Protein AF-A0A2P8WD47-F1 (afdb_monomer_lite)

Foldseek 3Di:
DDDPPPVVLVVVLVVVVVVDDPVLVVVLVVVLVVVCVLVVVVDDDVVLVVVVVVVSSVVSRDPDLVVVVVVVVVSVVVDPDDVVSVVVVVVVSLLVVLVVLLVVLVVVVVVQVVVDDAPPLLVVLVVLLVVLSVLCSVPSVLSVLSVVLSVLSGQDPVRDHRNSVSNVVSSVVSVVVSPPPPPLVVLLCVLDDALLSLLSNLQVVQCCVPPVVVVVVVVVVVVVVVVVVVVVVVVVVVVLVVVVVLLVVVLVLLVVVLVVLVVVLVVVVPPDPVVVPPPDPDDDDPVVVVVVVVVVVVVVVNVLSVVVSVLSCCCNPPVSVVLVVVSVVCVPPPDPCPPVNLVVVLVVLVVSVVVLVVSVCVVPVPPPVPVPPDDPDVVVVVVVVVVSSVVVVVSSVVVVVSSVVVVVSPPPDPPPPVPPPPPPPPPPPPDPVVVVVVVVVVVVVVCVVPPVVLLVLLLVLLLVLLLVLCVVCSVVVSVPVPDDSVNSSCSSNCLSVVSSVQLNVVVVVVVVCPCCVPDVLVPDDPVVNSVVSSVSSSCRSNVVVVVVVVVVVVCVVVVVVPPPVVVVD

Sequence (569 aa):
MHSPGDDTYAQLSDSISAQLSPEIQQRLKTLIYQLRGALHRHQLSPDVETEIHHLVGDLDILGNPQLLSDLIKTALAKDQLSPEIQQEISHLLHQHIASHRAEALLRQVRQTMDKQLLPGSVQGELSQLLTLLTYLDQSPELIDEFELAIAALMPTETAQPPNLRLARHLRRHIAAHLQQSPNPLWSIMSASGSSHNRLLSGLSWFLIVFTLLPSLLLSGFFVSSVTQQHREIQQLREDLDTYQQRLANASQQVGQMTERIGAANQRLGTINLDPLMSDQADVETGSLSLLAQQEAAVQQIEGTLTASEATLRSLQNQTLPQLQQTLDGARADGIENPQAFLRTVQQQVNRTQQQLNQVQEQLIIRDPVSEQLTPLLIKAQIADLRAAFAEVNTTIATAQSLLSEALLADAGDPVVVEAIVPAVDAEEVNNFGDLAIVFINGFLTNLNTLDLPLMLAVVATGALGSFVSVIVRANEFIDRKQIGQMDLFLVGFFRPIVGMAFAFFLVAILESGIFSSVLSINSVKPDKKIYLYIAIAFVAGFSERLVKDLVGQTSDMLGVRGNSEDSLR

Structure (mmCIF, N/CA/C/O backbone):
data_AF-A0A2P8WD47-F1
#
_entry.id   AF-A0A2P8WD47-F1
#
loop_
_atom_site.group_PDB
_atom_site.id
_atom_site.type_symbol
_atom_site.label_atom_id
_atom_site.label_alt_id
_atom_site.label_comp_id
_atom_site.label_asym_id
_atom_site.label_entity_id
_atom_site.label_seq_id
_atom_site.pdbx_PDB_ins_code
_atom_site.Cartn_x
_atom_site.Cartn_y
_atom_site.Cartn_z
_atom_site.occupancy
_atom_site.B_iso_or_equiv
_atom_site.auth_seq_id
_atom_site.auth_comp_id
_atom_site.auth_asym_id
_atom_site.auth_atom_id
_atom_site.pdbx_PDB_model_num
ATOM 1 N N . MET A 1 1 ? 70.662 40.830 -10.945 1.00 38.12 1 MET A N 1
ATOM 2 C CA . MET A 1 1 ? 70.685 39.835 -12.035 1.00 38.12 1 MET A CA 1
ATOM 3 C C . MET A 1 1 ? 69.238 39.536 -12.384 1.00 38.12 1 MET A C 1
ATOM 5 O O . MET A 1 1 ? 68.559 38.948 -11.558 1.00 38.12 1 MET A O 1
ATOM 9 N N . HIS A 1 2 ? 68.732 40.059 -13.503 1.00 36.75 2 HIS A N 1
ATOM 10 C CA . HIS A 1 2 ? 67.438 39.635 -14.050 1.00 36.75 2 HIS A CA 1
ATOM 11 C C . HIS A 1 2 ? 67.622 38.257 -14.692 1.00 36.75 2 HIS A C 1
ATOM 13 O O . HIS A 1 2 ? 68.633 38.028 -15.359 1.00 36.75 2 HIS A O 1
ATOM 19 N N . SER A 1 3 ? 66.696 37.340 -14.413 1.00 35.34 3 SER A N 1
ATOM 20 C CA . SER A 1 3 ? 66.707 35.987 -14.965 1.00 35.34 3 SER A CA 1
ATOM 21 C C . SER A 1 3 ? 66.369 36.059 -16.460 1.00 35.34 3 SER A C 1
ATOM 23 O O . SER A 1 3 ? 65.345 36.644 -16.800 1.00 35.34 3 SER A O 1
ATOM 25 N N . PRO A 1 4 ? 67.179 35.492 -17.370 1.00 36.62 4 PRO A N 1
ATOM 26 C CA . PRO A 1 4 ? 66.960 35.581 -18.818 1.00 36.62 4 PRO A CA 1
ATOM 27 C C . PRO A 1 4 ? 65.806 34.689 -19.337 1.00 36.62 4 PRO A C 1
ATOM 29 O O . PRO A 1 4 ? 65.789 34.327 -20.509 1.00 36.62 4 PRO A O 1
ATOM 32 N N . GLY A 1 5 ? 64.849 34.316 -18.479 1.00 44.47 5 GLY A N 1
ATOM 33 C CA . GLY A 1 5 ? 63.697 33.477 -18.823 1.00 44.47 5 GLY A CA 1
ATOM 34 C C . GLY A 1 5 ? 62.438 34.257 -19.217 1.00 44.47 5 GLY A C 1
ATOM 35 O O . GLY A 1 5 ? 61.783 33.876 -20.183 1.00 44.47 5 GLY A O 1
ATOM 36 N N . ASP A 1 6 ? 62.120 35.358 -18.531 1.00 44.84 6 ASP A N 1
ATOM 37 C CA . ASP A 1 6 ? 60.766 35.947 -18.556 1.00 44.84 6 ASP A CA 1
ATOM 38 C C . ASP A 1 6 ? 60.349 36.541 -19.914 1.00 44.84 6 ASP A C 1
ATOM 40 O O . ASP A 1 6 ? 59.199 36.388 -20.331 1.00 44.84 6 ASP A O 1
ATOM 44 N N . ASP A 1 7 ? 61.282 37.128 -20.669 1.00 45.16 7 ASP A N 1
ATOM 45 C CA . ASP A 1 7 ? 60.968 37.752 -21.966 1.00 45.16 7 ASP A CA 1
ATOM 46 C C . ASP A 1 7 ? 60.665 36.721 -23.070 1.00 45.16 7 ASP A C 1
ATOM 48 O O . ASP A 1 7 ? 59.939 37.013 -24.023 1.00 45.16 7 ASP A O 1
ATOM 52 N N . THR A 1 8 ? 61.173 35.492 -22.928 1.00 46.22 8 THR A N 1
ATOM 53 C CA . THR A 1 8 ? 60.933 34.410 -23.898 1.00 46.22 8 THR A CA 1
ATOM 54 C C . THR A 1 8 ? 59.536 33.813 -23.717 1.00 46.22 8 THR A C 1
ATOM 56 O O . THR A 1 8 ? 58.886 33.458 -24.699 1.00 46.22 8 THR A O 1
ATOM 59 N N . TYR A 1 9 ? 59.037 33.759 -22.476 1.00 41.47 9 TYR A N 1
ATOM 60 C CA . TYR A 1 9 ? 57.693 33.263 -22.161 1.00 41.47 9 TYR A CA 1
ATOM 61 C C . TYR A 1 9 ? 56.597 34.253 -22.564 1.00 41.47 9 TYR A C 1
ATOM 63 O O . TYR A 1 9 ? 55.591 33.843 -23.143 1.00 41.47 9 TYR A O 1
ATOM 71 N N . ALA A 1 10 ? 56.805 35.554 -22.337 1.00 48.19 10 ALA A N 1
ATOM 72 C CA . ALA A 1 10 ? 55.838 36.581 -22.725 1.00 48.19 10 ALA A CA 1
ATOM 73 C C . ALA A 1 10 ? 55.614 36.620 -24.251 1.00 48.19 10 ALA A C 1
ATOM 75 O O . ALA A 1 10 ? 54.476 36.638 -24.718 1.00 48.19 10 ALA A O 1
ATOM 76 N N . GLN A 1 11 ? 56.689 36.525 -25.043 1.00 47.59 11 GLN A N 1
ATOM 77 C CA . GLN A 1 11 ? 56.600 36.533 -26.510 1.00 47.59 11 GLN A CA 1
ATOM 78 C C . GLN A 1 11 ? 55.960 35.258 -27.091 1.00 47.59 11 GLN A C 1
ATOM 80 O O . GLN A 1 11 ? 55.282 35.321 -28.124 1.00 47.59 11 GLN A O 1
ATOM 85 N N . LEU A 1 12 ? 56.140 34.106 -26.432 1.00 40.59 12 LEU A N 1
ATOM 86 C CA . LEU A 1 12 ? 55.511 32.842 -26.829 1.00 40.59 12 LEU A CA 1
ATOM 87 C C . LEU A 1 12 ? 54.008 32.826 -26.488 1.00 40.59 12 LEU A C 1
ATOM 89 O O . LEU A 1 12 ? 53.196 32.433 -27.325 1.00 40.59 12 LEU A O 1
ATOM 93 N N . SER A 1 13 ? 53.640 33.324 -25.300 1.00 47.38 13 SER A N 1
ATOM 94 C CA . SER A 1 13 ? 52.253 33.512 -24.843 1.00 47.38 13 SER A CA 1
ATOM 95 C C . SER A 1 13 ? 51.451 34.413 -25.794 1.00 47.38 13 SER A C 1
ATOM 97 O O . SER A 1 13 ? 50.340 34.070 -26.211 1.00 47.38 13 SER A O 1
ATOM 99 N N . ASP A 1 14 ? 52.029 35.539 -26.215 1.00 51.00 14 ASP A N 1
ATOM 100 C CA . ASP A 1 14 ? 51.354 36.503 -27.094 1.00 51.00 14 ASP A CA 1
ATOM 101 C C . ASP A 1 14 ? 51.189 35.985 -28.535 1.00 51.00 14 ASP A C 1
ATOM 103 O O . ASP A 1 14 ? 50.186 36.257 -29.196 1.00 51.00 14 ASP A O 1
ATOM 107 N N . SER A 1 15 ? 52.130 35.171 -29.024 1.00 47.59 15 SER A N 1
ATOM 108 C CA . SER A 1 15 ? 52.066 34.590 -30.376 1.00 47.59 15 SER A CA 1
ATOM 109 C C . SER A 1 15 ? 51.030 33.462 -30.504 1.00 47.59 15 SER A C 1
ATOM 111 O O . SER A 1 15 ? 50.509 33.219 -31.594 1.00 47.59 15 SER A O 1
ATOM 113 N N . ILE A 1 16 ? 50.724 32.770 -29.402 1.00 46.25 16 ILE A N 1
ATOM 114 C CA . ILE A 1 16 ? 49.855 31.580 -29.371 1.00 46.25 16 ILE A CA 1
ATOM 115 C C . ILE A 1 16 ? 48.437 31.928 -28.897 1.00 46.25 16 ILE A C 1
ATOM 117 O O . ILE A 1 16 ? 47.465 31.397 -29.436 1.00 46.25 16 ILE A O 1
ATOM 121 N N . SER A 1 17 ? 48.278 32.902 -27.994 1.00 50.22 17 SER A N 1
ATOM 122 C CA . SER A 1 17 ? 46.966 33.500 -27.686 1.00 50.22 17 SER A CA 1
ATOM 123 C C . SER A 1 17 ? 46.309 34.137 -28.923 1.00 50.22 17 SER A C 1
ATOM 125 O O . SER A 1 17 ? 45.086 34.221 -29.006 1.00 50.22 17 SER A O 1
ATOM 127 N N . ALA A 1 18 ? 47.090 34.484 -29.949 1.00 56.88 18 ALA A N 1
ATOM 128 C CA . ALA A 1 18 ? 46.575 34.889 -31.255 1.00 56.88 18 ALA A CA 1
ATOM 129 C C . ALA A 1 18 ? 45.998 33.728 -32.107 1.00 56.88 18 ALA A C 1
ATOM 131 O O . ALA A 1 18 ? 45.299 33.988 -33.085 1.00 56.88 18 ALA A O 1
ATOM 132 N N . GLN A 1 19 ? 46.275 32.461 -31.767 1.00 45.06 19 GLN A N 1
ATOM 133 C CA . GLN A 1 19 ? 45.857 31.266 -32.525 1.00 45.06 19 GLN A CA 1
ATOM 134 C C . GLN A 1 19 ? 44.666 30.513 -31.907 1.00 45.06 19 GLN A C 1
ATOM 136 O O . GLN A 1 19 ? 44.012 29.724 -32.593 1.00 45.06 19 GLN A O 1
ATOM 141 N N . LEU A 1 20 ? 44.363 30.746 -30.629 1.00 48.56 20 LEU A N 1
ATOM 142 C CA . LEU A 1 20 ? 43.252 30.106 -29.922 1.00 48.56 20 LEU A CA 1
ATOM 143 C C . LEU A 1 20 ? 41.940 30.867 -30.142 1.00 48.56 20 LEU A C 1
ATOM 145 O O . LEU A 1 20 ? 41.902 32.096 -30.143 1.00 48.56 20 LEU A O 1
ATOM 149 N N . SER A 1 21 ? 40.832 30.135 -30.299 1.00 58.94 21 SER A N 1
ATOM 150 C CA . SER A 1 21 ? 39.520 30.781 -30.410 1.00 58.94 21 SER A CA 1
ATOM 151 C C . SER A 1 21 ? 39.155 31.499 -29.094 1.00 58.94 21 SER A C 1
ATOM 153 O O . SER A 1 21 ? 39.431 30.953 -28.019 1.00 58.94 21 SER A O 1
ATOM 155 N N . PRO A 1 22 ? 38.487 32.669 -29.143 1.00 64.88 22 PRO A N 1
ATOM 156 C CA . PRO A 1 22 ? 38.139 33.451 -27.949 1.00 64.88 22 PRO A CA 1
ATOM 157 C C . PRO A 1 22 ? 37.332 32.667 -26.902 1.00 64.88 22 PRO A C 1
ATOM 159 O O . PRO A 1 22 ? 37.406 32.946 -25.707 1.00 64.88 22 PRO A O 1
ATOM 162 N N . GLU A 1 23 ? 36.567 31.665 -27.340 1.00 52.47 23 GLU A N 1
ATOM 163 C CA . GLU A 1 23 ? 35.745 30.828 -26.466 1.00 52.47 23 GLU A CA 1
ATOM 164 C C . GLU A 1 23 ? 36.588 29.871 -25.606 1.00 52.47 23 GLU A C 1
ATOM 166 O O . GLU A 1 23 ? 36.317 29.712 -24.415 1.00 52.47 23 GLU A O 1
ATOM 171 N N . ILE A 1 24 ? 37.653 29.293 -26.174 1.00 51.41 24 ILE A N 1
ATOM 172 C CA . ILE A 1 24 ? 38.572 28.396 -25.453 1.00 51.41 24 ILE A CA 1
ATOM 173 C C . ILE A 1 24 ? 39.335 29.180 -24.383 1.00 51.41 24 ILE A C 1
ATOM 175 O O . ILE A 1 24 ? 39.405 28.741 -23.237 1.00 51.41 24 ILE A O 1
ATOM 179 N N . GLN A 1 25 ? 39.797 30.387 -24.715 1.00 56.53 25 GLN A N 1
ATOM 180 C CA . GLN A 1 25 ? 40.470 31.272 -23.760 1.00 56.53 25 GLN A CA 1
ATOM 181 C C . GLN A 1 25 ? 39.569 31.636 -22.575 1.00 56.53 25 GLN A C 1
ATOM 183 O O . GLN A 1 25 ? 40.013 31.665 -21.427 1.00 56.53 25 GLN A O 1
ATOM 188 N N . GLN A 1 26 ? 38.286 31.900 -22.833 1.00 62.94 26 GLN A N 1
ATOM 189 C CA . GLN A 1 26 ? 37.340 32.265 -21.783 1.00 62.94 26 GLN A CA 1
ATOM 190 C C . GLN A 1 26 ? 37.001 31.081 -20.863 1.00 62.94 26 GLN A C 1
ATOM 192 O O . GLN A 1 26 ? 36.905 31.244 -19.641 1.00 62.94 26 GLN A O 1
ATOM 197 N N . ARG A 1 27 ? 36.852 29.874 -21.424 1.00 50.75 27 ARG A N 1
ATOM 198 C CA . ARG A 1 27 ? 36.605 28.653 -20.641 1.00 50.75 27 ARG A CA 1
ATOM 199 C C . ARG A 1 27 ? 37.823 28.261 -19.803 1.00 50.75 27 ARG A C 1
ATOM 201 O O . ARG A 1 27 ? 37.659 27.950 -18.625 1.00 50.75 27 ARG A O 1
ATOM 208 N N . LEU A 1 28 ? 39.032 28.374 -20.355 1.00 55.00 28 LEU A N 1
ATOM 209 C CA . LEU A 1 28 ? 40.268 28.087 -19.628 1.00 55.00 28 LEU A CA 1
ATOM 210 C C . LEU A 1 28 ? 40.463 29.054 -18.453 1.00 55.00 28 LEU A C 1
ATOM 212 O O . LEU A 1 28 ? 40.684 28.616 -17.327 1.00 55.00 28 LEU A O 1
ATOM 216 N N . LYS A 1 29 ? 40.228 30.357 -18.659 1.00 63.75 29 LYS A N 1
ATOM 217 C CA . LYS A 1 29 ? 40.206 31.354 -17.570 1.00 63.75 29 LYS A CA 1
ATOM 218 C C . LYS A 1 29 ? 39.228 30.993 -16.451 1.00 63.75 29 LYS A C 1
ATOM 220 O O . LYS A 1 29 ? 39.539 31.194 -15.279 1.00 63.75 29 LYS A O 1
ATOM 225 N N . THR A 1 30 ? 38.063 30.450 -16.799 1.00 61.34 30 THR A N 1
ATOM 226 C CA . THR A 1 30 ? 37.043 30.044 -15.818 1.00 61.34 30 THR A CA 1
ATOM 227 C C . THR A 1 30 ? 37.514 28.849 -14.988 1.00 61.34 30 THR A C 1
ATOM 229 O O . THR A 1 30 ? 37.381 28.868 -13.765 1.00 61.34 30 THR A O 1
ATOM 232 N N . LEU A 1 31 ? 38.128 27.849 -15.627 1.00 53.41 31 LEU A N 1
ATOM 233 C CA . LEU A 1 31 ? 38.659 26.663 -14.952 1.00 53.41 31 LEU A CA 1
ATOM 234 C C . LEU A 1 31 ? 39.842 27.019 -14.046 1.00 53.41 31 LEU A C 1
ATOM 236 O O . LEU A 1 31 ? 39.892 26.581 -12.902 1.00 53.41 31 LEU A O 1
ATOM 240 N N . ILE A 1 32 ? 40.728 27.902 -14.508 1.00 63.66 32 ILE A N 1
ATOM 241 C CA . ILE A 1 32 ? 41.825 28.457 -13.706 1.00 63.66 32 ILE A CA 1
ATOM 242 C C . ILE A 1 32 ? 41.284 29.190 -12.481 1.00 63.66 32 ILE A C 1
ATOM 244 O O . ILE A 1 32 ? 41.789 29.004 -11.378 1.00 63.66 32 ILE A O 1
ATOM 248 N N . TYR A 1 33 ? 40.238 29.999 -12.650 1.00 64.06 33 TYR A N 1
ATOM 249 C CA . TYR A 1 33 ? 39.621 30.726 -11.545 1.00 64.06 33 TYR A CA 1
ATOM 250 C C . TYR A 1 33 ? 38.968 29.783 -10.522 1.00 64.06 33 TYR A C 1
ATOM 252 O O . TYR A 1 33 ? 39.108 29.991 -9.318 1.00 64.06 33 TYR A O 1
ATOM 260 N N . GLN A 1 34 ? 38.303 28.718 -10.979 1.00 56.75 34 GLN A N 1
ATOM 261 C CA . GLN A 1 34 ? 37.708 27.697 -10.111 1.00 56.75 34 GLN A CA 1
ATOM 262 C C . GLN A 1 34 ? 38.769 26.874 -9.374 1.00 56.75 34 GLN A C 1
ATOM 264 O O . GLN A 1 34 ? 38.645 26.677 -8.164 1.00 56.75 34 GLN A O 1
ATOM 269 N N . LEU A 1 35 ? 39.833 26.462 -10.072 1.00 58.91 35 LEU A N 1
ATOM 270 C CA . LEU A 1 35 ? 40.970 25.757 -9.483 1.00 58.91 35 LEU A CA 1
ATOM 271 C C . LEU A 1 35 ? 41.645 26.644 -8.433 1.00 58.91 35 LEU A C 1
ATOM 273 O O . LEU A 1 35 ? 41.849 26.220 -7.302 1.00 58.91 35 LEU A O 1
ATOM 277 N N . ARG A 1 36 ? 41.882 27.919 -8.761 1.00 61.94 36 ARG A N 1
ATOM 278 C CA . ARG A 1 36 ? 42.424 28.915 -7.832 1.00 61.94 36 ARG A CA 1
ATOM 279 C C . ARG A 1 36 ? 41.520 29.114 -6.620 1.00 61.94 36 ARG A C 1
ATOM 281 O O . ARG A 1 36 ? 42.017 29.174 -5.504 1.00 61.94 36 ARG A O 1
ATOM 288 N N . GLY A 1 37 ? 40.204 29.172 -6.811 1.00 65.81 37 GLY A N 1
ATOM 289 C CA . GLY A 1 37 ? 39.236 29.274 -5.720 1.00 65.81 37 GLY A CA 1
ATOM 290 C C . GLY A 1 37 ? 39.230 28.045 -4.805 1.00 65.81 37 GLY A C 1
ATOM 291 O O . GLY A 1 37 ? 39.156 28.188 -3.586 1.00 65.81 37 GLY A O 1
ATOM 292 N N . ALA A 1 38 ? 39.340 26.836 -5.361 1.00 57.53 38 ALA A N 1
ATOM 293 C CA . ALA A 1 38 ? 39.484 25.605 -4.585 1.00 57.53 38 ALA A CA 1
ATOM 294 C C . ALA A 1 38 ? 40.808 25.583 -3.804 1.00 57.53 38 ALA A C 1
ATOM 296 O O . ALA A 1 38 ? 40.802 25.364 -2.598 1.00 57.53 38 ALA A O 1
ATOM 297 N N . LEU A 1 39 ? 41.918 25.925 -4.458 1.00 61.41 39 LEU A N 1
ATOM 298 C CA . LEU A 1 39 ? 43.258 25.963 -3.869 1.00 61.41 39 LEU A CA 1
ATOM 299 C C . LEU A 1 39 ? 43.389 27.034 -2.767 1.00 61.41 39 LEU A C 1
ATOM 301 O O . LEU A 1 39 ? 43.937 26.766 -1.699 1.00 61.41 39 LEU A O 1
ATOM 305 N N . HIS A 1 40 ? 42.827 28.229 -2.974 1.00 60.97 40 HIS A N 1
ATOM 306 C CA . HIS A 1 40 ? 42.888 29.335 -2.012 1.00 60.97 40 HIS A CA 1
ATOM 307 C C . HIS A 1 40 ? 42.062 29.065 -0.746 1.00 60.97 40 HIS A C 1
ATOM 309 O O . HIS A 1 40 ? 42.465 29.449 0.353 1.00 60.97 40 HIS A O 1
ATOM 315 N N . ARG A 1 41 ? 40.942 28.335 -0.867 1.00 67.12 41 ARG A N 1
ATOM 316 C CA . ARG A 1 41 ? 40.136 27.889 0.286 1.00 67.12 41 ARG A CA 1
ATOM 317 C C . ARG A 1 41 ? 40.904 26.969 1.243 1.00 67.12 41 ARG A C 1
ATOM 319 O O . ARG A 1 41 ? 40.503 26.857 2.398 1.00 67.12 41 ARG A O 1
ATOM 326 N N . HIS A 1 42 ? 42.012 26.375 0.800 1.00 62.16 4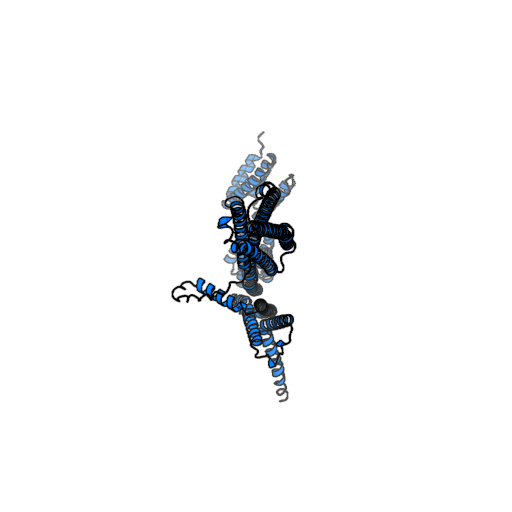2 HIS A N 1
ATOM 327 C CA . HIS A 1 42 ? 42.802 25.417 1.576 1.00 62.16 42 HIS A CA 1
ATOM 328 C C . HIS A 1 42 ? 44.204 25.916 1.985 1.00 62.16 42 HIS A C 1
ATOM 330 O O . HIS A 1 42 ? 45.002 25.115 2.458 1.00 62.16 42 HIS A O 1
ATOM 336 N N . GLN A 1 43 ? 44.485 27.226 1.878 1.00 56.66 43 GLN A N 1
ATOM 337 C CA . GLN A 1 43 ? 45.705 27.886 2.396 1.00 56.66 43 GLN A CA 1
ATOM 338 C C . GLN A 1 43 ? 47.029 27.218 1.974 1.00 56.66 43 GLN A C 1
ATOM 340 O O . GLN A 1 43 ? 47.863 26.866 2.809 1.00 56.66 43 GLN A O 1
ATOM 345 N N . LEU A 1 44 ? 47.237 27.042 0.669 1.00 59.88 44 LEU A N 1
ATOM 346 C CA . LEU A 1 44 ? 48.499 26.509 0.149 1.00 59.88 44 LEU A CA 1
ATOM 347 C C . LEU A 1 44 ? 49.678 27.470 0.356 1.00 59.88 44 LEU A C 1
ATOM 349 O O . LEU A 1 44 ? 49.513 28.688 0.438 1.00 59.88 44 LEU A O 1
ATOM 353 N N . SER A 1 45 ? 50.882 26.895 0.416 1.00 53.97 45 SER A N 1
ATOM 354 C CA . SER A 1 45 ? 52.140 27.645 0.459 1.00 53.97 45 SER A CA 1
ATOM 355 C C . SER A 1 45 ? 52.295 28.526 -0.797 1.00 53.97 45 SER A C 1
ATOM 357 O O . SER A 1 45 ? 51.988 28.057 -1.897 1.00 53.97 45 SER A O 1
ATOM 359 N N . PRO A 1 46 ? 52.800 29.770 -0.679 1.00 56.28 46 PRO A N 1
ATOM 360 C CA . PRO A 1 46 ? 52.976 30.692 -1.809 1.00 56.28 46 PRO A CA 1
ATOM 361 C C . PRO A 1 46 ? 53.887 30.152 -2.927 1.00 56.28 46 PRO A C 1
ATOM 363 O O . PRO A 1 46 ? 53.714 30.519 -4.090 1.00 56.28 46 PRO A O 1
ATOM 366 N N . ASP A 1 47 ? 54.800 29.231 -2.614 1.00 51.94 47 ASP A N 1
ATOM 367 C CA . ASP A 1 47 ? 55.647 28.575 -3.619 1.00 51.94 47 ASP A CA 1
ATOM 368 C C . ASP A 1 47 ? 54.824 27.645 -4.534 1.00 51.94 47 ASP A C 1
ATOM 370 O O . ASP A 1 47 ? 55.019 27.631 -5.749 1.00 51.94 47 ASP A O 1
ATOM 374 N N . VAL A 1 48 ? 53.824 26.953 -3.973 1.00 53.81 48 VAL A N 1
ATOM 375 C CA . VAL A 1 48 ? 52.905 26.061 -4.704 1.00 53.81 48 VAL A CA 1
ATOM 376 C C . VAL A 1 48 ? 51.924 26.868 -5.549 1.00 53.81 48 VAL A C 1
ATOM 378 O O . VAL A 1 48 ? 51.631 26.496 -6.683 1.00 53.81 48 VAL A O 1
ATOM 381 N N . GLU A 1 49 ? 51.448 28.011 -5.041 1.00 52.91 49 GLU A N 1
ATOM 382 C CA . GLU A 1 49 ? 50.625 28.926 -5.841 1.00 52.91 49 GLU A CA 1
ATOM 383 C C . GLU A 1 49 ? 51.397 29.411 -7.077 1.00 52.91 49 GLU A C 1
ATOM 385 O O . GLU A 1 49 ? 50.826 29.472 -8.163 1.00 52.91 49 GLU A O 1
ATOM 390 N N . THR A 1 50 ? 52.700 29.671 -6.938 1.00 57.72 50 THR A N 1
ATOM 391 C CA . THR A 1 50 ? 53.570 30.135 -8.028 1.00 57.72 50 THR A CA 1
ATOM 392 C C . THR A 1 50 ? 53.864 29.026 -9.049 1.00 57.72 50 THR A C 1
ATOM 394 O O . THR A 1 50 ? 53.789 29.270 -10.253 1.00 57.72 50 THR A O 1
ATOM 397 N N . GLU A 1 51 ? 54.124 27.791 -8.604 1.00 53.66 51 GLU A N 1
ATOM 398 C CA . GLU A 1 51 ? 54.368 26.639 -9.492 1.00 53.66 51 GLU A CA 1
ATOM 399 C C . GLU A 1 51 ? 53.089 26.219 -10.242 1.00 53.66 51 GLU A C 1
ATOM 401 O O . GLU A 1 51 ? 53.136 25.948 -11.442 1.00 53.66 51 GLU A O 1
ATOM 406 N N . ILE A 1 52 ? 51.920 26.285 -9.589 1.00 52.06 52 ILE A N 1
ATOM 407 C CA . ILE A 1 52 ? 50.614 26.101 -10.242 1.00 52.06 52 ILE A CA 1
ATOM 408 C C . ILE A 1 52 ? 50.340 27.233 -11.239 1.00 52.06 52 ILE A C 1
ATOM 410 O O . ILE A 1 52 ? 49.801 26.965 -12.307 1.00 52.06 52 ILE A O 1
ATOM 414 N N . HIS A 1 53 ? 50.732 28.477 -10.946 1.00 50.97 53 HIS A N 1
ATOM 415 C CA . HIS A 1 53 ? 50.573 29.607 -11.869 1.00 50.97 53 HIS A CA 1
ATOM 416 C C . HIS A 1 53 ? 51.411 29.442 -13.148 1.00 50.97 53 HIS A C 1
ATOM 418 O O . HIS A 1 53 ? 50.949 29.804 -14.231 1.00 50.97 53 HIS A O 1
ATOM 424 N N . HIS A 1 54 ? 52.611 28.864 -13.034 1.00 53.78 54 HIS A N 1
ATOM 425 C CA . HIS A 1 54 ? 53.444 28.493 -14.180 1.00 53.78 54 HIS A CA 1
ATOM 426 C C . HIS A 1 54 ? 52.868 27.296 -14.945 1.00 53.78 54 HIS A C 1
ATOM 428 O O . HIS A 1 54 ? 52.701 27.393 -16.157 1.00 53.78 54 HIS A O 1
ATOM 434 N N . LEU A 1 55 ? 52.456 26.225 -14.251 1.00 51.28 55 LEU A N 1
ATOM 435 C CA . LEU A 1 55 ? 51.822 25.063 -14.886 1.00 51.28 55 LEU A CA 1
ATOM 436 C C . LEU A 1 55 ? 50.562 25.469 -15.650 1.00 51.28 55 LEU A C 1
ATOM 438 O O . LEU A 1 55 ? 50.357 25.065 -16.781 1.00 51.28 55 LEU A O 1
ATOM 442 N N . VAL A 1 56 ? 49.714 26.291 -15.043 1.00 49.94 56 VAL A N 1
ATOM 443 C CA . VAL A 1 56 ? 48.487 26.796 -15.656 1.00 49.94 56 VAL A CA 1
ATOM 444 C C . VAL A 1 56 ? 48.776 27.653 -16.896 1.00 49.94 56 VAL A C 1
ATOM 446 O O . VAL A 1 56 ? 48.033 27.558 -17.872 1.00 49.94 56 VAL A O 1
ATOM 449 N N . GLY A 1 57 ? 49.855 28.443 -16.882 1.00 53.19 57 GLY A N 1
ATOM 450 C CA . GLY A 1 57 ? 50.340 29.165 -18.061 1.00 53.19 57 GLY A CA 1
ATOM 451 C C . GLY A 1 57 ? 50.822 28.229 -19.173 1.00 53.19 57 GLY A C 1
ATOM 452 O O . GLY A 1 57 ? 50.512 28.457 -20.339 1.00 53.19 57 GLY A O 1
ATOM 453 N N . ASP A 1 58 ? 51.486 27.129 -18.814 1.00 48.78 58 ASP A N 1
ATOM 454 C CA . ASP A 1 58 ? 51.936 26.097 -19.757 1.00 48.78 58 ASP A CA 1
ATOM 455 C C . ASP A 1 58 ? 50.774 25.237 -20.302 1.00 48.78 58 ASP A C 1
ATOM 457 O O . ASP A 1 58 ? 50.849 24.672 -21.395 1.00 48.78 58 ASP A O 1
ATOM 461 N N . LEU A 1 59 ? 49.665 25.145 -19.566 1.00 49.12 59 LEU A N 1
ATOM 462 C CA . LEU A 1 59 ? 48.491 24.336 -19.910 1.00 49.12 59 LEU A CA 1
ATOM 463 C C . LEU A 1 59 ? 47.553 24.999 -20.933 1.00 49.12 59 LEU A C 1
ATOM 465 O O . LEU A 1 59 ? 46.791 24.287 -21.590 1.00 49.12 59 LEU A O 1
ATOM 469 N N . ASP A 1 60 ? 47.655 26.316 -21.140 1.00 46.88 60 ASP A N 1
ATOM 470 C CA . ASP A 1 60 ? 46.997 27.034 -22.251 1.00 46.88 60 ASP A CA 1
ATOM 471 C C . ASP A 1 60 ? 47.615 26.648 -23.621 1.00 46.88 60 ASP A C 1
ATOM 473 O O . ASP A 1 60 ? 47.002 26.798 -24.676 1.00 46.88 60 ASP A O 1
ATOM 477 N N . ILE A 1 61 ? 48.829 26.079 -23.618 1.00 50.78 61 ILE A N 1
ATOM 478 C CA . ILE A 1 61 ? 49.664 25.883 -24.814 1.00 50.78 61 ILE A CA 1
ATOM 479 C C . ILE A 1 61 ? 49.344 24.580 -25.571 1.00 50.78 61 ILE A C 1
ATOM 481 O O . ILE A 1 61 ? 49.549 24.512 -26.783 1.00 50.78 61 ILE A O 1
ATOM 485 N N . LEU A 1 62 ? 48.869 23.521 -24.900 1.00 50.50 62 LEU A N 1
ATOM 486 C CA . LEU A 1 62 ? 49.034 22.159 -25.444 1.00 50.50 62 LEU A CA 1
ATOM 487 C C . LEU A 1 62 ? 47.787 21.475 -26.008 1.00 50.50 62 LEU A C 1
ATOM 489 O O . LEU A 1 62 ? 47.946 20.464 -26.689 1.00 50.50 62 LEU A O 1
ATOM 493 N N . GLY A 1 63 ? 46.565 21.966 -25.765 1.00 56.69 63 GLY A N 1
ATOM 494 C CA . GLY A 1 63 ? 45.333 21.371 -26.324 1.00 56.69 63 GLY A CA 1
ATOM 495 C C . GLY A 1 63 ? 45.167 19.857 -26.078 1.00 56.69 63 GLY A C 1
ATOM 496 O O . GLY A 1 63 ? 44.347 19.208 -26.727 1.00 56.69 63 GLY A O 1
ATOM 497 N N . ASN A 1 64 ? 45.963 19.284 -25.168 1.00 62.00 64 ASN A N 1
ATOM 498 C CA . ASN A 1 64 ? 46.103 17.855 -24.951 1.00 62.00 64 ASN A CA 1
ATOM 499 C C . ASN A 1 64 ? 45.668 17.529 -23.513 1.00 62.00 64 ASN A C 1
ATOM 501 O O . ASN A 1 64 ? 46.456 17.689 -22.576 1.00 62.00 64 ASN A O 1
ATOM 505 N N . PRO A 1 65 ? 4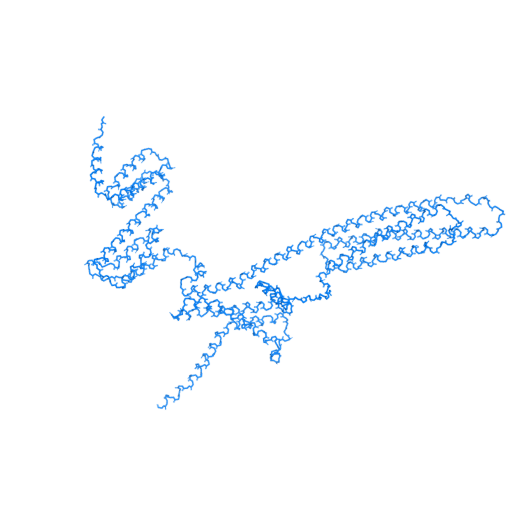4.419 17.070 -23.320 1.00 60.00 65 PRO A N 1
ATOM 506 C CA . PRO A 1 65 ? 43.864 16.817 -21.993 1.00 60.00 65 PRO A CA 1
ATOM 507 C C . PRO A 1 65 ? 44.590 15.697 -21.226 1.00 60.00 65 PRO A C 1
ATOM 509 O O . PRO A 1 65 ? 44.552 15.687 -19.997 1.00 60.00 65 PRO A O 1
ATOM 512 N N . GLN A 1 66 ? 45.288 14.781 -21.912 1.00 60.22 66 GLN A N 1
ATOM 513 C CA . GLN A 1 66 ? 46.105 13.751 -21.253 1.00 60.22 66 GLN A CA 1
ATOM 514 C C . GLN A 1 66 ? 47.356 14.351 -20.613 1.00 60.22 66 GLN A C 1
ATOM 516 O O . GLN A 1 66 ? 47.669 14.037 -19.470 1.00 60.22 66 GLN A O 1
ATOM 521 N N . LEU A 1 67 ? 48.008 15.286 -21.304 1.00 61.25 67 LEU A N 1
ATOM 522 C CA . LEU A 1 67 ? 49.187 15.984 -20.792 1.00 61.25 67 LEU A CA 1
ATOM 523 C C . LEU A 1 67 ? 48.828 16.850 -19.571 1.00 61.25 67 LEU A C 1
ATOM 525 O O . LEU A 1 67 ? 49.572 16.869 -18.597 1.00 61.25 67 LEU A O 1
ATOM 529 N N . LEU A 1 68 ? 47.640 17.470 -19.580 1.00 64.25 68 LEU A N 1
ATOM 530 C CA . LEU A 1 68 ? 47.056 18.171 -18.428 1.00 64.25 68 LEU A CA 1
ATOM 531 C C . LEU A 1 68 ? 46.821 17.234 -17.235 1.00 64.25 68 LEU A C 1
ATOM 533 O O . LEU A 1 68 ? 47.241 17.548 -16.124 1.00 64.25 68 LEU A O 1
ATOM 537 N N . SER A 1 69 ? 46.181 16.081 -17.458 1.00 64.81 69 SER A N 1
ATOM 538 C CA . SER A 1 69 ? 45.986 15.060 -16.418 1.00 64.81 69 SER A CA 1
ATOM 539 C C . SER A 1 69 ? 47.322 14.604 -15.830 1.00 64.81 69 SER A C 1
ATOM 541 O O . SER A 1 69 ? 47.447 14.505 -14.614 1.00 64.81 69 SER A O 1
ATOM 543 N N . ASP A 1 70 ? 48.317 14.326 -16.670 1.00 66.88 70 ASP A N 1
ATOM 544 C CA . ASP A 1 70 ? 49.596 13.769 -16.232 1.00 66.88 70 ASP A CA 1
ATOM 545 C C . ASP A 1 70 ? 50.461 14.808 -15.516 1.00 66.88 70 ASP A C 1
ATOM 547 O O . ASP A 1 70 ? 51.081 14.490 -14.501 1.00 66.88 70 ASP A O 1
ATOM 551 N N . LEU A 1 71 ? 50.441 16.065 -15.966 1.00 61.31 71 LEU A N 1
ATOM 552 C CA . LEU A 1 71 ? 51.086 17.183 -15.276 1.00 61.31 71 LEU A CA 1
ATOM 553 C C . LEU A 1 71 ? 50.427 17.468 -13.930 1.00 61.31 71 LEU A C 1
ATOM 555 O O . LEU A 1 71 ? 51.131 17.609 -12.933 1.00 61.31 71 LEU A O 1
ATOM 559 N N . ILE A 1 72 ? 49.093 17.475 -13.870 1.00 66.81 72 ILE A N 1
ATOM 560 C CA . ILE A 1 72 ? 48.362 17.651 -12.613 1.00 66.81 72 ILE A CA 1
ATOM 561 C C . ILE A 1 72 ? 48.633 16.472 -11.682 1.00 66.81 72 ILE A C 1
ATOM 563 O O . ILE A 1 72 ? 48.993 16.698 -10.538 1.00 66.81 72 ILE A O 1
ATOM 567 N N . LYS A 1 73 ? 48.577 15.220 -12.145 1.00 66.62 73 LYS A N 1
ATOM 568 C CA . LYS A 1 73 ? 48.941 14.049 -11.326 1.00 66.62 73 LYS A CA 1
ATOM 569 C C . LYS A 1 73 ? 50.383 14.117 -10.826 1.00 66.62 73 LYS A C 1
ATOM 571 O O . LYS A 1 73 ? 50.631 13.774 -9.677 1.00 66.62 73 LYS A O 1
ATOM 576 N N . THR A 1 74 ? 51.318 14.576 -11.656 1.00 67.75 74 THR A N 1
ATOM 577 C CA . THR A 1 74 ? 52.736 14.707 -11.286 1.00 67.75 74 THR A CA 1
ATOM 578 C C . THR A 1 74 ? 52.952 15.829 -10.269 1.00 67.75 74 THR A C 1
ATOM 580 O O . THR A 1 74 ? 53.701 15.639 -9.315 1.00 67.75 74 THR A O 1
ATOM 583 N N . ALA A 1 75 ? 52.261 16.961 -10.419 1.00 59.47 75 ALA A N 1
ATOM 584 C CA . ALA A 1 75 ? 52.272 18.055 -9.449 1.00 59.47 75 ALA A CA 1
ATOM 585 C C . ALA A 1 75 ? 51.599 17.641 -8.125 1.00 59.47 75 ALA A C 1
ATOM 587 O O . ALA A 1 75 ? 52.160 17.845 -7.054 1.00 59.47 75 ALA A O 1
ATOM 588 N N . LEU A 1 76 ? 50.449 16.963 -8.197 1.00 63.69 76 LEU A N 1
ATOM 589 C CA . LEU A 1 76 ? 49.700 16.446 -7.046 1.00 63.69 76 LEU A CA 1
ATOM 590 C C . LEU A 1 76 ? 50.442 15.330 -6.296 1.00 63.69 76 LEU A C 1
ATOM 592 O O . LEU A 1 76 ? 50.250 15.184 -5.095 1.00 63.69 76 LEU A O 1
ATOM 596 N N . ALA A 1 77 ? 51.266 14.531 -6.982 1.00 65.31 77 ALA A N 1
ATOM 597 C CA . ALA A 1 77 ? 52.068 13.467 -6.372 1.00 65.31 77 ALA A CA 1
ATOM 598 C C . ALA A 1 77 ? 53.310 13.994 -5.637 1.00 65.31 77 ALA A C 1
ATOM 600 O O . ALA A 1 77 ? 53.901 13.273 -4.833 1.00 65.31 77 ALA A O 1
ATOM 601 N N . LYS A 1 78 ? 53.724 15.230 -5.934 1.00 62.12 78 LYS A N 1
ATOM 602 C CA . LYS A 1 78 ? 54.924 15.855 -5.372 1.00 62.12 78 LYS A CA 1
ATOM 603 C C . LYS A 1 78 ? 54.653 16.546 -4.029 1.00 62.12 78 LYS A C 1
ATOM 605 O O . LYS A 1 78 ? 55.593 16.710 -3.259 1.00 62.12 78 LYS A O 1
ATOM 610 N N . ASP A 1 79 ? 53.389 16.856 -3.726 1.00 56.75 79 ASP A N 1
ATOM 611 C CA . ASP A 1 79 ? 52.957 17.519 -2.490 1.00 56.75 79 ASP A CA 1
ATOM 612 C C . ASP A 1 79 ? 51.946 16.698 -1.673 1.00 56.75 79 ASP A C 1
ATOM 614 O O . ASP A 1 79 ? 51.127 15.950 -2.206 1.00 56.75 79 ASP A O 1
ATOM 618 N N . GLN A 1 80 ? 51.980 16.869 -0.344 1.00 61.91 80 GLN A N 1
ATOM 619 C CA . GLN A 1 80 ? 51.085 16.220 0.630 1.00 61.91 80 GLN A CA 1
ATOM 620 C C . GLN A 1 80 ? 49.660 16.808 0.608 1.00 61.91 80 GLN A C 1
ATOM 622 O O . GLN A 1 80 ? 49.147 17.276 1.625 1.00 61.91 80 GLN A O 1
ATOM 627 N N . LEU A 1 81 ? 49.004 16.821 -0.551 1.00 65.50 81 LEU A N 1
ATOM 628 C CA . LEU A 1 81 ? 47.589 17.180 -0.630 1.00 65.50 81 LEU A CA 1
ATOM 629 C C . LEU A 1 81 ? 46.738 16.106 0.051 1.00 65.50 81 LEU A C 1
ATOM 631 O O . LEU A 1 81 ? 46.983 14.910 -0.116 1.00 65.50 81 LEU A O 1
ATOM 635 N N . SER A 1 82 ? 45.725 16.539 0.810 1.00 74.94 82 SER A N 1
ATOM 636 C CA . SER A 1 82 ? 44.760 15.613 1.412 1.00 74.94 82 SER A CA 1
ATOM 637 C C . SER A 1 82 ? 44.130 14.740 0.314 1.00 74.94 82 SER A C 1
ATOM 639 O O . SER A 1 82 ? 43.796 15.273 -0.754 1.00 74.94 82 SER A O 1
ATOM 641 N N . PRO A 1 83 ? 43.922 13.428 0.549 1.00 76.81 83 PRO A N 1
ATOM 642 C CA . PRO A 1 83 ? 43.253 12.541 -0.406 1.00 76.81 83 PRO A CA 1
ATOM 643 C C . PRO A 1 83 ? 41.885 13.072 -0.868 1.00 76.81 83 PRO A C 1
ATOM 645 O O . PRO A 1 83 ? 41.486 12.825 -2.003 1.00 76.81 83 PRO A O 1
ATOM 648 N N . GLU A 1 84 ? 41.197 13.859 -0.036 1.00 74.81 84 GLU A N 1
ATOM 649 C CA . GLU A 1 84 ? 39.916 14.491 -0.379 1.00 74.81 84 GLU A CA 1
ATOM 650 C C . GLU A 1 84 ? 40.056 15.497 -1.534 1.00 74.81 84 GLU A C 1
ATOM 652 O O . GLU A 1 84 ? 39.268 15.476 -2.479 1.00 74.81 84 GLU A O 1
ATOM 657 N N . ILE A 1 85 ? 41.103 16.330 -1.510 1.00 71.44 85 ILE A N 1
ATOM 658 C CA . ILE A 1 85 ? 41.361 17.343 -2.546 1.00 71.44 85 ILE A CA 1
ATOM 659 C C . ILE A 1 85 ? 41.810 16.669 -3.844 1.00 71.44 85 ILE A C 1
ATOM 661 O O . ILE A 1 85 ? 41.394 17.064 -4.933 1.00 71.44 85 ILE A O 1
ATOM 665 N N . GLN A 1 86 ? 42.625 15.615 -3.743 1.00 75.00 86 GLN A N 1
ATOM 666 C CA . GLN A 1 86 ? 43.017 14.824 -4.910 1.00 75.00 86 GLN A CA 1
ATOM 667 C C . GLN A 1 86 ? 41.793 14.193 -5.589 1.00 75.00 86 GLN A C 1
ATOM 669 O O . GLN A 1 86 ? 41.706 14.186 -6.819 1.00 75.00 86 GLN A O 1
ATOM 674 N N . GLN A 1 87 ? 40.824 13.711 -4.805 1.00 78.69 87 GLN A N 1
ATOM 675 C CA . GLN A 1 87 ? 39.581 13.152 -5.325 1.00 78.69 87 GLN A CA 1
ATOM 676 C C . GLN A 1 87 ? 38.687 14.221 -5.973 1.00 78.69 87 GLN A C 1
ATOM 678 O O . GLN A 1 87 ? 38.173 13.985 -7.066 1.00 78.69 87 GLN A O 1
ATOM 683 N N . GLU A 1 88 ? 38.538 15.399 -5.359 1.00 75.38 88 GLU A N 1
ATOM 684 C CA . GLU A 1 88 ? 37.735 16.503 -5.909 1.00 75.38 88 GLU A CA 1
ATOM 685 C C . GLU A 1 88 ? 38.325 17.050 -7.219 1.00 75.38 88 GLU A C 1
ATOM 687 O O . GLU A 1 88 ? 37.611 17.188 -8.215 1.00 75.38 88 GLU A O 1
ATOM 692 N N . ILE A 1 89 ? 39.642 17.283 -7.263 1.00 75.44 89 ILE A N 1
ATOM 693 C CA . ILE A 1 89 ? 40.337 17.735 -8.479 1.00 75.44 89 ILE A CA 1
ATOM 694 C C . ILE A 1 89 ? 40.235 16.676 -9.577 1.00 75.44 89 ILE A C 1
ATOM 696 O O . ILE A 1 89 ? 39.946 17.011 -10.727 1.00 75.44 89 ILE A O 1
ATOM 700 N N . SER A 1 90 ? 40.423 15.398 -9.234 1.00 77.12 90 SER A N 1
ATOM 701 C CA . SER A 1 90 ? 40.252 14.299 -10.184 1.00 77.12 90 SER A CA 1
ATOM 702 C C . SER A 1 90 ? 38.831 14.281 -10.751 1.00 77.12 90 SER A C 1
ATOM 704 O O . SER A 1 90 ? 38.670 14.220 -11.967 1.00 77.12 90 SER A O 1
ATOM 706 N N . HIS A 1 91 ? 37.801 14.407 -9.910 1.00 80.69 91 HIS A N 1
ATOM 707 C CA . HIS A 1 91 ? 36.405 14.425 -10.350 1.00 80.69 91 HIS A CA 1
ATOM 708 C C . HIS A 1 91 ? 36.116 15.583 -11.320 1.00 80.69 91 HIS A C 1
ATOM 710 O O . HIS A 1 91 ? 35.589 15.357 -12.410 1.00 80.69 91 HIS A O 1
ATOM 716 N N . LEU A 1 92 ? 36.512 16.811 -10.967 1.00 75.75 92 LEU A N 1
ATOM 717 C CA . LEU A 1 92 ? 36.315 17.991 -11.820 1.00 75.75 92 LEU A CA 1
ATOM 718 C C . LEU A 1 92 ? 37.031 17.858 -13.169 1.00 75.75 92 LEU A C 1
ATOM 720 O O . LEU A 1 92 ? 36.482 18.219 -14.212 1.00 75.75 92 LEU A O 1
ATOM 724 N N . LEU A 1 93 ? 38.244 17.307 -13.160 1.00 78.12 93 LEU A N 1
ATOM 725 C CA . LEU A 1 93 ? 39.040 17.113 -14.365 1.00 78.12 93 LEU A CA 1
ATOM 726 C C . LEU A 1 93 ? 38.425 16.038 -15.276 1.00 78.12 93 LEU A C 1
ATOM 728 O O . LEU A 1 93 ? 38.308 16.264 -16.480 1.00 78.12 93 LEU A O 1
ATOM 732 N N . HIS A 1 94 ? 37.957 14.914 -14.718 1.00 79.94 94 HIS A N 1
ATOM 733 C CA . HIS A 1 94 ? 37.249 13.880 -15.485 1.00 79.94 94 HIS A CA 1
ATOM 734 C C . HIS A 1 94 ? 35.944 14.411 -16.092 1.00 79.94 94 HIS A C 1
ATOM 736 O O . HIS A 1 94 ? 35.681 14.156 -17.267 1.00 79.94 94 HIS A O 1
ATOM 742 N N . GLN A 1 95 ? 35.168 15.198 -15.342 1.00 81.62 95 GLN A N 1
ATOM 743 C CA . GLN A 1 95 ? 33.940 15.817 -15.843 1.00 81.62 95 GLN A CA 1
ATOM 744 C C . GLN A 1 95 ? 34.224 16.779 -17.008 1.00 81.62 95 GLN A C 1
ATOM 746 O O . GLN A 1 95 ? 33.563 16.726 -18.046 1.00 81.62 95 GLN A O 1
ATOM 751 N N . HIS A 1 96 ? 35.251 17.626 -16.886 1.00 78.69 96 HIS A N 1
ATOM 752 C CA . HIS A 1 96 ? 35.595 18.578 -17.942 1.00 78.69 96 HIS A CA 1
ATOM 753 C C . HIS A 1 96 ? 36.099 17.886 -19.217 1.00 78.69 96 HIS A C 1
ATOM 755 O O . HIS A 1 96 ? 35.686 18.240 -20.325 1.00 78.69 96 HIS A O 1
ATOM 761 N N . ILE A 1 97 ? 36.949 16.861 -19.070 1.00 81.69 97 ILE A N 1
ATOM 762 C CA . ILE A 1 97 ? 37.408 16.040 -20.199 1.00 81.69 97 ILE A CA 1
ATOM 763 C C . ILE A 1 97 ? 36.218 15.359 -20.881 1.00 81.69 97 ILE A C 1
ATOM 765 O O . ILE A 1 97 ? 36.151 15.349 -22.113 1.00 81.69 97 ILE A O 1
ATOM 769 N N . ALA A 1 98 ? 35.272 14.823 -20.105 1.00 83.81 98 ALA A N 1
ATOM 770 C CA . ALA A 1 98 ? 34.093 14.165 -20.648 1.00 83.81 98 ALA A CA 1
ATOM 771 C C . ALA A 1 98 ? 33.224 15.128 -21.474 1.00 83.81 98 ALA A C 1
ATOM 773 O O . ALA A 1 98 ? 32.887 14.830 -22.620 1.00 83.81 98 ALA A O 1
ATOM 774 N N . SER A 1 99 ? 32.948 16.326 -20.958 1.00 84.94 99 SER A N 1
ATOM 775 C CA . SER A 1 99 ? 32.177 17.349 -21.675 1.00 84.94 99 SER A CA 1
ATOM 776 C C . SER A 1 99 ? 32.829 17.746 -23.011 1.00 84.94 99 SER A C 1
ATOM 778 O O . SER A 1 99 ? 32.179 17.751 -24.061 1.00 84.94 99 SER A O 1
ATOM 780 N N . HIS A 1 100 ? 34.148 17.976 -23.022 1.00 83.94 100 HIS A N 1
ATOM 781 C CA . HIS A 1 100 ? 34.866 18.333 -24.250 1.00 83.94 100 HIS A CA 1
ATOM 782 C C . HIS A 1 100 ? 34.868 17.196 -25.287 1.00 83.94 100 HIS A C 1
ATOM 784 O O . HIS A 1 100 ? 34.705 17.433 -26.489 1.00 83.94 100 HIS A O 1
ATOM 790 N N . ARG A 1 101 ? 35.032 15.945 -24.840 1.00 86.69 101 ARG A N 1
ATOM 791 C CA . ARG A 1 101 ? 34.949 14.761 -25.712 1.00 86.69 101 ARG A CA 1
ATOM 792 C C . ARG A 1 101 ? 33.545 14.595 -26.295 1.00 86.69 101 ARG A C 1
ATOM 794 O O . ARG A 1 101 ? 33.412 14.400 -27.501 1.00 86.69 101 ARG A O 1
ATOM 801 N N . ALA A 1 102 ? 32.500 14.788 -25.492 1.00 88.44 102 ALA A N 1
ATOM 802 C CA . ALA A 1 102 ? 31.111 14.773 -25.950 1.00 88.44 102 ALA A CA 1
ATOM 803 C C . ALA A 1 102 ? 30.843 15.831 -27.042 1.00 88.44 102 ALA A C 1
ATOM 805 O O . ALA A 1 102 ? 30.260 15.519 -28.086 1.00 88.44 102 ALA A O 1
ATOM 806 N N . GLU A 1 103 ? 31.325 17.065 -26.857 1.00 89.75 103 GLU A N 1
ATOM 807 C CA . GLU A 1 103 ? 31.236 18.126 -27.871 1.00 89.75 103 GLU A CA 1
ATOM 808 C C . GLU A 1 103 ? 32.021 17.783 -29.153 1.00 89.75 103 GLU A C 1
ATOM 810 O O . GLU A 1 103 ? 31.575 18.081 -30.268 1.00 89.75 103 GLU A O 1
ATOM 815 N N . ALA A 1 104 ? 33.200 17.166 -29.027 1.00 87.50 104 ALA A N 1
ATOM 816 C CA . ALA A 1 104 ? 33.999 16.731 -30.172 1.00 87.50 104 ALA A CA 1
ATOM 817 C C . ALA A 1 104 ? 33.278 15.643 -30.988 1.00 87.50 104 ALA A C 1
ATOM 819 O O . ALA A 1 104 ? 33.210 15.743 -32.217 1.00 87.50 104 ALA A O 1
ATOM 820 N N . LEU A 1 105 ? 32.656 14.669 -30.320 1.00 89.69 105 LEU A N 1
ATOM 821 C CA . LEU A 1 105 ? 31.864 13.621 -30.969 1.00 89.69 105 LEU A CA 1
ATOM 822 C C . LEU A 1 105 ? 30.648 14.186 -31.691 1.00 89.69 105 LEU A C 1
ATOM 824 O O . LEU A 1 105 ? 30.390 13.807 -32.830 1.00 89.69 105 LEU A O 1
ATOM 828 N N . LEU A 1 106 ? 29.926 15.129 -31.080 1.00 93.00 106 LEU A N 1
ATOM 829 C CA . LEU A 1 106 ? 28.808 15.806 -31.743 1.00 93.00 106 LEU A CA 1
ATOM 830 C C . LEU A 1 106 ? 29.245 16.494 -33.033 1.00 93.00 106 LEU A C 1
ATOM 832 O O . LEU A 1 106 ? 28.570 16.381 -34.061 1.00 93.00 106 LEU A O 1
ATOM 836 N N . ARG A 1 107 ? 30.388 17.190 -32.996 1.00 93.50 107 ARG A N 1
ATOM 837 C CA . ARG A 1 107 ? 30.961 17.828 -34.185 1.00 93.50 107 ARG A CA 1
ATOM 838 C C . ARG A 1 107 ? 31.309 16.794 -35.254 1.00 93.50 107 ARG A C 1
ATOM 840 O O . ARG A 1 107 ? 30.945 16.997 -36.411 1.00 93.50 107 ARG A O 1
ATOM 847 N N . GLN A 1 108 ? 31.936 15.679 -34.884 1.00 92.56 108 GLN A N 1
ATOM 848 C CA . GLN A 1 108 ? 32.283 14.598 -35.813 1.00 92.56 108 GLN A CA 1
ATOM 849 C C . GLN A 1 108 ? 31.042 13.942 -36.437 1.00 92.56 108 GLN A C 1
ATOM 851 O O . GLN A 1 108 ? 30.985 13.730 -37.652 1.00 92.56 108 GLN A O 1
ATOM 856 N N . VAL A 1 109 ? 30.029 13.653 -35.619 1.00 93.00 109 VAL A N 1
ATOM 857 C CA . VAL A 1 109 ? 28.754 13.079 -36.059 1.00 93.00 109 VAL A CA 1
ATOM 858 C C . VAL A 1 109 ? 28.074 14.001 -37.066 1.00 93.00 109 VAL A C 1
ATOM 860 O O . VAL A 1 109 ? 27.710 13.558 -38.156 1.00 93.00 109 VAL A O 1
ATOM 863 N N . ARG A 1 110 ? 27.985 15.297 -36.749 1.00 94.94 110 ARG A N 1
ATOM 864 C CA . ARG A 1 110 ? 27.400 16.306 -37.637 1.00 94.94 110 ARG A CA 1
ATOM 865 C C . ARG A 1 110 ? 28.155 16.414 -38.959 1.00 94.94 110 ARG A C 1
ATOM 867 O O . ARG A 1 110 ? 27.543 16.315 -40.014 1.00 94.94 110 ARG A O 1
ATOM 874 N N . GLN A 1 111 ? 29.483 16.528 -38.910 1.00 94.19 111 GLN A N 1
ATOM 875 C CA . GLN A 1 111 ? 30.314 16.599 -40.116 1.00 94.19 111 GLN A CA 1
ATOM 876 C C . GLN A 1 111 ? 30.152 15.373 -41.019 1.00 94.19 111 GLN A C 1
ATOM 878 O O . GLN A 1 111 ? 30.219 15.493 -42.240 1.00 94.19 111 GLN A O 1
ATOM 883 N N . THR A 1 112 ? 29.953 14.191 -40.440 1.00 91.62 112 THR A N 1
ATOM 884 C CA . THR A 1 112 ? 29.767 12.961 -41.219 1.00 91.62 112 THR A CA 1
ATOM 885 C C . THR A 1 112 ? 28.375 12.897 -41.830 1.00 91.62 112 THR A C 1
ATOM 887 O O . THR A 1 112 ? 28.248 12.538 -42.998 1.00 91.62 112 THR A O 1
ATOM 890 N N . MET A 1 113 ? 27.345 13.299 -41.081 1.00 90.62 113 MET A N 1
ATOM 891 C CA . MET A 1 113 ? 25.985 13.426 -41.608 1.00 90.62 113 MET A CA 1
ATOM 892 C C . MET A 1 113 ? 25.895 14.436 -42.759 1.00 90.62 113 MET A C 1
ATOM 894 O O . MET A 1 113 ? 25.158 14.194 -43.711 1.00 90.62 113 MET A O 1
ATOM 898 N N . ASP A 1 114 ? 26.664 15.529 -42.703 1.00 94.12 114 ASP A N 1
ATOM 899 C CA . ASP A 1 114 ? 26.707 16.537 -43.770 1.00 94.12 114 ASP A CA 1
ATOM 900 C C . ASP A 1 114 ? 27.414 16.014 -45.036 1.00 94.12 114 ASP A C 1
ATOM 902 O O . ASP A 1 114 ? 27.057 16.384 -46.154 1.00 94.12 114 ASP A O 1
ATOM 906 N N . LYS A 1 115 ? 28.422 15.144 -44.878 1.00 92.88 115 LYS A N 1
ATOM 907 C CA . LYS A 1 115 ? 29.224 14.603 -45.991 1.00 92.88 115 LYS A CA 1
ATOM 908 C C . LYS A 1 115 ? 28.613 13.366 -46.646 1.00 92.88 115 LYS A C 1
ATOM 910 O O . LYS A 1 115 ? 28.880 13.119 -47.821 1.00 92.88 115 LYS A O 1
ATOM 915 N N . GLN A 1 116 ? 27.848 12.563 -45.906 1.00 91.38 116 GLN A N 1
ATOM 916 C CA . GLN A 1 116 ? 27.411 11.249 -46.367 1.00 91.38 116 GLN A CA 1
ATOM 917 C C . GLN A 1 116 ? 25.995 10.902 -45.893 1.00 91.38 116 GLN A C 1
ATOM 919 O O . GLN A 1 116 ? 25.664 10.972 -44.711 1.00 91.38 116 GLN A O 1
ATOM 924 N N . LEU A 1 117 ? 25.168 10.427 -46.828 1.00 92.94 117 LEU A N 1
ATOM 925 C CA . LEU A 1 117 ? 23.855 9.856 -46.530 1.00 92.94 117 LEU A CA 1
ATOM 926 C C . LEU A 1 117 ? 24.022 8.503 -45.823 1.00 92.94 117 LEU A C 1
ATOM 928 O O . LEU A 1 117 ? 24.283 7.479 -46.455 1.00 92.94 117 LEU A O 1
ATOM 932 N N . LEU A 1 118 ? 23.870 8.500 -44.498 1.00 95.31 118 LEU A N 1
ATOM 933 C CA . LEU A 1 118 ? 23.864 7.276 -43.694 1.00 95.31 118 LEU A CA 1
ATOM 934 C C . LEU A 1 118 ? 22.578 6.462 -43.946 1.00 95.31 118 LEU A C 1
ATOM 936 O O . LEU A 1 118 ? 21.512 7.059 -44.117 1.00 95.31 118 LEU A O 1
ATOM 940 N N . PRO A 1 119 ? 22.616 5.117 -43.906 1.00 95.81 119 PRO A N 1
ATOM 941 C CA . PRO A 1 119 ? 21.409 4.292 -43.982 1.00 95.81 119 PRO A CA 1
ATOM 942 C C . PRO A 1 119 ? 20.408 4.630 -42.867 1.00 95.81 119 PRO A C 1
ATOM 944 O O . PRO A 1 119 ? 20.808 4.878 -41.729 1.00 95.81 119 PRO A O 1
ATOM 947 N N . GLY A 1 120 ? 19.100 4.555 -43.142 1.00 94.06 120 GLY A N 1
ATOM 948 C CA . GLY A 1 120 ? 18.060 4.920 -42.164 1.00 94.06 120 GLY A CA 1
ATOM 949 C C . GLY A 1 120 ? 18.137 4.148 -40.837 1.00 94.06 120 GLY A C 1
ATOM 950 O O . GLY A 1 120 ? 17.872 4.702 -39.774 1.00 94.06 120 GLY A O 1
ATOM 951 N N . SER A 1 121 ? 18.590 2.890 -40.863 1.00 94.38 121 SER A N 1
ATOM 952 C CA . SER A 1 121 ? 18.822 2.098 -39.647 1.00 94.38 121 SER A CA 1
ATOM 953 C C . SER A 1 121 ? 19.970 2.626 -38.780 1.00 94.38 121 SER A C 1
ATOM 955 O O . SER A 1 121 ? 19.913 2.487 -37.562 1.00 94.38 121 SER A O 1
ATOM 957 N N . VAL A 1 122 ? 21.004 3.212 -39.396 1.00 96.38 122 VAL A N 1
ATOM 958 C CA . VAL A 1 122 ? 22.139 3.840 -38.699 1.00 96.38 122 VAL A CA 1
ATOM 959 C C . VAL A 1 122 ? 21.705 5.180 -38.119 1.00 96.38 122 VAL A C 1
ATOM 961 O O . VAL A 1 122 ? 21.966 5.436 -36.951 1.00 96.38 122 VAL A O 1
ATOM 964 N N . GLN A 1 123 ? 20.966 5.985 -38.889 1.00 95.50 123 GLN A N 1
ATOM 965 C CA . GLN A 1 123 ? 20.414 7.259 -38.413 1.00 95.50 123 GLN A CA 1
ATOM 966 C C . GLN A 1 123 ? 19.499 7.068 -37.193 1.00 95.50 123 GLN A C 1
ATOM 968 O O . GLN A 1 123 ? 19.610 7.806 -36.216 1.00 95.50 123 GLN A O 1
ATOM 973 N N . GLY A 1 124 ? 18.632 6.048 -37.218 1.00 90.88 124 GLY A N 1
ATOM 974 C CA . GLY A 1 124 ? 17.754 5.729 -36.091 1.00 90.88 124 GLY A CA 1
ATOM 975 C C . GLY A 1 124 ? 18.516 5.325 -34.826 1.00 90.88 124 GLY A C 1
ATOM 976 O O . GLY A 1 124 ? 18.165 5.767 -33.735 1.00 90.88 124 GLY A O 1
ATOM 977 N N . GLU A 1 125 ? 19.576 4.523 -34.956 1.00 96.12 125 GLU A N 1
ATOM 978 C CA . GLU A 1 125 ? 20.399 4.125 -33.804 1.00 96.12 125 GLU A CA 1
ATOM 979 C C . GLU A 1 125 ? 21.241 5.292 -33.271 1.00 96.12 125 GLU A C 1
ATOM 981 O O . GLU A 1 125 ? 21.318 5.498 -32.062 1.00 96.12 125 GLU A O 1
ATOM 986 N N . LEU A 1 126 ? 21.814 6.095 -34.170 1.00 96.38 126 LEU A N 1
ATOM 987 C CA . LEU A 1 126 ? 22.574 7.293 -33.832 1.00 96.38 126 LEU A CA 1
ATOM 988 C C . LEU A 1 126 ? 21.700 8.308 -33.087 1.00 96.38 126 LEU A C 1
ATOM 990 O O . LEU A 1 126 ? 22.123 8.836 -32.067 1.00 96.38 126 LEU A O 1
ATOM 994 N N . SER A 1 127 ? 20.459 8.526 -33.532 1.00 93.94 127 SER A N 1
ATOM 995 C CA . SER A 1 127 ? 19.495 9.377 -32.826 1.00 93.94 127 SER A CA 1
ATOM 996 C C . SER A 1 127 ? 19.248 8.888 -31.396 1.00 93.94 127 SER A C 1
ATOM 998 O O . SER A 1 127 ? 19.301 9.689 -30.466 1.00 93.94 127 SER A O 1
ATOM 1000 N N . GLN A 1 128 ? 19.058 7.579 -31.192 1.00 92.69 128 GLN A N 1
ATOM 1001 C CA . GLN A 1 128 ? 18.883 7.015 -29.849 1.00 92.69 128 GLN A CA 1
ATOM 1002 C C . GLN A 1 128 ? 20.135 7.178 -28.979 1.00 92.69 128 GLN A C 1
ATOM 1004 O O . GLN A 1 128 ? 20.011 7.486 -27.797 1.00 92.69 128 GLN A O 1
ATOM 1009 N N . LEU A 1 129 ? 21.338 7.005 -29.531 1.00 95.06 129 LEU A N 1
ATOM 1010 C CA . LEU A 1 129 ? 22.577 7.286 -28.801 1.00 95.06 129 LEU A CA 1
ATOM 1011 C C . LEU A 1 129 ? 22.678 8.768 -28.427 1.00 95.06 129 LEU A C 1
ATOM 1013 O O . LEU A 1 129 ? 22.913 9.082 -27.268 1.00 95.06 129 LEU A O 1
ATOM 1017 N N . LEU A 1 130 ? 22.409 9.689 -29.352 1.00 94.31 130 LEU A N 1
ATOM 1018 C CA . LEU A 1 130 ? 22.473 11.125 -29.070 1.00 94.31 130 LEU A CA 1
ATOM 1019 C C . LEU A 1 130 ? 21.495 11.568 -27.970 1.00 94.31 130 LEU A C 1
ATOM 1021 O O . LEU A 1 130 ? 21.815 12.494 -27.232 1.00 94.31 130 LEU A O 1
ATOM 1025 N N . THR A 1 131 ? 20.357 10.885 -27.782 1.00 91.69 131 THR A N 1
ATOM 1026 C CA . THR A 1 131 ? 19.475 11.158 -26.625 1.00 91.69 131 THR A CA 1
ATOM 1027 C C . THR A 1 131 ? 20.096 10.799 -25.273 1.00 91.69 131 THR A C 1
ATOM 1029 O O . THR A 1 131 ? 19.680 11.345 -24.258 1.00 91.69 131 THR A O 1
ATOM 1032 N N . LEU A 1 132 ? 21.098 9.913 -25.238 1.00 93.44 132 LEU A N 1
ATOM 1033 C CA . LEU A 1 132 ? 21.831 9.571 -24.015 1.00 93.44 132 LEU A CA 1
ATOM 1034 C C . LEU A 1 132 ? 22.935 10.584 -23.690 1.00 93.44 132 LEU A C 1
ATOM 1036 O O . LEU A 1 132 ? 23.381 10.649 -22.548 1.00 93.44 132 LEU A O 1
ATOM 1040 N N . LEU A 1 133 ? 23.349 11.402 -24.664 1.00 93.00 133 LEU A N 1
ATOM 1041 C CA . LEU A 1 133 ? 24.454 12.347 -24.510 1.00 93.00 133 LEU A CA 1
ATOM 1042 C C . LEU A 1 133 ? 24.211 13.372 -23.397 1.00 93.00 133 LEU A C 1
ATOM 1044 O O . LEU A 1 133 ? 25.142 13.733 -22.687 1.00 93.00 133 LEU A O 1
ATOM 1048 N N . THR A 1 134 ? 22.959 13.793 -23.198 1.00 89.19 134 THR A N 1
ATOM 1049 C CA . THR A 1 134 ? 22.582 14.741 -22.136 1.00 89.19 134 THR A CA 1
ATOM 1050 C C . THR A 1 134 ? 22.810 14.198 -20.728 1.00 89.19 134 THR A C 1
ATOM 1052 O O . THR A 1 134 ? 22.837 14.974 -19.781 1.00 89.19 134 THR A O 1
ATOM 1055 N N . TYR A 1 135 ? 22.947 12.878 -20.581 1.00 89.62 135 TYR A N 1
ATOM 1056 C CA . TYR A 1 135 ? 23.146 12.211 -19.296 1.00 89.62 135 TYR A CA 1
ATOM 1057 C C . TYR A 1 135 ? 24.608 11.806 -19.062 1.00 89.62 135 TYR A C 1
ATOM 1059 O O . TYR A 1 135 ? 24.984 11.553 -17.923 1.00 89.62 135 TYR A O 1
ATOM 1067 N N . LEU A 1 136 ? 25.452 11.788 -20.102 1.00 89.75 136 LEU A N 1
ATOM 1068 C CA . LEU A 1 136 ? 26.869 11.409 -19.982 1.00 89.75 136 LEU A CA 1
ATOM 1069 C C . LEU A 1 136 ? 27.694 12.382 -19.138 1.00 89.75 136 LEU A C 1
ATOM 1071 O O . LEU A 1 136 ? 28.702 11.976 -18.571 1.00 89.75 136 LEU A O 1
ATOM 1075 N N . ASP A 1 137 ? 27.245 13.630 -19.001 1.00 86.00 137 ASP A N 1
ATOM 1076 C CA . ASP A 1 137 ? 27.907 14.630 -18.152 1.00 86.00 137 ASP A CA 1
ATOM 1077 C C . ASP A 1 137 ? 27.905 14.224 -16.662 1.00 86.00 137 ASP A C 1
ATOM 1079 O O . ASP A 1 137 ? 28.729 14.692 -15.882 1.00 86.00 137 ASP A O 1
ATOM 1083 N N . GLN A 1 138 ? 26.998 13.317 -16.271 1.00 87.81 138 GLN A N 1
ATOM 1084 C CA . GLN A 1 138 ? 26.871 12.787 -14.908 1.00 87.81 138 GLN A CA 1
ATOM 1085 C C . GLN A 1 138 ? 27.672 11.494 -14.678 1.00 87.81 138 GLN A C 1
ATOM 1087 O O . GLN A 1 138 ? 27.850 11.092 -13.531 1.00 87.81 138 GLN A O 1
ATOM 1092 N N . SER A 1 139 ? 28.143 10.839 -15.743 1.00 91.62 139 SER A N 1
ATOM 1093 C CA . SER A 1 139 ? 28.837 9.544 -15.683 1.00 91.62 139 SER A CA 1
ATOM 1094 C C . SER A 1 139 ? 29.995 9.526 -16.686 1.00 91.62 139 SER A C 1
ATOM 1096 O O . SER A 1 139 ? 29.895 8.883 -17.741 1.00 91.62 139 SER A O 1
ATOM 1098 N N . PRO A 1 140 ? 31.090 10.262 -16.401 1.00 88.75 140 PRO A N 1
ATOM 1099 C CA . PRO A 1 140 ? 32.217 10.419 -17.318 1.00 88.75 140 PRO A CA 1
ATOM 1100 C C . PRO A 1 140 ? 32.881 9.083 -17.683 1.00 88.75 140 PRO A C 1
ATOM 1102 O O . PRO A 1 140 ? 33.450 8.967 -18.765 1.00 88.75 140 PRO A O 1
ATOM 1105 N N . GLU A 1 141 ? 32.767 8.053 -16.840 1.00 91.69 141 GLU A N 1
ATOM 1106 C CA . GLU A 1 141 ? 33.275 6.703 -17.107 1.00 91.69 141 GLU A CA 1
ATOM 1107 C C . GLU A 1 141 ? 32.630 6.009 -18.320 1.00 91.69 141 GLU A C 1
ATOM 1109 O O . GLU A 1 141 ? 33.240 5.126 -18.917 1.00 91.69 141 GLU A O 1
ATOM 1114 N N . LEU A 1 142 ? 31.425 6.417 -18.731 1.00 95.00 142 LEU A N 1
ATOM 1115 C CA . LEU A 1 142 ? 30.712 5.802 -19.859 1.00 95.00 142 LEU A CA 1
ATOM 1116 C C . LEU A 1 142 ? 31.066 6.427 -21.210 1.00 95.00 142 LEU A C 1
ATOM 1118 O O . LEU A 1 142 ? 30.580 5.973 -22.251 1.00 95.00 142 LEU A O 1
ATOM 1122 N N . ILE A 1 143 ? 31.896 7.474 -21.223 1.00 94.50 143 ILE A N 1
ATOM 1123 C CA . ILE A 1 143 ? 32.189 8.199 -22.456 1.00 94.50 143 ILE A CA 1
ATOM 1124 C C . ILE A 1 143 ? 32.957 7.347 -23.466 1.00 94.50 143 ILE A C 1
ATOM 1126 O O . ILE A 1 143 ? 32.668 7.415 -24.656 1.00 94.50 143 ILE A O 1
ATOM 1130 N N . ASP A 1 144 ? 33.863 6.484 -23.004 1.00 94.50 144 ASP A N 1
ATOM 1131 C CA . ASP A 1 144 ? 34.635 5.593 -23.874 1.00 94.50 144 ASP A CA 1
ATOM 1132 C C . ASP A 1 144 ? 33.726 4.565 -24.570 1.00 94.50 144 ASP A C 1
ATOM 1134 O O . ASP A 1 144 ? 33.870 4.286 -25.762 1.00 94.50 144 ASP A O 1
ATOM 1138 N N . GLU A 1 145 ? 32.731 4.035 -23.853 1.00 96.56 145 GLU A N 1
ATOM 1139 C CA . GLU A 1 145 ? 31.736 3.122 -24.423 1.00 96.56 145 GLU A CA 1
ATOM 1140 C C . GLU A 1 145 ? 30.832 3.834 -25.432 1.00 96.56 145 GLU A C 1
ATOM 1142 O O . GLU A 1 145 ? 30.465 3.261 -26.464 1.00 96.56 145 GLU A O 1
ATOM 1147 N N . PHE A 1 146 ? 30.475 5.088 -25.145 1.00 96.00 146 PHE A N 1
ATOM 1148 C CA . PHE A 1 146 ? 29.681 5.920 -26.038 1.00 96.00 146 PHE A CA 1
ATOM 1149 C C . PHE A 1 146 ? 30.432 6.250 -27.329 1.00 96.00 146 PHE A C 1
ATOM 1151 O O . PHE A 1 146 ? 29.874 6.124 -28.422 1.00 96.00 146 PHE A O 1
ATOM 1158 N N . GLU A 1 147 ? 31.714 6.595 -27.215 1.00 96.00 147 GLU A N 1
ATOM 1159 C CA . GLU A 1 147 ? 32.618 6.783 -28.347 1.00 96.00 147 GLU A CA 1
ATOM 1160 C C . GLU A 1 147 ? 32.725 5.524 -29.196 1.00 96.00 147 GLU A C 1
ATOM 1162 O O . GLU A 1 147 ? 32.573 5.592 -30.415 1.00 96.00 147 GLU A O 1
ATOM 1167 N N . LEU A 1 148 ? 32.905 4.362 -28.563 1.00 96.31 148 LEU A N 1
ATOM 1168 C CA . LEU A 1 148 ? 32.957 3.081 -29.258 1.00 96.31 148 LEU A CA 1
ATOM 1169 C C . LEU A 1 148 ? 31.634 2.764 -29.973 1.00 96.31 148 LEU A C 1
ATOM 1171 O O . LEU A 1 148 ? 31.643 2.236 -31.088 1.00 96.31 148 LEU A O 1
ATOM 1175 N N . ALA A 1 149 ? 30.493 3.109 -29.369 1.00 96.88 149 ALA A N 1
ATOM 1176 C CA . ALA A 1 149 ? 29.178 2.927 -29.975 1.00 96.88 149 ALA A CA 1
ATOM 1177 C C . ALA A 1 149 ? 28.992 3.813 -31.214 1.00 96.88 149 ALA A C 1
ATOM 1179 O O . ALA A 1 149 ? 28.492 3.331 -32.233 1.00 96.88 149 ALA A O 1
ATOM 1180 N N . ILE A 1 150 ? 29.428 5.077 -31.151 1.00 96.19 150 ILE A N 1
ATOM 1181 C CA . ILE A 1 150 ? 29.441 5.980 -32.308 1.00 96.19 150 ILE A CA 1
ATOM 1182 C C . ILE A 1 150 ? 30.404 5.445 -33.365 1.00 96.19 150 ILE A C 1
ATOM 1184 O O . ILE A 1 150 ? 29.996 5.265 -34.507 1.00 96.19 150 ILE A O 1
ATOM 1188 N N . ALA A 1 151 ? 31.643 5.110 -33.005 1.00 95.31 151 ALA A N 1
ATOM 1189 C CA . ALA A 1 151 ? 32.640 4.586 -33.935 1.00 95.31 151 ALA A CA 1
ATOM 1190 C C . ALA A 1 151 ? 32.150 3.323 -34.664 1.00 95.31 151 ALA A C 1
ATOM 1192 O O . ALA A 1 151 ? 32.368 3.185 -35.863 1.00 95.31 151 ALA A O 1
ATOM 1193 N N . ALA A 1 152 ? 31.408 2.443 -33.984 1.00 95.62 152 ALA A N 1
ATOM 1194 C CA . ALA A 1 152 ? 30.798 1.261 -34.592 1.00 95.62 152 ALA A CA 1
ATOM 1195 C C . ALA A 1 152 ? 29.708 1.585 -35.636 1.00 95.62 152 ALA A C 1
ATOM 1197 O O . ALA A 1 152 ? 29.425 0.751 -36.499 1.00 95.62 152 ALA A O 1
ATOM 1198 N N . LEU A 1 153 ? 29.074 2.760 -35.558 1.00 96.06 153 LEU A N 1
ATOM 1199 C CA . LEU A 1 153 ? 28.062 3.231 -36.511 1.00 96.06 153 LEU A CA 1
ATOM 1200 C C . LEU A 1 153 ? 28.647 4.033 -37.675 1.00 96.06 153 LEU A C 1
ATOM 1202 O O . LEU A 1 153 ? 28.000 4.135 -38.720 1.00 96.06 153 LEU A O 1
ATOM 1206 N N . MET A 1 154 ? 29.831 4.613 -37.497 1.00 94.25 154 MET A N 1
ATOM 1207 C CA . MET A 1 154 ? 30.437 5.507 -38.476 1.00 94.25 154 MET A CA 1
ATOM 1208 C C . MET A 1 154 ? 31.233 4.706 -39.513 1.00 94.25 154 MET A C 1
ATOM 1210 O O . MET A 1 154 ? 31.991 3.810 -39.145 1.00 94.25 154 MET A O 1
ATOM 1214 N N . PRO A 1 155 ? 31.078 4.999 -40.816 1.00 87.81 155 PRO A N 1
ATOM 1215 C CA . PRO A 1 155 ? 31.863 4.336 -41.846 1.00 87.81 155 PRO A CA 1
ATOM 1216 C C . PRO A 1 155 ? 33.344 4.698 -41.683 1.00 87.81 155 PRO A C 1
ATOM 1218 O O . PRO A 1 155 ? 33.710 5.872 -41.664 1.00 87.81 155 PRO A O 1
ATOM 1221 N N . THR A 1 156 ? 34.197 3.685 -41.566 1.00 86.69 156 THR A N 1
ATOM 1222 C CA . THR A 1 156 ? 35.652 3.851 -41.567 1.00 86.69 156 THR A CA 1
ATOM 1223 C C . THR A 1 156 ? 36.186 3.855 -43.000 1.00 86.69 156 THR A C 1
ATOM 1225 O O . THR A 1 156 ? 35.608 3.237 -43.897 1.00 86.69 156 THR A O 1
ATOM 1228 N N . GLU A 1 157 ? 37.334 4.504 -43.226 1.00 85.06 157 GLU A N 1
ATOM 1229 C CA . GLU A 1 157 ? 38.015 4.517 -44.536 1.00 85.06 157 GLU A CA 1
ATOM 1230 C C . GLU A 1 157 ? 38.319 3.104 -45.065 1.00 85.06 157 GLU A C 1
ATOM 1232 O O . GLU A 1 157 ? 38.445 2.890 -46.268 1.00 85.06 157 GLU A O 1
ATOM 1237 N N . THR A 1 158 ? 38.365 2.109 -44.175 1.00 82.38 158 THR A N 1
ATOM 1238 C CA . THR A 1 158 ? 38.630 0.699 -44.484 1.00 82.38 158 THR A CA 1
ATOM 1239 C C . THR A 1 158 ? 37.433 -0.065 -45.070 1.00 82.38 158 THR A C 1
ATOM 1241 O O . THR A 1 158 ? 37.469 -1.293 -45.136 1.00 82.38 158 THR A O 1
ATOM 1244 N N . ALA A 1 159 ? 36.387 0.633 -45.528 1.00 76.69 159 ALA A N 1
ATOM 1245 C CA . ALA A 1 159 ? 35.212 0.079 -46.215 1.00 76.69 159 ALA A CA 1
ATOM 1246 C C . ALA A 1 159 ? 34.428 -0.991 -45.424 1.00 76.69 159 ALA A C 1
ATOM 1248 O O . ALA A 1 159 ? 33.647 -1.751 -46.004 1.00 76.69 159 ALA A O 1
ATOM 1249 N N . GLN A 1 160 ? 34.595 -1.060 -44.100 1.00 86.56 160 GLN A N 1
ATOM 1250 C CA . GLN A 1 160 ? 33.810 -1.978 -43.280 1.00 86.56 160 GLN A CA 1
ATOM 1251 C C . GLN A 1 160 ? 32.378 -1.445 -43.103 1.00 86.56 160 GLN A C 1
ATOM 1253 O O . GLN A 1 160 ? 32.189 -0.258 -42.826 1.00 86.56 160 GLN A O 1
ATOM 1258 N N . PRO A 1 161 ? 31.345 -2.294 -43.264 1.00 91.50 161 PRO A N 1
ATOM 1259 C CA . PRO A 1 161 ? 29.970 -1.881 -43.029 1.00 91.50 161 PRO A CA 1
ATOM 1260 C C . PRO A 1 161 ? 29.741 -1.572 -41.537 1.00 91.50 161 PRO A C 1
ATOM 1262 O O . PRO A 1 161 ? 30.334 -2.229 -40.678 1.00 91.50 161 PRO A O 1
ATOM 1265 N N . PRO A 1 162 ? 28.846 -0.623 -41.208 1.00 94.62 162 PRO A N 1
ATOM 1266 C CA . PRO A 1 162 ? 28.575 -0.227 -39.828 1.00 94.62 162 PRO A CA 1
ATOM 1267 C C . PRO A 1 162 ? 28.060 -1.404 -38.986 1.00 94.62 162 PRO A C 1
ATOM 1269 O O . PRO A 1 162 ? 27.119 -2.113 -39.365 1.00 94.62 162 PRO A O 1
ATOM 1272 N N . ASN A 1 163 ? 28.644 -1.597 -37.804 1.00 96.06 163 ASN A N 1
ATOM 1273 C CA . ASN A 1 163 ? 28.311 -2.684 -36.889 1.00 96.06 163 ASN A CA 1
ATOM 1274 C C . ASN A 1 163 ? 27.157 -2.292 -35.952 1.00 96.06 163 ASN A C 1
ATOM 1276 O O . ASN A 1 163 ? 27.322 -2.040 -34.757 1.00 96.06 163 ASN A O 1
ATOM 1280 N N . LEU A 1 164 ? 25.942 -2.311 -36.505 1.00 96.06 164 LEU A N 1
ATOM 1281 C CA . LEU A 1 164 ? 24.703 -2.004 -35.779 1.00 96.06 164 LEU A CA 1
ATOM 1282 C C . LEU A 1 164 ? 24.475 -2.879 -34.537 1.00 96.06 164 LEU A C 1
ATOM 1284 O O . LEU A 1 164 ? 23.815 -2.447 -33.593 1.00 96.06 164 LEU A O 1
ATOM 1288 N N . ARG A 1 165 ? 24.965 -4.127 -34.531 1.00 96.38 165 ARG A N 1
ATOM 1289 C CA . ARG A 1 165 ? 24.782 -5.032 -33.384 1.00 96.38 165 ARG A CA 1
ATOM 1290 C C . ARG A 1 165 ? 25.605 -4.572 -32.187 1.00 96.38 165 ARG A C 1
ATOM 1292 O O . ARG A 1 165 ? 25.064 -4.538 -31.084 1.00 96.38 165 ARG A O 1
ATOM 1299 N N . LEU A 1 166 ? 26.862 -4.195 -32.419 1.00 95.94 166 LEU A N 1
ATOM 1300 C CA . LEU A 1 166 ? 27.745 -3.674 -31.379 1.00 95.94 166 LEU A CA 1
ATOM 1301 C C . LEU A 1 166 ? 27.206 -2.354 -30.818 1.00 95.94 166 LEU A C 1
ATOM 1303 O O . LEU A 1 166 ? 27.027 -2.240 -29.610 1.00 95.94 166 LEU A O 1
ATOM 1307 N N . ALA A 1 167 ? 26.840 -1.415 -31.693 1.00 96.62 167 ALA A N 1
ATOM 1308 C CA . ALA A 1 167 ? 26.287 -0.126 -31.282 1.00 96.62 167 ALA A CA 1
ATOM 1309 C C . ALA A 1 167 ? 25.019 -0.273 -30.422 1.00 96.62 167 ALA A C 1
ATOM 1311 O O . ALA A 1 167 ? 24.903 0.358 -29.376 1.00 96.62 167 ALA A O 1
ATOM 1312 N N . ARG A 1 168 ? 24.099 -1.175 -30.795 1.00 96.00 168 ARG A N 1
ATOM 1313 C CA . ARG A 1 168 ? 22.897 -1.483 -29.996 1.00 96.00 168 ARG A CA 1
ATOM 1314 C C . ARG A 1 168 ? 23.217 -2.076 -28.635 1.00 96.00 168 ARG A C 1
ATOM 1316 O O . ARG A 1 168 ? 22.495 -1.816 -27.675 1.00 96.00 168 ARG A O 1
ATOM 1323 N N . HIS A 1 169 ? 24.229 -2.936 -28.568 1.00 96.25 169 HIS A N 1
ATOM 1324 C CA . HIS A 1 169 ? 24.639 -3.558 -27.317 1.00 96.25 169 HIS A CA 1
ATOM 1325 C C . HIS A 1 169 ? 25.237 -2.513 -26.372 1.00 96.25 169 HIS A C 1
ATOM 1327 O O . HIS A 1 169 ? 24.761 -2.388 -25.247 1.00 96.25 169 HIS A O 1
ATOM 1333 N N . LEU A 1 170 ? 26.168 -1.694 -26.871 1.00 95.44 170 LEU A N 1
ATOM 1334 C CA . LEU A 1 170 ? 26.776 -0.596 -26.117 1.00 95.44 170 LEU A CA 1
ATOM 1335 C C . LEU A 1 170 ? 25.734 0.438 -25.695 1.00 95.44 170 LEU A C 1
ATOM 1337 O O . LEU A 1 170 ? 25.661 0.777 -24.524 1.00 95.44 170 LEU A O 1
ATOM 1341 N N . ARG A 1 171 ? 24.825 0.851 -26.587 1.00 95.00 171 ARG A N 1
ATOM 1342 C CA . ARG A 1 171 ? 23.729 1.760 -26.224 1.00 95.00 171 ARG A CA 1
ATOM 1343 C C . ARG A 1 171 ? 22.888 1.217 -25.069 1.00 95.00 171 ARG A C 1
ATOM 1345 O O . ARG A 1 171 ? 22.510 1.980 -24.191 1.00 95.00 171 ARG A O 1
ATOM 1352 N N . ARG A 1 172 ? 22.551 -0.079 -25.068 1.00 91.44 172 ARG A N 1
ATOM 1353 C CA . ARG A 1 172 ? 21.792 -0.696 -23.964 1.00 91.44 172 ARG A CA 1
ATOM 1354 C C . ARG A 1 172 ? 22.605 -0.743 -22.675 1.00 91.44 172 ARG A C 1
ATOM 1356 O O . ARG A 1 172 ? 22.024 -0.523 -21.623 1.00 91.44 172 ARG A O 1
ATOM 1363 N N . HIS A 1 173 ? 23.902 -1.021 -22.766 1.00 93.81 173 HIS A N 1
ATOM 1364 C CA . HIS A 1 173 ? 24.808 -1.036 -21.621 1.00 93.81 173 HIS A CA 1
ATOM 1365 C C . HIS A 1 173 ? 24.940 0.354 -20.985 1.00 93.81 173 HIS A C 1
ATOM 1367 O O . HIS A 1 173 ? 24.691 0.503 -19.791 1.00 93.81 173 HIS A O 1
ATOM 1373 N N . ILE A 1 174 ? 25.199 1.371 -21.812 1.00 93.31 174 ILE A N 1
ATOM 1374 C CA . ILE A 1 174 ? 25.270 2.784 -21.425 1.00 93.31 174 ILE A CA 1
ATOM 1375 C C . ILE A 1 174 ? 23.927 3.240 -20.862 1.00 93.31 174 ILE A C 1
ATOM 1377 O O . ILE A 1 174 ? 23.880 3.825 -19.791 1.00 93.31 174 ILE A O 1
ATOM 1381 N N . ALA A 1 175 ? 22.812 2.929 -21.532 1.00 90.44 175 ALA A N 1
ATOM 1382 C CA . ALA A 1 175 ?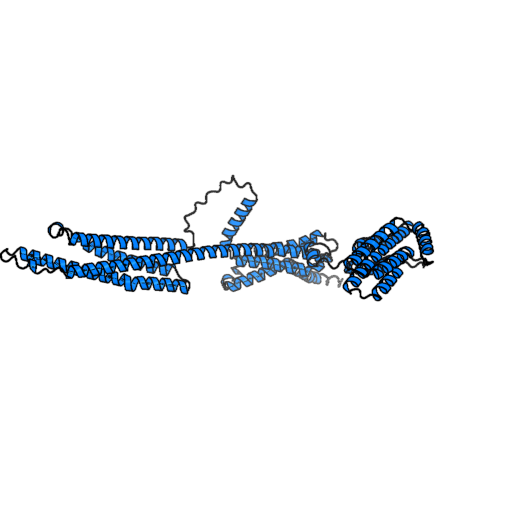 21.485 3.270 -21.028 1.00 90.44 175 ALA A CA 1
ATOM 1383 C C . ALA A 1 175 ? 21.193 2.601 -19.681 1.00 90.44 175 ALA A C 1
ATOM 1385 O O . ALA A 1 175 ? 20.575 3.236 -18.843 1.00 90.44 175 ALA A O 1
ATOM 1386 N N . ALA A 1 176 ? 21.633 1.360 -19.456 1.00 87.56 176 ALA A N 1
ATOM 1387 C CA . ALA A 1 176 ? 21.459 0.675 -18.177 1.00 87.56 176 ALA A CA 1
ATOM 1388 C C . ALA A 1 176 ? 22.330 1.271 -17.057 1.00 87.56 176 ALA A C 1
ATOM 1390 O O . ALA A 1 176 ? 21.887 1.293 -15.916 1.00 87.56 176 ALA A O 1
ATOM 1391 N N . HIS A 1 177 ? 23.529 1.772 -17.371 1.00 89.56 177 HIS A N 1
ATOM 1392 C CA . HIS A 1 177 ? 24.401 2.432 -16.393 1.00 89.56 177 HIS A CA 1
ATOM 1393 C C . HIS A 1 177 ? 23.977 3.879 -16.104 1.00 89.56 177 HIS A C 1
ATOM 1395 O O . HIS A 1 177 ? 23.955 4.284 -14.947 1.00 89.56 177 HIS A O 1
ATOM 1401 N N . LEU A 1 178 ? 23.577 4.636 -17.132 1.00 86.56 178 LEU A N 1
ATOM 1402 C CA . LEU A 1 178 ? 23.022 5.990 -16.992 1.00 86.56 178 LEU A CA 1
ATOM 1403 C C . LEU A 1 178 ? 21.652 5.969 -16.317 1.00 86.56 178 LEU A C 1
ATOM 1405 O O . LEU A 1 178 ? 21.324 6.849 -15.528 1.00 86.56 178 LEU A O 1
ATOM 1409 N N . GLN A 1 179 ? 20.851 4.939 -16.588 1.00 72.38 179 GLN A N 1
ATOM 1410 C CA . GLN A 1 179 ? 19.697 4.600 -15.769 1.00 72.38 179 GLN A CA 1
ATOM 1411 C C . GLN A 1 179 ? 20.163 3.823 -14.539 1.00 72.38 179 GLN A C 1
ATOM 1413 O O . GLN A 1 179 ? 19.703 2.700 -14.326 1.00 72.38 179 GLN A O 1
ATOM 1418 N N . GLN A 1 180 ? 20.999 4.434 -13.687 1.00 56.50 180 GLN A N 1
ATOM 1419 C CA . GLN A 1 180 ? 20.912 4.148 -12.255 1.00 56.50 180 GLN A CA 1
ATOM 1420 C C . GLN A 1 180 ? 19.427 4.252 -11.906 1.00 56.50 180 GLN A C 1
ATOM 1422 O O . GLN A 1 180 ? 18.810 5.315 -11.964 1.00 56.50 180 GLN A O 1
ATOM 1427 N N . SER A 1 181 ? 18.826 3.075 -11.782 1.00 50.59 181 SER A N 1
ATOM 1428 C CA . SER A 1 181 ? 17.448 2.809 -12.172 1.00 50.59 181 SER A CA 1
ATOM 1429 C C . SER A 1 181 ? 16.499 3.781 -11.483 1.00 50.59 181 SER A C 1
ATOM 1431 O O . SER A 1 181 ? 16.562 3.844 -10.252 1.00 50.59 181 SER A O 1
ATOM 1433 N N . PRO A 1 182 ? 15.595 4.501 -12.193 1.00 55.09 182 PRO A N 1
ATOM 1434 C CA . PRO A 1 182 ? 14.471 5.121 -11.505 1.00 55.09 182 PRO A CA 1
ATOM 1435 C C . PRO A 1 182 ? 13.864 4.000 -10.679 1.00 55.09 182 PRO A C 1
ATOM 1437 O O . PRO A 1 182 ? 13.541 2.959 -11.259 1.00 55.09 182 PRO A O 1
ATOM 1440 N N . ASN A 1 183 ? 13.868 4.168 -9.348 1.00 69.75 183 ASN A N 1
ATOM 1441 C CA . ASN A 1 183 ? 13.576 3.106 -8.386 1.00 69.75 183 ASN A CA 1
ATOM 1442 C C . ASN A 1 183 ? 12.504 2.188 -8.978 1.00 69.75 183 ASN A C 1
ATOM 1444 O O . ASN A 1 183 ? 11.494 2.720 -9.443 1.00 69.75 183 ASN A O 1
ATOM 1448 N N . PRO A 1 184 ? 12.685 0.857 -9.034 1.00 72.50 184 PRO A N 1
ATOM 1449 C CA . PRO A 1 184 ? 11.766 -0.027 -9.759 1.00 72.50 184 PRO A CA 1
ATOM 1450 C C . PRO A 1 184 ? 10.302 0.237 -9.372 1.00 72.50 184 PRO A C 1
ATOM 1452 O O . PRO A 1 184 ? 9.417 0.254 -10.227 1.00 72.50 184 PRO A O 1
ATOM 1455 N N . LEU A 1 185 ? 10.081 0.607 -8.108 1.00 76.19 185 LEU A N 1
ATOM 1456 C CA . LEU A 1 185 ? 8.817 1.089 -7.559 1.00 76.19 185 LEU A CA 1
ATOM 1457 C C . LEU A 1 185 ? 8.252 2.344 -8.247 1.00 76.19 185 LEU A C 1
ATOM 1459 O O . LEU A 1 185 ? 7.061 2.390 -8.517 1.00 76.19 185 LEU A O 1
ATOM 1463 N N . TRP A 1 186 ? 9.067 3.347 -8.577 1.00 80.38 186 TRP A N 1
ATOM 1464 C CA . TRP A 1 186 ? 8.639 4.545 -9.308 1.00 80.38 186 TRP A CA 1
ATOM 1465 C C . TRP A 1 186 ? 8.229 4.238 -10.750 1.00 80.38 186 TRP A C 1
ATOM 1467 O O . TRP A 1 186 ? 7.254 4.802 -11.248 1.00 80.38 186 TRP A O 1
ATOM 1477 N N . SER A 1 187 ? 8.924 3.318 -11.426 1.00 79.75 187 SER A N 1
ATOM 1478 C CA . SER A 1 187 ? 8.512 2.881 -12.770 1.00 79.75 187 SER A CA 1
ATOM 1479 C C . SER A 1 187 ? 7.148 2.177 -12.739 1.00 79.75 187 SER A C 1
ATOM 1481 O O . SER A 1 187 ? 6.302 2.412 -13.603 1.00 79.75 187 SER A O 1
ATOM 1483 N N . ILE A 1 188 ? 6.893 1.406 -11.675 1.00 81.69 188 ILE A N 1
ATOM 1484 C CA . ILE A 1 188 ? 5.589 0.809 -11.384 1.00 81.69 188 ILE A CA 1
ATOM 1485 C C . ILE A 1 188 ? 4.579 1.897 -10.986 1.00 81.69 188 ILE A C 1
ATOM 1487 O O . ILE A 1 188 ? 3.453 1.862 -11.436 1.00 81.69 188 ILE A O 1
ATOM 1491 N N . MET A 1 189 ? 4.920 2.925 -10.217 1.00 82.56 189 MET A N 1
ATOM 1492 C CA . MET A 1 189 ? 3.937 3.957 -9.842 1.00 82.56 189 MET A CA 1
ATOM 1493 C C . MET A 1 189 ? 3.536 4.861 -11.016 1.00 82.56 189 MET A C 1
ATOM 1495 O O . MET A 1 189 ? 2.367 5.216 -11.158 1.00 82.56 189 MET A O 1
ATOM 1499 N N . SER A 1 190 ? 4.492 5.204 -11.881 1.00 84.44 190 SER A N 1
ATOM 1500 C CA . SER A 1 190 ? 4.298 6.119 -13.015 1.00 84.44 190 SER A CA 1
ATOM 1501 C C . SER A 1 190 ? 3.699 5.461 -14.262 1.00 84.44 190 SER A C 1
ATOM 1503 O O . SER A 1 190 ? 3.486 6.146 -15.261 1.00 84.44 190 SER A O 1
ATOM 1505 N N . ALA A 1 191 ? 3.462 4.141 -14.243 1.00 82.94 191 ALA A N 1
ATOM 1506 C CA . ALA A 1 191 ? 3.055 3.359 -15.418 1.00 82.94 191 ALA A CA 1
ATOM 1507 C C . ALA A 1 191 ? 3.979 3.563 -16.644 1.00 82.94 191 ALA A C 1
ATOM 1509 O O . ALA A 1 191 ? 3.585 3.360 -17.800 1.00 82.94 191 ALA A O 1
ATOM 1510 N N . SER A 1 192 ? 5.228 3.967 -16.402 1.00 79.12 192 SER A N 1
ATOM 1511 C CA . SER A 1 192 ? 6.224 4.198 -17.440 1.00 79.12 192 SER A CA 1
ATOM 1512 C C . SER A 1 192 ? 7.101 2.953 -17.618 1.00 79.12 192 SER A C 1
ATOM 1514 O O . SER A 1 192 ? 7.378 2.204 -16.681 1.00 79.12 192 SER A O 1
ATOM 1516 N N . GLY A 1 193 ? 7.513 2.690 -18.859 1.00 81.56 193 GLY A N 1
ATOM 1517 C CA . GLY A 1 193 ? 8.393 1.567 -19.187 1.00 81.56 193 GLY A CA 1
ATOM 1518 C C . GLY A 1 193 ? 7.691 0.377 -19.842 1.00 81.56 193 GLY A C 1
ATOM 1519 O O . GLY A 1 193 ? 6.826 0.541 -20.704 1.00 81.56 193 GLY A O 1
ATOM 1520 N N . SER A 1 194 ? 8.153 -0.827 -19.502 1.00 86.31 194 SER A N 1
ATOM 1521 C CA . SER A 1 194 ? 7.764 -2.070 -20.173 1.00 86.31 194 SER A CA 1
ATOM 1522 C C . SER A 1 194 ? 6.271 -2.392 -20.003 1.00 86.31 194 SER A C 1
ATOM 1524 O O . SER A 1 194 ? 5.624 -1.948 -19.055 1.00 86.31 194 SER A O 1
ATOM 1526 N N . SER A 1 195 ? 5.717 -3.221 -20.893 1.00 86.62 195 SER A N 1
ATOM 1527 C CA . SER A 1 195 ? 4.341 -3.723 -20.755 1.00 86.62 195 SER A CA 1
ATOM 1528 C C . SER A 1 195 ? 4.100 -4.428 -19.410 1.00 86.62 195 SER A C 1
ATOM 1530 O O . SER A 1 195 ? 3.006 -4.319 -18.862 1.00 86.62 195 SER A O 1
ATOM 1532 N N . HIS A 1 196 ? 5.129 -5.072 -18.839 1.00 87.88 196 HIS A N 1
ATOM 1533 C CA . HIS A 1 196 ? 5.076 -5.665 -17.497 1.00 87.88 196 HIS A CA 1
ATOM 1534 C C . HIS A 1 196 ? 4.872 -4.594 -16.424 1.00 87.88 196 HIS A C 1
ATOM 1536 O O . HIS A 1 196 ? 3.972 -4.716 -15.597 1.00 87.88 196 HIS A O 1
ATOM 1542 N N . ASN A 1 197 ? 5.665 -3.519 -16.470 1.00 89.06 197 ASN A N 1
ATOM 1543 C CA . ASN A 1 197 ? 5.593 -2.438 -15.487 1.00 89.06 197 ASN A CA 1
ATOM 1544 C C . ASN A 1 197 ? 4.225 -1.756 -15.503 1.00 89.06 197 ASN A C 1
ATOM 1546 O O . ASN A 1 197 ? 3.764 -1.314 -14.463 1.00 89.06 197 ASN A O 1
ATOM 1550 N N . ARG A 1 198 ? 3.562 -1.706 -16.663 1.00 88.88 198 ARG A N 1
ATOM 1551 C CA . ARG A 1 198 ? 2.225 -1.112 -16.826 1.00 88.88 198 ARG A CA 1
ATOM 1552 C C . ARG A 1 198 ? 1.095 -1.968 -16.283 1.00 88.88 198 ARG A C 1
ATOM 1554 O O . ARG A 1 198 ? 0.139 -1.461 -15.710 1.00 88.88 198 ARG A O 1
ATOM 1561 N N . LEU A 1 199 ? 1.192 -3.277 -16.474 1.00 90.75 199 LEU A N 1
ATOM 1562 C CA . LEU A 1 199 ? 0.241 -4.191 -15.858 1.00 90.75 199 LEU A CA 1
ATOM 1563 C C . LEU A 1 199 ? 0.404 -4.159 -14.333 1.00 90.75 199 LEU A C 1
ATOM 1565 O O . LEU A 1 199 ? -0.576 -4.012 -13.605 1.00 90.75 199 LEU A O 1
ATOM 1569 N N . LEU A 1 200 ? 1.655 -4.235 -13.866 1.00 90.75 200 LEU A N 1
ATOM 1570 C CA . LEU A 1 200 ? 1.996 -4.127 -12.450 1.00 90.75 200 LEU A CA 1
ATOM 1571 C C . LEU A 1 200 ? 1.606 -2.766 -11.873 1.00 90.75 200 LEU A C 1
ATOM 1573 O O . LEU A 1 200 ? 1.147 -2.721 -10.741 1.00 90.75 200 LEU A O 1
ATOM 1577 N N . SER A 1 201 ? 1.714 -1.676 -12.635 1.00 92.81 201 SER A N 1
ATOM 1578 C CA . SER A 1 201 ? 1.310 -0.348 -12.173 1.00 92.81 201 SER A CA 1
ATOM 1579 C C . SER A 1 201 ? -0.183 -0.264 -11.904 1.00 92.81 201 SER A C 1
ATOM 1581 O O . SER A 1 201 ? -0.576 0.202 -10.838 1.00 92.81 201 SER A O 1
ATOM 1583 N N . GLY A 1 202 ? -1.016 -0.762 -12.823 1.00 92.06 202 GLY A N 1
ATOM 1584 C CA . GLY A 1 202 ? -2.466 -0.837 -12.621 1.00 92.06 202 GLY A CA 1
ATOM 1585 C C . GLY A 1 202 ? -2.823 -1.669 -11.395 1.00 92.06 202 GLY A C 1
ATOM 1586 O O . GLY A 1 202 ? -3.655 -1.273 -10.581 1.00 92.06 202 GLY A O 1
ATOM 1587 N N . LEU A 1 203 ? -2.117 -2.783 -11.217 1.00 92.44 203 LEU A N 1
ATOM 1588 C CA . LEU A 1 203 ? -2.283 -3.685 -10.088 1.00 92.44 203 LEU A CA 1
ATOM 1589 C C . LEU A 1 203 ? -1.856 -3.049 -8.745 1.00 92.44 203 LEU A C 1
ATOM 1591 O O . LEU A 1 203 ? -2.547 -3.180 -7.736 1.00 92.44 203 LEU A O 1
ATOM 1595 N N . SER A 1 204 ? -0.737 -2.324 -8.723 1.00 92.50 204 SER A N 1
ATOM 1596 C CA . SER A 1 204 ? -0.260 -1.592 -7.545 1.00 92.50 204 SER A CA 1
ATOM 1597 C C . SER A 1 204 ? -1.186 -0.434 -7.186 1.00 92.50 204 SER A C 1
ATOM 1599 O O . SER A 1 204 ? -1.503 -0.257 -6.012 1.00 92.50 204 SER A O 1
ATOM 1601 N N . TRP A 1 205 ? -1.675 0.318 -8.175 1.00 92.56 205 TRP A N 1
ATOM 1602 C CA . TRP A 1 205 ? -2.669 1.370 -7.954 1.00 92.56 205 TRP A CA 1
ATOM 1603 C C . TRP A 1 205 ? -3.974 0.812 -7.396 1.00 92.56 205 TRP A C 1
ATOM 1605 O O . TRP A 1 205 ? -4.542 1.409 -6.485 1.00 92.56 205 TRP A O 1
ATOM 1615 N N . PHE A 1 206 ? -4.410 -0.355 -7.872 1.00 92.12 206 PHE A N 1
ATOM 1616 C CA . PHE A 1 206 ? -5.547 -1.055 -7.288 1.00 92.12 206 PHE A CA 1
ATOM 1617 C C . PHE A 1 206 ? -5.320 -1.345 -5.795 1.00 92.12 206 PHE A C 1
ATOM 1619 O O . PHE A 1 206 ? -6.152 -0.973 -4.969 1.00 92.12 206 PHE A O 1
ATOM 1626 N N . LEU A 1 207 ? -4.175 -1.932 -5.424 1.00 90.25 207 LEU A N 1
ATOM 1627 C CA . LEU A 1 207 ? -3.857 -2.194 -4.016 1.00 90.25 207 LEU A CA 1
ATOM 1628 C C . LEU A 1 207 ? -3.831 -0.905 -3.189 1.00 90.25 207 LEU A C 1
ATOM 1630 O O . LEU A 1 207 ? -4.406 -0.861 -2.105 1.00 90.25 207 LEU A O 1
ATOM 1634 N N . ILE A 1 208 ? -3.222 0.166 -3.687 1.00 88.81 208 ILE A N 1
ATOM 1635 C CA . ILE A 1 208 ? -3.167 1.434 -2.952 1.00 88.81 208 ILE A CA 1
ATOM 1636 C C . ILE A 1 208 ? -4.576 1.991 -2.716 1.00 88.81 208 ILE A C 1
ATOM 1638 O O . ILE A 1 208 ? -4.913 2.329 -1.583 1.00 88.81 208 ILE A O 1
ATOM 1642 N N . VAL A 1 209 ? -5.410 2.046 -3.756 1.00 87.75 209 VAL A N 1
ATOM 1643 C CA . VAL A 1 209 ? -6.744 2.664 -3.687 1.00 87.75 209 VAL A CA 1
ATOM 1644 C C . VAL A 1 209 ? -7.730 1.823 -2.882 1.00 87.75 209 VAL A C 1
ATOM 1646 O O . VAL A 1 209 ? -8.521 2.386 -2.135 1.00 87.75 209 VAL A O 1
ATOM 1649 N N . PHE A 1 210 ? -7.694 0.496 -3.013 1.00 85.31 210 PHE A N 1
ATOM 1650 C CA . PHE A 1 210 ? -8.708 -0.382 -2.420 1.00 85.31 210 PHE A CA 1
ATOM 1651 C C . PHE A 1 210 ? -8.259 -1.096 -1.145 1.00 85.31 210 PHE A C 1
ATOM 1653 O O . PHE A 1 210 ? -9.109 -1.593 -0.413 1.00 85.31 210 PHE A O 1
ATOM 1660 N N . THR A 1 211 ? -6.957 -1.148 -0.846 1.00 83.00 211 THR A N 1
ATOM 1661 C CA . THR A 1 211 ? -6.455 -1.795 0.381 1.00 83.00 211 THR A CA 1
ATOM 1662 C C . THR A 1 211 ? -5.772 -0.797 1.303 1.00 83.00 211 THR A C 1
ATOM 1664 O O . THR A 1 211 ? -6.211 -0.630 2.439 1.00 83.00 211 THR A O 1
ATOM 1667 N N . LEU A 1 212 ? -4.756 -0.075 0.823 1.00 82.94 212 LEU A N 1
ATOM 1668 C CA . LEU A 1 212 ? -3.958 0.810 1.669 1.00 82.94 212 LEU A CA 1
ATOM 1669 C C . LEU A 1 212 ? -4.774 2.017 2.146 1.00 82.94 212 LEU A C 1
ATOM 1671 O O . LEU A 1 212 ? -4.821 2.289 3.341 1.00 82.94 212 LEU A O 1
ATOM 1675 N N . LEU A 1 213 ? -5.440 2.721 1.227 1.00 80.44 213 LEU A N 1
ATOM 1676 C CA . LEU A 1 213 ? -6.172 3.948 1.536 1.00 80.44 213 LEU A CA 1
ATOM 1677 C C . LEU A 1 213 ? -7.366 3.698 2.475 1.00 80.44 213 LEU A C 1
ATOM 1679 O O . LEU A 1 213 ? -7.443 4.383 3.494 1.00 80.44 213 LEU A O 1
ATOM 1683 N N . PRO A 1 214 ? -8.233 2.688 2.255 1.00 79.12 214 PRO A N 1
ATOM 1684 C CA . PRO A 1 214 ? -9.292 2.358 3.202 1.00 79.12 214 PRO A CA 1
ATOM 1685 C C . PRO A 1 214 ? -8.744 1.893 4.551 1.00 79.12 214 PRO A C 1
ATOM 1687 O O . PRO A 1 214 ? -9.288 2.282 5.575 1.00 79.12 214 PRO A O 1
ATOM 1690 N N . SER A 1 215 ? -7.645 1.128 4.579 1.00 75.50 215 SER A N 1
ATOM 1691 C CA . SER A 1 215 ? -7.022 0.703 5.844 1.00 75.50 215 SER A CA 1
ATOM 1692 C C . SER A 1 215 ? -6.477 1.890 6.637 1.00 75.50 215 SER A C 1
ATOM 1694 O O . SER A 1 215 ? -6.673 1.959 7.848 1.00 75.50 215 SER A O 1
ATOM 1696 N N . LEU A 1 216 ? -5.840 2.853 5.964 1.00 74.94 216 LEU A N 1
ATOM 1697 C CA . LEU A 1 216 ? -5.373 4.090 6.588 1.00 74.94 216 LEU A CA 1
ATOM 1698 C C . LEU A 1 216 ? -6.548 4.922 7.115 1.00 74.94 216 LEU A C 1
ATOM 1700 O O . LEU A 1 216 ? -6.506 5.358 8.265 1.00 74.94 216 LEU A O 1
ATOM 1704 N N . LEU A 1 217 ? -7.620 5.076 6.333 1.00 70.62 217 LEU A N 1
ATOM 1705 C CA . LEU A 1 217 ? -8.830 5.777 6.774 1.00 70.62 217 LEU A CA 1
ATOM 1706 C C . LEU A 1 217 ? -9.477 5.087 7.983 1.00 70.62 217 LEU A C 1
ATOM 1708 O O . LEU A 1 217 ? -9.727 5.741 8.992 1.00 70.62 217 LEU A O 1
ATOM 1712 N N . LEU A 1 218 ? -9.679 3.767 7.922 1.00 71.56 218 LEU A N 1
ATOM 1713 C CA . LEU A 1 218 ? -10.230 2.968 9.021 1.00 71.56 218 LEU A CA 1
ATOM 1714 C C . LEU A 1 218 ? -9.359 3.046 10.276 1.00 71.56 218 LEU A C 1
ATOM 1716 O O . LEU A 1 218 ? -9.890 3.180 11.373 1.00 71.56 218 LEU A O 1
ATOM 1720 N N . SER A 1 219 ? -8.031 3.024 10.131 1.00 68.25 219 SER A N 1
ATOM 1721 C CA . SER A 1 219 ? -7.120 3.201 11.265 1.00 68.25 219 SER A CA 1
ATOM 1722 C C . SER A 1 219 ? -7.268 4.584 11.906 1.00 68.25 219 SER A C 1
ATOM 1724 O O . SER A 1 219 ? -7.269 4.692 13.129 1.00 68.25 219 SER A O 1
ATOM 1726 N N . GLY A 1 220 ? -7.485 5.630 11.100 1.00 68.38 220 GLY A N 1
ATOM 1727 C CA . GLY A 1 220 ? -7.770 6.978 11.587 1.00 68.38 220 GLY A CA 1
ATOM 1728 C C . GLY A 1 220 ? -9.082 7.045 12.371 1.00 68.38 220 GLY A C 1
ATOM 1729 O O . GLY A 1 220 ? -9.106 7.594 13.472 1.00 68.38 220 GLY A O 1
ATOM 1730 N N . PHE A 1 221 ? -10.149 6.424 11.856 1.00 67.19 221 PHE A N 1
ATOM 1731 C CA . PHE A 1 221 ? -11.426 6.312 12.569 1.00 67.19 221 PHE A CA 1
ATOM 1732 C C . PHE A 1 221 ? -11.295 5.514 13.865 1.00 67.19 221 PHE A C 1
ATOM 1734 O O . PHE A 1 221 ? -11.836 5.933 14.884 1.00 67.19 221 PHE A O 1
ATOM 1741 N N . PHE A 1 222 ? -10.542 4.413 13.858 1.00 68.75 222 PHE A N 1
ATOM 1742 C CA . PHE A 1 222 ? -10.301 3.615 15.056 1.00 68.75 222 PHE A CA 1
ATOM 1743 C C . PHE A 1 222 ? -9.552 4.418 16.120 1.00 68.75 222 PHE A C 1
ATOM 1745 O O . PHE A 1 222 ? -9.994 4.471 17.262 1.00 68.75 222 PHE A O 1
ATOM 1752 N N . VAL A 1 223 ? -8.468 5.110 15.753 1.00 74.19 223 VAL A N 1
ATOM 1753 C CA . VAL A 1 223 ? -7.735 5.975 16.688 1.00 74.19 223 VAL A CA 1
ATOM 1754 C C . VAL A 1 223 ? -8.648 7.077 17.224 1.00 74.19 223 VAL A C 1
ATOM 1756 O O . VAL A 1 223 ? -8.692 7.283 18.433 1.00 74.19 223 VAL A O 1
ATOM 1759 N N . SER A 1 224 ? -9.438 7.730 16.367 1.00 64.94 224 SER A N 1
ATOM 1760 C CA . SER A 1 224 ? -10.401 8.749 16.801 1.00 64.94 224 SER A CA 1
ATOM 1761 C C . SER A 1 224 ? -11.437 8.174 17.773 1.00 64.94 224 SER A C 1
ATOM 1763 O O . SER A 1 224 ? -11.660 8.746 18.838 1.00 64.94 224 SER A O 1
ATOM 1765 N N . SER A 1 225 ? -12.014 7.014 17.461 1.00 63.59 225 SER A N 1
ATOM 1766 C CA . SER A 1 225 ? -12.987 6.329 18.316 1.00 63.59 225 SER A CA 1
ATOM 1767 C C . SER A 1 225 ? -12.380 5.941 19.662 1.00 63.59 225 SER A C 1
ATOM 1769 O O . SER A 1 225 ? -12.984 6.187 20.699 1.00 63.59 225 SER A O 1
ATOM 1771 N N . VAL A 1 226 ? -11.162 5.395 19.671 1.00 71.81 226 VAL A N 1
ATOM 1772 C CA . VAL A 1 226 ? -10.460 5.027 20.907 1.00 71.81 226 VAL A CA 1
ATOM 1773 C C . VAL A 1 226 ? -10.137 6.265 21.737 1.00 71.81 226 VAL A C 1
ATOM 1775 O O . VAL A 1 226 ? -10.286 6.236 22.953 1.00 71.81 226 VAL A O 1
ATOM 1778 N N . THR A 1 227 ? -9.740 7.380 21.116 1.00 74.00 227 THR A N 1
ATOM 1779 C CA . THR A 1 227 ? -9.521 8.633 21.855 1.00 74.00 227 THR A CA 1
ATOM 1780 C C . THR A 1 227 ? -10.809 9.209 22.427 1.00 74.00 227 THR A C 1
ATOM 1782 O O . THR A 1 227 ? -10.774 9.788 23.510 1.00 74.00 227 THR A O 1
ATOM 1785 N N . GLN A 1 228 ? -11.938 9.039 21.736 1.00 74.06 228 GLN A N 1
ATOM 1786 C CA . GLN A 1 228 ? -13.239 9.455 22.241 1.00 74.06 228 GLN A CA 1
ATOM 1787 C C . GLN A 1 228 ? -13.639 8.594 23.441 1.00 74.06 228 GLN A C 1
ATOM 1789 O O . GLN A 1 228 ? -13.891 9.140 24.511 1.00 74.06 228 GLN A O 1
ATOM 1794 N N . GLN A 1 229 ? -13.556 7.269 23.306 1.00 70.00 229 GLN A N 1
ATOM 1795 C CA . GLN A 1 229 ? -13.787 6.338 24.411 1.00 70.00 229 GLN A CA 1
ATOM 1796 C C . GLN A 1 229 ? -12.847 6.613 25.590 1.00 70.00 229 GLN A C 1
ATOM 1798 O O . GLN A 1 229 ? -13.257 6.559 26.742 1.00 70.00 229 GLN A O 1
ATOM 1803 N N . HIS A 1 230 ? -11.587 6.972 25.332 1.00 77.50 230 HIS A N 1
ATOM 1804 C CA . HIS A 1 230 ? -10.650 7.322 26.394 1.00 77.50 230 HIS A CA 1
ATOM 1805 C C . HIS A 1 230 ? -11.068 8.592 27.149 1.00 77.50 230 HIS A C 1
ATOM 1807 O O . HIS A 1 230 ? -10.899 8.645 28.364 1.00 77.50 230 HIS A O 1
ATOM 1813 N N . ARG A 1 231 ? -11.633 9.596 26.463 1.00 79.69 231 ARG A N 1
ATOM 1814 C CA . ARG A 1 231 ? -12.177 10.800 27.116 1.00 79.69 231 ARG A CA 1
ATOM 1815 C C . ARG A 1 231 ? -13.410 10.474 27.951 1.00 79.69 231 ARG A C 1
ATOM 1817 O O . ARG A 1 231 ? -13.492 10.946 29.076 1.00 79.69 231 ARG A O 1
ATOM 1824 N N . GLU A 1 232 ? -14.311 9.641 27.436 1.00 73.50 232 GLU A N 1
ATOM 1825 C CA . GLU A 1 232 ? -15.501 9.186 28.169 1.00 73.50 232 GLU A CA 1
ATOM 1826 C C . GLU A 1 232 ? -15.103 8.400 29.430 1.00 73.50 232 GLU A C 1
ATOM 1828 O O . GLU A 1 232 ? -15.604 8.675 30.516 1.00 73.50 232 GLU A O 1
ATOM 1833 N N . ILE A 1 233 ? -14.109 7.507 29.335 1.00 72.44 233 ILE A N 1
ATOM 1834 C CA . ILE A 1 233 ? -13.564 6.774 30.491 1.00 72.44 233 ILE A CA 1
ATOM 1835 C C . ILE A 1 233 ? -12.897 7.723 31.500 1.00 72.44 233 ILE A C 1
ATOM 1837 O O . ILE A 1 233 ? -13.018 7.519 32.709 1.00 72.44 233 ILE A O 1
ATOM 1841 N N . GLN A 1 234 ? -12.179 8.752 31.037 1.00 82.81 234 GLN A N 1
ATOM 1842 C CA . GLN A 1 234 ? -11.583 9.754 31.928 1.00 82.81 234 GLN A CA 1
ATOM 1843 C C . GLN A 1 234 ? -12.654 10.570 32.659 1.00 82.81 234 GLN A C 1
ATOM 1845 O O . GLN A 1 234 ? -12.537 10.747 33.868 1.00 82.81 234 GLN A O 1
ATOM 1850 N N . GLN A 1 235 ? -13.711 10.988 31.960 1.00 82.88 235 GLN A N 1
ATOM 1851 C CA . GLN A 1 235 ? -14.850 11.682 32.565 1.00 82.88 235 GLN A CA 1
ATOM 1852 C C . GLN A 1 235 ? -15.550 10.802 33.605 1.00 82.88 235 GLN A C 1
ATOM 1854 O O . GLN A 1 235 ? -15.715 11.229 34.744 1.00 82.88 235 GLN A O 1
ATOM 1859 N N . LEU A 1 236 ? -15.836 9.537 33.273 1.00 75.38 236 LEU A N 1
ATOM 1860 C CA . LEU A 1 236 ? -16.405 8.585 34.232 1.00 75.38 236 LEU A CA 1
ATOM 1861 C C . LEU A 1 236 ? -15.528 8.426 35.480 1.00 75.38 236 LEU A C 1
ATOM 1863 O O . LEU A 1 236 ? -16.042 8.282 36.586 1.00 75.38 236 LEU A O 1
ATOM 1867 N N . ARG A 1 237 ? -14.200 8.454 35.324 1.00 75.00 237 ARG A N 1
ATOM 1868 C CA . ARG A 1 237 ? -13.264 8.357 36.450 1.00 75.00 237 ARG A CA 1
ATOM 1869 C C . ARG A 1 237 ? -13.302 9.598 37.346 1.00 75.00 237 ARG A C 1
ATOM 1871 O O . ARG A 1 237 ? -13.284 9.444 38.565 1.00 75.00 237 ARG A O 1
ATOM 1878 N N . GLU A 1 238 ? -13.358 10.794 36.764 1.00 81.31 238 GLU A N 1
ATOM 1879 C CA . GLU A 1 238 ? -13.481 12.061 37.504 1.00 81.31 238 GLU A CA 1
ATOM 1880 C C . GLU A 1 238 ? -14.817 12.152 38.258 1.00 81.31 238 GLU A C 1
ATOM 1882 O O . GLU A 1 238 ? -14.856 12.549 39.431 1.00 81.31 238 GLU A O 1
ATOM 1887 N N . ASP A 1 239 ? -15.903 11.703 37.629 1.00 76.69 239 ASP A N 1
ATOM 1888 C CA . ASP A 1 239 ? -17.216 11.615 38.265 1.00 76.69 239 ASP A CA 1
ATOM 1889 C C . ASP A 1 239 ? -17.188 10.637 39.447 1.00 76.69 239 ASP A C 1
ATOM 1891 O O . ASP A 1 239 ? -17.698 10.943 40.528 1.00 76.69 239 ASP A O 1
ATOM 1895 N N . LEU A 1 240 ? -16.522 9.486 39.294 1.00 72.44 240 LEU A N 1
ATOM 1896 C CA . LEU A 1 240 ? -16.402 8.478 40.350 1.00 72.44 240 LEU A CA 1
ATOM 1897 C C . LEU A 1 240 ? -15.615 8.994 41.566 1.00 72.44 240 LEU A C 1
ATOM 1899 O O . LEU A 1 240 ? -16.032 8.764 42.704 1.00 72.44 240 LEU A O 1
ATOM 1903 N N . ASP A 1 241 ? -14.535 9.751 41.350 1.00 78.12 241 ASP A N 1
ATOM 1904 C CA . ASP A 1 241 ? -13.791 10.404 42.436 1.00 78.12 241 ASP A CA 1
ATOM 1905 C C . ASP A 1 241 ? -14.657 11.478 43.139 1.00 78.12 241 ASP A C 1
ATOM 1907 O O . ASP A 1 241 ? -14.670 11.570 44.373 1.00 78.12 241 ASP A O 1
ATOM 1911 N N . THR A 1 242 ? -15.472 12.227 42.384 1.00 79.25 242 THR A N 1
ATOM 1912 C CA . THR A 1 242 ? -16.435 13.195 42.943 1.00 79.25 242 THR A CA 1
ATOM 1913 C C . THR A 1 242 ? -17.495 12.506 43.810 1.00 79.25 242 THR A C 1
ATOM 1915 O O . THR A 1 242 ? -17.835 12.991 44.898 1.00 79.25 242 THR A O 1
ATOM 1918 N N . TYR A 1 243 ? -17.999 11.346 43.378 1.00 70.44 243 TYR A N 1
ATOM 1919 C CA . TYR A 1 243 ? -18.947 10.547 44.153 1.00 70.44 243 TYR A CA 1
ATOM 1920 C C . TYR A 1 243 ? -18.347 10.022 45.455 1.00 70.44 243 TYR A C 1
ATOM 1922 O O . TYR A 1 243 ? -18.993 10.125 46.503 1.00 70.44 243 TYR A O 1
ATOM 1930 N N . GLN A 1 244 ? -17.108 9.525 45.429 1.00 71.75 244 GLN A N 1
ATOM 1931 C CA . GLN A 1 244 ? -16.420 9.078 46.642 1.00 71.75 244 GLN A CA 1
ATOM 1932 C C . GLN A 1 244 ? -16.253 10.220 47.652 1.00 71.75 244 GLN A C 1
ATOM 1934 O O . GLN A 1 244 ? -16.501 10.033 48.845 1.00 71.75 244 GLN A O 1
ATOM 1939 N N . GLN A 1 245 ? -15.908 11.423 47.188 1.00 83.25 245 GLN A N 1
ATOM 1940 C CA . GLN A 1 245 ? -15.773 12.585 48.064 1.00 83.25 245 GLN A CA 1
ATOM 1941 C C . GLN A 1 245 ? -17.111 12.985 48.705 1.00 83.25 245 GLN A C 1
ATOM 1943 O O . GLN A 1 245 ? -17.168 13.276 49.902 1.00 83.25 245 GLN A O 1
ATOM 1948 N N . ARG A 1 246 ? -18.211 12.955 47.939 1.00 75.94 246 ARG A N 1
ATOM 1949 C CA . ARG A 1 246 ? -19.557 13.210 48.479 1.00 75.94 246 ARG A CA 1
ATOM 1950 C C . ARG A 1 246 ? -19.965 12.156 49.509 1.00 75.94 246 ARG A C 1
ATOM 1952 O O . ARG A 1 246 ? -20.519 12.524 50.544 1.00 75.94 246 ARG A O 1
ATOM 1959 N N . LEU A 1 247 ? -19.649 10.881 49.269 1.00 71.38 247 LEU A N 1
ATOM 1960 C CA . LEU A 1 247 ? -19.919 9.796 50.216 1.00 71.38 247 LEU A CA 1
ATOM 1961 C C . LEU A 1 247 ? -19.143 9.988 51.530 1.00 71.38 247 LEU A C 1
ATOM 1963 O O . LEU A 1 247 ? -19.723 9.853 52.606 1.00 71.38 247 LEU A O 1
ATOM 1967 N N . ALA A 1 248 ? -17.866 10.372 51.452 1.00 73.88 248 ALA A N 1
ATOM 1968 C CA . ALA A 1 248 ? -17.036 10.652 52.625 1.00 73.88 248 ALA A CA 1
ATOM 1969 C C . ALA A 1 248 ? -17.557 11.850 53.442 1.00 73.88 248 ALA A C 1
ATOM 1971 O O . ALA A 1 248 ? -17.586 11.815 54.673 1.00 73.88 248 ALA A O 1
ATOM 1972 N N . ASN A 1 249 ? -18.029 12.904 52.772 1.00 80.50 249 ASN A N 1
ATOM 1973 C CA . ASN A 1 249 ? -18.649 14.044 53.450 1.00 80.50 249 ASN A CA 1
ATOM 1974 C C . ASN A 1 249 ? -19.958 13.633 54.146 1.00 80.50 249 ASN A C 1
ATOM 1976 O O . ASN A 1 249 ? -20.183 13.990 55.303 1.00 80.50 249 ASN A O 1
ATOM 1980 N N . ALA A 1 250 ? -20.794 12.833 53.478 1.00 70.69 250 ALA A N 1
ATOM 1981 C CA . ALA A 1 250 ? -22.030 12.312 54.058 1.00 70.69 250 ALA A CA 1
ATOM 1982 C C . ALA A 1 250 ? -21.755 11.401 55.268 1.00 70.69 250 ALA A C 1
ATOM 1984 O O . ALA A 1 250 ? -22.434 11.507 56.289 1.00 70.69 250 ALA A O 1
ATOM 1985 N N . SER A 1 251 ? -20.725 10.549 55.211 1.00 71.12 251 SER A N 1
ATOM 1986 C CA . SER A 1 251 ? -20.348 9.696 56.344 1.00 71.12 251 SER A CA 1
ATOM 1987 C C . SER A 1 251 ? -19.895 10.516 57.555 1.00 71.12 251 SER A C 1
ATOM 1989 O O . SER A 1 251 ? -20.237 10.183 58.690 1.00 71.12 251 SER A O 1
ATOM 1991 N N . GLN A 1 252 ? -19.155 11.609 57.328 1.00 80.25 252 GLN A N 1
ATOM 1992 C CA . GLN A 1 252 ? -18.764 12.540 58.390 1.00 80.25 252 GLN A CA 1
ATOM 1993 C C . GLN A 1 252 ? -19.978 13.236 59.015 1.00 80.25 252 GLN A C 1
ATOM 1995 O O . GLN A 1 252 ? -20.057 13.324 60.240 1.00 80.25 252 GLN A O 1
ATOM 2000 N N . GLN A 1 253 ? -20.940 13.682 58.202 1.00 72.56 253 GLN A N 1
ATOM 2001 C CA . GLN A 1 253 ? -22.182 14.288 58.694 1.00 72.56 253 GLN A CA 1
ATOM 2002 C C . GLN A 1 253 ? -22.993 13.313 59.556 1.00 72.56 253 GLN A C 1
ATOM 2004 O O . GLN A 1 253 ? -23.415 13.672 60.655 1.00 72.56 253 GLN A O 1
ATOM 2009 N N . VAL A 1 254 ? -23.144 12.058 59.114 1.00 70.56 254 VAL A N 1
ATOM 2010 C CA . VAL A 1 254 ? -23.809 11.010 59.908 1.00 70.56 254 VAL A CA 1
ATOM 2011 C C . VAL A 1 254 ? -23.080 10.790 61.236 1.00 70.56 254 VAL A C 1
ATOM 2013 O O . VAL A 1 254 ? -23.729 10.693 62.275 1.00 70.56 254 VAL A O 1
ATOM 2016 N N . GLY A 1 255 ? -21.743 10.788 61.240 1.00 74.00 255 GLY A N 1
ATOM 2017 C CA . GLY A 1 255 ? -20.965 10.688 62.477 1.00 74.00 255 GLY A CA 1
ATOM 2018 C C . GLY A 1 255 ? -21.242 11.823 63.464 1.00 74.00 255 GLY A C 1
ATOM 2019 O O . GLY A 1 255 ? -21.507 11.562 64.637 1.00 74.00 255 GLY A O 1
ATOM 2020 N N . GLN A 1 256 ? -21.278 13.069 62.985 1.00 79.31 256 GLN A N 1
ATOM 2021 C CA . GLN A 1 256 ? -21.627 14.231 63.813 1.00 79.31 256 GLN A CA 1
ATOM 2022 C C . GLN A 1 256 ? -23.056 14.137 64.364 1.00 79.31 256 GLN A C 1
ATOM 2024 O O . GLN A 1 256 ? -23.322 14.527 65.502 1.00 79.31 256 GLN A O 1
ATOM 2029 N N . MET A 1 257 ? -23.990 13.610 63.573 1.00 66.81 257 MET A N 1
ATOM 2030 C CA . MET A 1 257 ? -25.374 13.413 63.992 1.00 66.81 257 MET A CA 1
ATOM 2031 C C . MET A 1 257 ? -25.487 12.350 65.095 1.00 66.81 257 MET A C 1
ATOM 2033 O O . MET A 1 257 ? -26.163 12.585 66.098 1.00 66.81 257 MET A O 1
ATOM 2037 N N . THR A 1 258 ? -24.775 11.225 64.965 1.00 71.56 258 THR A N 1
ATOM 2038 C CA . THR A 1 258 ? -24.695 10.182 66.002 1.00 71.56 258 THR A CA 1
ATOM 2039 C C . THR A 1 258 ? -24.147 10.743 67.318 1.00 71.56 258 THR A C 1
ATOM 2041 O O . THR A 1 258 ? -24.691 10.450 68.383 1.00 71.56 258 THR A O 1
ATOM 2044 N N . GLU A 1 259 ? -23.115 11.592 67.267 1.00 75.25 259 GLU A N 1
ATOM 2045 C CA . GLU A 1 259 ? -22.575 12.267 68.457 1.00 75.25 259 GLU A CA 1
ATOM 2046 C C . GLU A 1 259 ? -23.603 13.199 69.113 1.00 75.25 259 GLU A C 1
ATOM 2048 O O . GLU A 1 259 ? -23.770 13.174 70.336 1.00 75.25 259 GLU A O 1
ATOM 2053 N N . ARG A 1 260 ? -24.341 13.987 68.316 1.00 73.81 260 ARG A N 1
ATOM 2054 C CA . ARG A 1 260 ? -25.405 14.872 68.824 1.00 73.81 260 ARG A CA 1
ATOM 2055 C C . ARG A 1 260 ? -26.530 14.090 69.504 1.00 73.81 260 ARG A C 1
ATOM 2057 O O . ARG A 1 260 ? -26.984 14.504 70.570 1.00 73.81 260 ARG A O 1
ATOM 2064 N N . ILE A 1 261 ? -26.951 12.961 68.930 1.00 67.56 261 ILE A N 1
ATOM 2065 C CA . ILE A 1 261 ? -27.977 12.086 69.521 1.00 67.56 261 ILE A CA 1
ATOM 2066 C C . ILE A 1 261 ? -27.467 11.465 70.824 1.00 67.56 261 ILE A C 1
ATOM 2068 O O . ILE A 1 261 ? -28.171 11.513 71.832 1.00 67.56 261 ILE A O 1
ATOM 2072 N N . GLY A 1 262 ? -26.227 10.966 70.848 1.00 74.50 262 GLY A N 1
ATOM 2073 C CA . GLY A 1 262 ? -25.615 10.436 72.069 1.00 74.50 262 GLY A CA 1
ATOM 2074 C C . GLY A 1 262 ? -25.544 11.478 73.192 1.00 74.50 262 GLY A C 1
ATOM 2075 O O . GLY A 1 262 ? -25.890 11.185 74.337 1.00 74.50 262 GLY A O 1
ATOM 2076 N N . ALA A 1 263 ? -25.178 12.722 72.867 1.00 74.12 263 ALA A N 1
ATOM 2077 C CA . ALA A 1 263 ? -25.173 13.829 73.823 1.00 74.12 263 ALA A CA 1
ATOM 2078 C C . ALA A 1 263 ? -26.585 14.193 74.320 1.00 74.12 263 ALA A C 1
ATOM 2080 O O . ALA A 1 263 ? -26.762 14.518 75.496 1.00 74.12 263 ALA A O 1
ATOM 2081 N N . ALA A 1 264 ? -27.601 14.131 73.453 1.00 68.00 264 ALA A N 1
ATOM 2082 C CA . ALA A 1 264 ? -28.993 14.342 73.846 1.00 68.00 264 ALA A CA 1
ATOM 2083 C C . ALA A 1 264 ? -29.490 13.242 74.801 1.00 68.00 264 ALA A C 1
ATOM 2085 O O . ALA A 1 264 ? -30.114 13.558 75.814 1.00 68.00 264 ALA A O 1
ATOM 2086 N N . ASN A 1 265 ? -29.148 11.980 74.528 1.00 67.75 265 ASN A N 1
ATOM 2087 C CA . ASN A 1 265 ? -29.511 10.837 75.365 1.00 67.75 265 ASN A CA 1
ATOM 2088 C C . ASN A 1 265 ? -28.878 10.942 76.770 1.00 67.75 265 ASN A C 1
ATOM 2090 O O . ASN A 1 265 ? -29.555 10.799 77.786 1.00 67.75 265 ASN A O 1
ATOM 2094 N N . GLN A 1 266 ? -27.602 11.342 76.849 1.00 74.50 266 GLN A N 1
ATOM 2095 C CA . GLN A 1 266 ? -26.939 11.626 78.130 1.00 74.50 266 GLN A CA 1
ATOM 2096 C C . GLN A 1 266 ? -27.629 12.744 78.925 1.00 74.50 266 GLN A C 1
ATOM 2098 O O . GLN A 1 266 ? -27.762 12.634 80.141 1.00 74.50 266 GLN A O 1
ATOM 2103 N N . ARG A 1 267 ? -28.093 13.812 78.259 1.00 71.81 267 ARG A N 1
ATOM 2104 C CA . ARG A 1 267 ? -28.833 14.899 78.926 1.00 71.81 267 ARG A CA 1
ATOM 2105 C C . ARG A 1 267 ? -30.178 14.422 79.471 1.00 71.81 267 ARG A C 1
ATOM 2107 O O . ARG A 1 267 ? -30.528 14.803 80.585 1.00 71.81 267 ARG A O 1
ATOM 2114 N N . LEU A 1 268 ? -30.903 13.585 78.727 1.00 67.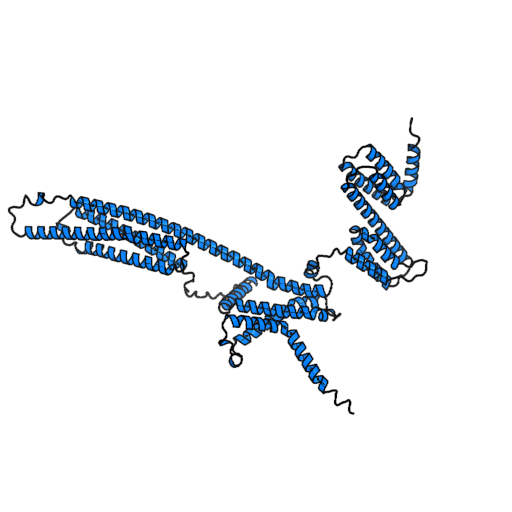25 268 LEU A N 1
ATOM 2115 C CA . LEU A 1 268 ? -32.173 13.004 79.177 1.00 67.25 268 LEU A CA 1
ATOM 2116 C C . LEU A 1 268 ? -31.986 12.143 80.435 1.00 67.25 268 LEU A C 1
ATOM 2118 O O . LEU A 1 268 ? -32.731 12.320 81.395 1.00 67.25 268 LEU A O 1
ATOM 2122 N N . GLY A 1 269 ? -30.935 11.319 80.493 1.00 69.06 269 GLY A N 1
ATOM 2123 C CA . GLY A 1 269 ? -30.623 10.500 81.672 1.00 69.06 269 GLY A CA 1
ATOM 2124 C C . GLY A 1 269 ? -30.254 11.290 82.939 1.00 69.06 269 GLY A C 1
ATOM 2125 O O . GLY A 1 269 ? -30.283 10.738 84.035 1.00 69.06 269 GLY A O 1
ATOM 2126 N N . THR A 1 270 ? -29.920 12.583 82.822 1.00 71.81 270 THR A N 1
ATOM 2127 C CA . THR A 1 270 ? -29.616 13.457 83.977 1.00 71.81 270 THR A CA 1
ATOM 2128 C C . THR A 1 270 ? -30.827 14.195 84.545 1.00 71.81 270 THR A C 1
ATOM 2130 O O . THR A 1 270 ? -30.694 14.902 85.546 1.00 71.81 270 THR A O 1
ATOM 2133 N N . ILE A 1 271 ? -32.008 14.057 83.933 1.00 67.56 271 ILE A N 1
ATOM 2134 C CA . ILE A 1 271 ? -33.234 14.676 84.440 1.00 67.56 271 ILE A CA 1
ATOM 2135 C C . ILE A 1 271 ? -33.665 13.911 85.697 1.00 67.56 271 ILE A C 1
ATOM 2137 O O . ILE A 1 271 ? -34.290 12.858 85.619 1.00 67.56 271 ILE A O 1
ATOM 2141 N N . ASN A 1 272 ? -33.305 14.440 86.868 1.00 57.56 272 ASN A N 1
ATOM 2142 C CA . ASN A 1 272 ? -33.735 13.894 88.148 1.00 57.56 272 ASN A CA 1
ATOM 2143 C C . ASN A 1 272 ? -35.230 14.199 88.361 1.00 57.56 272 ASN A C 1
ATOM 2145 O O . ASN A 1 272 ? -35.608 15.362 88.516 1.00 57.56 272 ASN A O 1
ATOM 2149 N N . LEU A 1 273 ? -36.065 13.158 88.338 1.00 62.59 273 LEU A N 1
ATOM 2150 C CA . LEU A 1 273 ? -37.520 13.238 88.517 1.00 62.59 273 LEU A CA 1
ATOM 2151 C C . LEU A 1 273 ? -37.949 13.249 89.998 1.00 62.59 273 LEU A C 1
ATOM 2153 O O . LEU A 1 273 ? -39.110 13.543 90.285 1.00 62.59 273 LEU A O 1
ATOM 2157 N N . ASP A 1 274 ? -37.025 13.019 90.939 1.00 57.66 274 ASP A N 1
ATOM 2158 C CA . ASP A 1 274 ? -37.302 12.989 92.382 1.00 57.66 274 ASP A CA 1
ATOM 2159 C C . ASP A 1 274 ? -38.046 14.224 92.946 1.00 57.66 274 ASP A C 1
ATOM 2161 O O . ASP A 1 274 ? -38.946 14.035 93.769 1.00 57.66 274 ASP A O 1
ATOM 2165 N N . PRO A 1 275 ? -37.770 15.486 92.539 1.00 54.97 275 PRO A N 1
ATOM 2166 C CA . PRO A 1 275 ? -38.423 16.646 93.153 1.00 54.97 275 PRO A CA 1
ATOM 2167 C C . PRO A 1 275 ? -39.903 16.816 92.768 1.00 54.97 275 PRO A C 1
ATOM 2169 O O . PRO A 1 275 ? -40.586 17.638 93.370 1.00 54.97 275 PRO A O 1
ATOM 2172 N N . LEU A 1 276 ? -40.426 16.049 91.803 1.00 54.00 276 LEU A N 1
ATOM 2173 C CA . LEU A 1 276 ? -41.857 16.055 91.466 1.00 54.00 276 LEU A CA 1
ATOM 2174 C C . LEU A 1 276 ? -42.682 15.107 92.351 1.00 54.00 276 LEU A C 1
ATOM 2176 O O . LEU A 1 276 ? -43.900 15.254 92.416 1.00 54.00 276 LEU A O 1
ATOM 2180 N N . MET A 1 277 ? -42.043 14.166 93.057 1.00 51.78 277 MET A N 1
ATOM 2181 C CA . MET A 1 277 ? -42.739 13.191 93.906 1.00 51.78 277 MET A CA 1
ATOM 2182 C C . MET A 1 277 ? -42.936 13.646 95.359 1.00 51.78 277 MET A C 1
ATOM 2184 O O . MET A 1 277 ? -43.721 13.034 96.080 1.00 51.78 277 MET A O 1
ATOM 2188 N N . SER A 1 278 ? -42.274 14.719 95.809 1.00 52.38 278 SER A N 1
ATOM 2189 C CA . SER A 1 278 ? -42.325 15.133 97.220 1.00 52.38 278 SER A CA 1
ATOM 2190 C C . SER A 1 278 ? -43.445 16.117 97.588 1.00 52.38 278 SER A C 1
ATOM 2192 O O . SER A 1 278 ? -43.575 16.417 98.769 1.00 52.38 278 SER A O 1
ATOM 2194 N N . ASP A 1 279 ? -44.247 16.612 96.633 1.00 49.66 279 ASP A N 1
ATOM 2195 C CA . ASP A 1 279 ? -45.176 17.744 96.865 1.00 49.66 279 ASP A CA 1
ATOM 2196 C C . ASP A 1 279 ? -46.673 17.439 96.596 1.00 49.66 279 ASP A C 1
ATOM 2198 O O . ASP A 1 279 ? -47.506 18.342 96.591 1.00 49.66 279 ASP A O 1
ATOM 2202 N N . GLN A 1 280 ? -47.062 16.172 96.386 1.00 49.75 280 GLN A N 1
ATOM 2203 C CA . GLN A 1 280 ? -48.453 15.778 96.071 1.00 49.75 280 GLN A CA 1
ATOM 2204 C C . GLN A 1 280 ? -49.024 14.709 97.016 1.00 49.75 280 GLN A C 1
ATOM 2206 O O . GLN A 1 280 ? -49.451 13.639 96.588 1.00 49.75 280 GLN A O 1
ATOM 2211 N N . ALA A 1 281 ? -49.072 15.002 98.316 1.00 51.44 281 ALA A N 1
ATOM 2212 C CA . ALA A 1 281 ? -49.684 14.096 99.292 1.00 51.44 281 ALA A CA 1
ATOM 2213 C C . ALA A 1 281 ? -51.231 14.151 99.357 1.00 51.44 281 ALA A C 1
ATOM 2215 O O . ALA A 1 281 ? -51.809 13.265 99.971 1.00 51.44 281 ALA A O 1
ATOM 2216 N N . ASP A 1 282 ? -51.914 15.109 98.707 1.00 51.38 282 ASP A N 1
ATOM 2217 C CA . ASP A 1 282 ? -53.361 15.344 98.934 1.00 51.38 282 ASP A CA 1
ATOM 2218 C C . ASP A 1 282 ? -54.257 15.431 97.674 1.00 51.38 282 ASP A C 1
ATOM 2220 O O . ASP A 1 282 ? -55.366 15.959 97.737 1.00 51.38 282 ASP A O 1
ATOM 2224 N N . VAL A 1 283 ? -53.849 14.898 96.513 1.00 52.66 283 VAL A N 1
ATOM 2225 C CA . VAL A 1 283 ? -54.700 14.932 95.300 1.00 52.66 283 VAL A CA 1
ATOM 2226 C C . VAL A 1 283 ? -55.205 13.539 94.922 1.00 52.66 283 VAL A C 1
ATOM 2228 O O . VAL A 1 283 ? -54.437 12.655 94.547 1.00 52.66 283 VAL A O 1
ATOM 2231 N N . GLU A 1 284 ? -56.528 13.381 95.023 1.00 51.91 284 GLU A N 1
ATOM 2232 C CA . GLU A 1 284 ? -57.331 12.202 94.691 1.00 51.91 284 GLU A CA 1
ATOM 2233 C C . GLU A 1 284 ? -56.949 11.533 93.358 1.00 51.91 284 GLU A C 1
ATOM 2235 O O . GLU A 1 284 ? -56.807 12.199 92.337 1.00 51.91 284 GLU A O 1
ATOM 2240 N N . THR A 1 285 ? -56.868 10.195 93.410 1.00 56.47 285 THR A N 1
ATOM 2241 C CA . THR A 1 285 ? -56.921 9.100 92.401 1.00 56.47 285 THR A CA 1
ATOM 2242 C C . THR A 1 285 ? -56.870 9.347 90.874 1.00 56.47 285 THR A C 1
ATOM 2244 O O . THR A 1 285 ? -56.483 8.427 90.155 1.00 56.47 285 THR A O 1
ATOM 2247 N N . GLY A 1 286 ? -57.182 10.525 90.334 1.00 54.88 286 GLY A N 1
ATOM 2248 C CA . GLY A 1 286 ? -57.014 10.866 88.916 1.00 54.88 286 GLY A CA 1
ATOM 2249 C C . GLY A 1 286 ? -55.565 11.177 88.505 1.00 54.88 286 GLY A C 1
ATOM 2250 O O . GLY A 1 286 ? -55.156 10.825 87.398 1.00 54.88 286 GLY A O 1
ATOM 2251 N N . SER A 1 287 ? -54.756 11.763 89.395 1.00 54.78 287 SER A N 1
ATOM 2252 C CA . SER A 1 287 ? -53.359 12.170 89.129 1.00 54.78 287 SER A CA 1
ATOM 2253 C C . SER A 1 287 ? -52.391 10.989 88.956 1.00 54.78 287 SER A C 1
ATOM 2255 O O . SER A 1 287 ? -51.497 11.043 88.112 1.00 54.78 287 SER A O 1
ATOM 2257 N N . LEU A 1 288 ? -52.617 9.883 89.674 1.00 57.22 288 LEU A N 1
ATOM 2258 C CA . LEU A 1 288 ? -51.839 8.640 89.553 1.00 57.22 288 LEU A CA 1
ATOM 2259 C C . LEU A 1 288 ? -51.946 8.005 88.158 1.00 57.22 288 LEU A C 1
ATOM 2261 O O . LEU A 1 288 ? -50.974 7.436 87.665 1.00 57.22 288 LEU A O 1
ATOM 2265 N N . SER A 1 289 ? -53.103 8.132 87.498 1.00 63.25 289 SER A N 1
ATOM 2266 C CA . SER A 1 289 ? -53.278 7.622 86.133 1.00 63.25 289 SER A CA 1
ATOM 2267 C C . SER A 1 289 ? -52.480 8.432 85.109 1.00 63.25 289 SER A C 1
ATOM 2269 O O . SER A 1 289 ? -51.901 7.847 84.200 1.00 63.25 289 SER A O 1
ATOM 2271 N N . LEU A 1 290 ? -52.375 9.752 85.305 1.00 61.47 290 LEU A N 1
ATOM 2272 C CA . LEU A 1 290 ? -51.633 10.656 84.428 1.00 61.47 290 LEU A CA 1
ATOM 2273 C C . LEU A 1 290 ? -50.119 10.431 84.544 1.00 61.47 290 LEU A C 1
ATOM 2275 O O . LEU A 1 290 ? -49.434 10.364 83.529 1.00 61.47 290 LEU A O 1
ATOM 2279 N N . LEU A 1 291 ? -49.611 10.257 85.769 1.00 61.78 291 LEU A N 1
ATOM 2280 C CA . LEU A 1 291 ? -48.192 10.002 86.039 1.00 61.78 291 LEU A CA 1
ATOM 2281 C C . LEU A 1 291 ? -47.737 8.658 85.455 1.00 61.78 291 LEU A C 1
ATOM 2283 O O . LEU A 1 291 ? -46.726 8.610 84.761 1.00 61.78 291 LEU A O 1
ATOM 2287 N N . ALA A 1 292 ? -48.534 7.595 85.621 1.00 68.50 292 ALA A N 1
ATOM 2288 C CA . ALA A 1 292 ? -48.263 6.301 84.990 1.00 68.50 292 ALA A CA 1
ATOM 2289 C C . ALA A 1 292 ? -48.305 6.381 83.450 1.00 68.50 292 ALA A C 1
ATOM 2291 O O . ALA A 1 292 ? -47.516 5.729 82.766 1.00 68.50 292 ALA A O 1
ATOM 2292 N N . GLN A 1 293 ? -49.195 7.205 82.887 1.00 64.50 293 GLN A N 1
ATOM 2293 C CA . GLN A 1 293 ? -49.263 7.440 81.441 1.00 64.50 293 GLN A CA 1
ATOM 2294 C C . GLN A 1 293 ? -48.060 8.246 80.930 1.00 64.50 293 GLN A C 1
ATOM 2296 O O . GLN A 1 293 ? -47.572 7.989 79.829 1.00 64.50 293 GLN A O 1
ATOM 2301 N N . GLN A 1 294 ? -47.565 9.192 81.731 1.00 59.75 294 GLN A N 1
ATOM 2302 C CA . GLN A 1 294 ? -46.403 10.017 81.414 1.00 59.75 294 GLN A CA 1
ATOM 2303 C C . GLN A 1 294 ? -45.103 9.208 81.504 1.00 59.75 294 GLN A C 1
ATOM 2305 O O . GLN A 1 294 ? -44.279 9.287 80.598 1.00 59.75 294 GLN A O 1
ATOM 2310 N N . GLU A 1 295 ? -44.953 8.359 82.521 1.00 70.12 295 GLU A N 1
ATOM 2311 C CA . GLU A 1 295 ? -43.816 7.443 82.659 1.00 70.12 295 GLU A CA 1
ATOM 2312 C C . GLU A 1 295 ? -43.793 6.400 81.530 1.00 70.12 295 GLU A C 1
ATOM 2314 O O . GLU A 1 295 ? -42.754 6.187 80.903 1.00 70.12 295 GLU A O 1
ATOM 2319 N N . ALA A 1 296 ? -44.952 5.838 81.163 1.00 68.19 296 ALA A N 1
ATOM 2320 C CA . ALA A 1 296 ? -45.070 4.954 80.003 1.00 68.19 296 ALA A CA 1
ATOM 2321 C C . ALA A 1 296 ? -44.737 5.670 78.679 1.00 68.19 296 ALA A C 1
ATOM 2323 O O . ALA A 1 296 ? -44.125 5.077 77.789 1.00 68.19 296 ALA A O 1
ATOM 2324 N N . ALA A 1 297 ? -45.104 6.949 78.537 1.00 58.88 297 ALA A N 1
ATOM 2325 C CA . ALA A 1 297 ? -44.744 7.748 77.369 1.00 58.88 297 ALA A CA 1
ATOM 2326 C C . ALA A 1 297 ? -43.234 8.024 77.306 1.00 58.88 297 ALA A C 1
ATOM 2328 O O . ALA A 1 297 ? -42.652 7.897 76.230 1.00 58.88 297 ALA A O 1
ATOM 2329 N N . VAL A 1 298 ? -42.591 8.337 78.437 1.00 63.16 298 VAL A N 1
ATOM 2330 C CA . VAL A 1 298 ? -41.135 8.547 78.518 1.00 63.16 298 VAL A CA 1
ATOM 2331 C C . VAL A 1 298 ? -40.379 7.260 78.189 1.00 63.16 298 VAL A C 1
ATOM 2333 O O . VAL A 1 298 ? -39.521 7.290 77.311 1.00 63.16 298 VAL A O 1
ATOM 2336 N N . GLN A 1 299 ? -40.749 6.121 78.782 1.00 70.56 299 GLN A N 1
ATOM 2337 C CA . GLN A 1 299 ? -40.126 4.824 78.475 1.00 70.56 299 GLN A CA 1
ATOM 2338 C C . GLN A 1 299 ? -40.298 4.437 77.001 1.00 70.56 299 GLN A C 1
ATOM 2340 O O . GLN A 1 299 ? -39.392 3.880 76.378 1.00 70.56 299 GLN A O 1
ATOM 2345 N N . GLN A 1 300 ? -41.449 4.757 76.404 1.00 60.97 300 GLN A N 1
ATOM 2346 C CA . GLN A 1 300 ? -41.678 4.499 74.988 1.00 60.97 300 GLN A CA 1
ATOM 2347 C C . GLN A 1 300 ? -40.849 5.429 74.087 1.00 60.97 300 GLN A C 1
ATOM 2349 O O . GLN A 1 300 ? -40.310 4.961 73.084 1.00 60.97 300 GLN A O 1
ATOM 2354 N N . ILE A 1 301 ? -40.704 6.710 74.448 1.00 60.44 301 ILE A N 1
ATOM 2355 C CA . ILE A 1 301 ? -39.830 7.660 73.742 1.00 60.44 301 ILE A CA 1
ATOM 2356 C C . ILE A 1 301 ? -38.374 7.196 73.829 1.00 60.44 301 ILE A C 1
ATOM 2358 O O . ILE A 1 301 ? -37.702 7.120 72.802 1.00 60.44 301 ILE A O 1
ATOM 2362 N N . GLU A 1 302 ? -37.903 6.813 75.013 1.00 63.38 302 GLU A N 1
ATOM 2363 C CA . GLU A 1 302 ? -36.547 6.309 75.238 1.00 63.38 302 GLU A CA 1
ATOM 2364 C C . GLU A 1 302 ? -36.283 5.024 74.436 1.00 63.38 302 GLU A C 1
ATOM 2366 O O . GLU A 1 302 ? -35.248 4.896 73.777 1.00 63.38 302 GLU A O 1
ATOM 2371 N N . GLY A 1 303 ? -37.269 4.122 74.365 1.00 69.94 303 GLY A N 1
ATOM 2372 C CA . GLY A 1 303 ? -37.232 2.945 73.496 1.00 69.94 303 GLY A CA 1
ATOM 2373 C C . GLY A 1 303 ? -37.128 3.298 72.007 1.00 69.94 303 GLY A C 1
ATOM 2374 O O . GLY A 1 303 ? -36.294 2.730 71.298 1.00 69.94 303 GLY A O 1
ATOM 2375 N N . THR A 1 304 ? -37.915 4.267 71.523 1.00 57.84 304 THR A N 1
ATOM 2376 C CA . THR A 1 304 ? -37.827 4.728 70.123 1.00 57.84 304 THR A CA 1
ATOM 2377 C C . THR A 1 304 ? -36.509 5.438 69.819 1.00 57.84 304 THR A C 1
ATOM 2379 O O . THR A 1 304 ? -35.932 5.211 68.755 1.00 57.84 304 THR A O 1
ATOM 2382 N N . LEU A 1 305 ? -35.983 6.232 70.759 1.00 59.12 305 LEU A N 1
ATOM 2383 C CA . LEU A 1 305 ? -34.705 6.922 70.605 1.00 59.12 305 LEU A CA 1
ATOM 2384 C C . LEU A 1 305 ? -33.561 5.905 70.535 1.00 59.12 305 LEU A C 1
ATOM 2386 O O . LEU A 1 305 ? -32.750 5.958 69.615 1.00 59.12 305 LEU A O 1
ATOM 2390 N N . THR A 1 306 ? -33.567 4.909 71.422 1.00 69.81 306 THR A N 1
ATOM 2391 C CA . THR A 1 306 ? -32.579 3.822 71.444 1.00 69.81 306 THR A CA 1
ATOM 2392 C C . THR A 1 306 ? -32.628 2.987 70.160 1.00 69.81 306 THR A C 1
ATOM 2394 O O . THR A 1 306 ? -31.586 2.666 69.587 1.00 69.81 306 THR A O 1
ATOM 2397 N N . ALA A 1 307 ? -33.826 2.674 69.652 1.00 65.50 307 ALA A N 1
ATOM 2398 C CA . ALA A 1 307 ? -33.989 1.979 68.374 1.00 65.50 307 ALA A CA 1
ATOM 2399 C C . ALA A 1 307 ? -33.488 2.822 67.184 1.00 65.50 307 ALA A C 1
ATOM 2401 O O . ALA A 1 307 ? -32.837 2.297 66.273 1.00 65.50 307 ALA A O 1
ATOM 2402 N N . SER A 1 308 ? -33.734 4.136 67.204 1.00 59.06 308 SER A N 1
ATOM 2403 C CA . SER A 1 308 ? -33.235 5.058 66.179 1.00 59.06 308 SER A CA 1
ATOM 2404 C C . SER A 1 308 ? -31.705 5.198 66.220 1.00 59.06 308 SER A C 1
ATOM 2406 O O . SER A 1 308 ? -31.057 5.129 65.175 1.00 59.06 308 SER A O 1
ATOM 2408 N N . GLU A 1 309 ? -31.107 5.266 67.414 1.00 65.25 309 GLU A N 1
ATOM 2409 C CA . GLU A 1 309 ? -29.656 5.307 67.624 1.00 65.25 309 GLU A CA 1
ATOM 2410 C C . GLU A 1 309 ? -28.991 4.003 67.154 1.00 65.25 309 GLU A C 1
ATOM 2412 O O . GLU A 1 309 ? -27.969 4.037 66.467 1.00 65.25 309 GLU A O 1
ATOM 2417 N N . ALA A 1 310 ? -29.595 2.846 67.444 1.00 69.75 310 ALA A N 1
ATOM 2418 C CA . ALA A 1 310 ? -29.123 1.552 66.952 1.00 69.75 310 ALA A CA 1
ATOM 2419 C C . ALA A 1 310 ? -29.164 1.466 65.415 1.00 69.75 310 ALA A C 1
ATOM 2421 O O . ALA A 1 310 ? -28.219 0.972 64.795 1.00 69.75 310 ALA A O 1
ATOM 2422 N N . THR A 1 311 ? -30.220 1.998 64.792 1.00 63.06 311 THR A N 1
ATOM 2423 C CA . THR A 1 311 ? -30.367 2.023 63.328 1.00 63.06 311 THR A CA 1
ATOM 2424 C C . THR A 1 311 ? -29.310 2.923 62.683 1.00 63.06 311 THR A C 1
ATOM 2426 O O . THR A 1 311 ? -28.624 2.484 61.757 1.00 63.06 311 THR A O 1
ATOM 2429 N N . LEU A 1 312 ? -29.097 4.131 63.220 1.00 58.47 312 LEU A N 1
ATOM 2430 C CA . LEU A 1 312 ? -28.059 5.062 62.758 1.00 58.47 312 LEU A CA 1
ATOM 2431 C C . LEU A 1 312 ? -26.647 4.492 62.933 1.00 58.47 312 LEU A C 1
ATOM 2433 O O . LEU A 1 312 ? -25.839 4.556 62.007 1.00 58.47 312 LEU A O 1
ATOM 2437 N N . ARG A 1 313 ? -26.364 3.838 64.066 1.00 67.06 313 ARG A N 1
ATOM 2438 C CA . ARG A 1 313 ? -25.092 3.128 64.269 1.00 67.06 313 ARG A CA 1
ATOM 2439 C C . ARG A 1 313 ? -24.903 1.983 63.277 1.00 67.06 313 ARG A C 1
ATOM 2441 O O . ARG A 1 313 ? -23.784 1.776 62.820 1.00 67.06 313 ARG A O 1
ATOM 2448 N N . SER A 1 314 ? -25.960 1.252 62.914 1.00 71.31 314 SER A N 1
ATOM 2449 C CA . SER A 1 314 ? -25.865 0.197 61.891 1.00 71.31 314 SER A CA 1
ATOM 2450 C C . SER A 1 314 ? -25.573 0.770 60.497 1.00 71.31 314 SER A C 1
ATOM 2452 O O . SER A 1 314 ? -24.749 0.230 59.755 1.00 71.31 314 SER A O 1
ATOM 2454 N N . LEU A 1 315 ? -26.172 1.915 60.156 1.00 58.88 315 LEU A N 1
ATOM 2455 C CA . LEU A 1 315 ? -25.900 2.618 58.904 1.00 58.88 315 LEU A CA 1
ATOM 2456 C C . LEU A 1 315 ? -24.448 3.079 58.842 1.00 58.88 315 LEU A C 1
ATOM 2458 O O . LEU A 1 315 ? -23.757 2.789 57.866 1.00 58.88 315 LEU A O 1
ATOM 2462 N N . GLN A 1 316 ? -23.980 3.728 59.908 1.00 66.00 316 GLN A N 1
ATOM 2463 C CA . GLN A 1 316 ? -22.631 4.273 59.999 1.00 66.00 316 GLN A CA 1
ATOM 2464 C C . GLN A 1 316 ? -21.551 3.184 60.034 1.00 66.00 316 GLN A C 1
ATOM 2466 O O . GLN A 1 316 ? -20.533 3.322 59.364 1.00 66.00 316 GLN A O 1
ATOM 2471 N N . ASN A 1 317 ? -21.759 2.102 60.791 1.00 70.50 317 ASN A N 1
ATOM 2472 C CA . ASN A 1 317 ? -20.704 1.120 61.063 1.00 70.50 317 ASN A CA 1
ATOM 2473 C C . ASN A 1 317 ? -20.732 -0.107 60.144 1.00 70.50 317 ASN A C 1
ATOM 2475 O O . ASN A 1 317 ? -19.729 -0.809 60.059 1.00 70.50 317 ASN A O 1
ATOM 2479 N N . GLN A 1 318 ? -21.856 -0.402 59.484 1.00 71.00 318 GLN A N 1
ATOM 2480 C CA . GLN A 1 318 ? -21.964 -1.561 58.588 1.00 71.00 318 GLN A CA 1
ATOM 2481 C C . GLN A 1 318 ? -22.266 -1.146 57.154 1.00 71.00 318 GLN A C 1
ATOM 2483 O O . GLN A 1 318 ? -21.536 -1.529 56.245 1.00 71.00 318 GLN A O 1
ATOM 2488 N N . THR A 1 319 ? -23.313 -0.348 56.943 1.00 65.19 319 THR A N 1
ATOM 2489 C CA . THR A 1 319 ? -23.830 -0.108 55.585 1.00 65.19 319 THR A CA 1
ATOM 2490 C C . THR A 1 319 ? -22.900 0.794 54.775 1.00 65.19 319 THR A C 1
ATOM 2492 O O . THR A 1 319 ? -22.531 0.439 53.660 1.00 65.19 319 THR A O 1
ATOM 2495 N N . LEU A 1 320 ? -22.467 1.922 55.347 1.00 60.25 320 LEU A N 1
ATOM 2496 C CA . LEU A 1 320 ? -21.539 2.863 54.707 1.00 60.25 320 LEU A CA 1
ATOM 2497 C C . LEU A 1 320 ? -20.163 2.234 54.402 1.00 60.25 320 LEU A C 1
ATOM 2499 O O . LEU A 1 320 ? -19.733 2.315 53.251 1.00 60.25 320 LEU A O 1
ATOM 2503 N N . PRO A 1 321 ? -19.496 1.539 55.348 1.00 70.81 321 PRO A N 1
ATOM 2504 C CA . PRO A 1 321 ? -18.231 0.860 55.072 1.00 70.81 321 PRO A CA 1
ATOM 2505 C C . PRO A 1 321 ? -18.345 -0.255 54.029 1.00 70.81 321 PRO A C 1
ATOM 2507 O O . PRO A 1 321 ? -17.444 -0.397 53.211 1.00 70.81 321 PRO A O 1
ATOM 2510 N N . GLN A 1 322 ? -19.444 -1.021 54.008 1.00 67.56 322 GLN A N 1
ATOM 2511 C CA . GLN A 1 322 ? -19.676 -2.033 52.967 1.00 67.56 322 GLN A CA 1
ATOM 2512 C C . GLN A 1 322 ? -19.841 -1.396 51.586 1.00 67.56 322 GLN A C 1
ATOM 2514 O O . GLN A 1 322 ? -19.277 -1.889 50.610 1.00 67.56 322 GLN A O 1
ATOM 2519 N N . LEU A 1 323 ? -20.574 -0.285 51.499 1.00 60.44 323 LEU A N 1
ATOM 2520 C CA . LEU A 1 323 ? -20.726 0.492 50.269 1.00 60.44 323 LEU A CA 1
ATOM 2521 C C . LEU A 1 323 ? -19.371 1.003 49.771 1.00 60.44 323 LEU A C 1
ATOM 2523 O O . LEU A 1 323 ? -19.048 0.833 48.598 1.00 60.44 323 LEU A O 1
ATOM 2527 N N . GLN A 1 324 ? -18.559 1.547 50.679 1.00 63.69 324 GLN A N 1
ATOM 2528 C CA . GLN A 1 324 ? -17.213 2.029 50.385 1.00 63.69 324 GLN A CA 1
ATOM 2529 C C . GLN A 1 324 ? -16.284 0.896 49.930 1.00 63.69 324 GLN A C 1
ATOM 2531 O O . GLN A 1 324 ? -15.659 1.006 48.884 1.00 63.69 324 GLN A O 1
ATOM 2536 N N . GLN A 1 325 ? -16.273 -0.234 50.640 1.00 68.94 325 GLN A N 1
ATOM 2537 C CA . GLN A 1 325 ? -15.478 -1.411 50.279 1.00 68.94 325 GLN A CA 1
ATOM 2538 C C . GLN A 1 325 ? -15.887 -1.988 48.916 1.00 68.94 325 GLN A C 1
ATOM 2540 O O . GLN A 1 325 ? -15.037 -2.446 48.156 1.00 68.94 325 GLN A O 1
ATOM 2545 N N . THR A 1 326 ? -17.180 -1.950 48.587 1.00 61.09 326 THR A N 1
ATOM 2546 C CA . THR A 1 326 ? -17.673 -2.424 47.288 1.00 61.09 326 THR A CA 1
ATOM 2547 C C . THR A 1 326 ? -17.307 -1.451 46.161 1.00 61.09 326 THR A C 1
ATOM 2549 O O . THR A 1 326 ? -16.916 -1.899 45.087 1.00 61.09 326 THR A O 1
ATOM 2552 N N . LEU A 1 327 ? -17.352 -0.136 46.414 1.00 57.97 327 LEU A N 1
ATOM 2553 C CA . LEU A 1 327 ? -16.846 0.904 45.504 1.00 57.97 327 LEU A CA 1
ATOM 2554 C C . LEU A 1 327 ? -15.334 0.771 45.256 1.00 57.97 327 LEU A C 1
ATOM 2556 O O . LEU A 1 327 ? -14.881 0.888 44.119 1.00 57.97 327 LEU A O 1
ATOM 2560 N N . ASP A 1 328 ? -14.557 0.490 46.301 1.00 62.91 328 ASP A N 1
ATOM 2561 C CA . ASP A 1 328 ? -13.107 0.319 46.196 1.00 62.91 328 ASP A CA 1
ATOM 2562 C C . ASP A 1 328 ? -12.738 -0.985 45.464 1.00 62.91 328 ASP A C 1
ATOM 2564 O O . ASP A 1 328 ? -11.822 -0.990 44.641 1.00 62.91 328 ASP A O 1
ATOM 2568 N N . GLY A 1 329 ? -13.489 -2.074 45.680 1.00 64.88 329 GLY A N 1
ATOM 2569 C CA . GLY A 1 329 ? -13.343 -3.321 44.915 1.00 64.88 329 GLY A CA 1
ATOM 2570 C C . GLY A 1 329 ? -13.699 -3.154 43.433 1.00 64.88 329 GLY A C 1
ATOM 2571 O O . GLY A 1 329 ? -12.958 -3.591 42.557 1.00 64.88 329 GLY A O 1
ATOM 2572 N N . ALA A 1 330 ? -14.777 -2.423 43.143 1.00 59.00 330 ALA A N 1
ATOM 2573 C CA . ALA A 1 330 ? -15.181 -2.052 41.788 1.00 59.00 330 ALA A CA 1
ATOM 2574 C C . ALA A 1 330 ? -14.095 -1.265 41.018 1.00 59.00 330 ALA A C 1
ATOM 2576 O O . ALA A 1 330 ? -13.960 -1.421 39.803 1.00 59.00 330 ALA A O 1
ATOM 2577 N N . ARG A 1 331 ? -13.292 -0.452 41.721 1.00 59.81 331 ARG A N 1
ATOM 2578 C CA . ARG A 1 331 ? -12.155 0.303 41.163 1.00 59.81 331 ARG A CA 1
ATOM 2579 C C . ARG A 1 331 ? -10.935 -0.578 40.873 1.00 59.81 331 ARG A C 1
ATOM 2581 O O . ARG A 1 331 ? -10.177 -0.261 39.958 1.00 59.81 331 ARG A O 1
ATOM 2588 N N . ALA A 1 332 ? -10.724 -1.635 41.658 1.00 63.28 332 ALA A N 1
ATOM 2589 C CA . ALA A 1 332 ? -9.551 -2.503 41.553 1.00 63.28 332 ALA A CA 1
ATOM 2590 C C . ALA A 1 332 ? -9.667 -3.530 40.416 1.00 63.28 332 ALA A C 1
ATOM 2592 O O . ALA A 1 332 ? -8.688 -3.744 39.702 1.00 63.28 332 ALA A O 1
ATOM 2593 N N . ASP A 1 333 ? -10.855 -4.105 40.220 1.00 53.91 333 ASP A N 1
ATOM 2594 C CA . ASP A 1 333 ? -11.025 -5.261 39.329 1.00 53.91 333 ASP A CA 1
ATOM 2595 C C . ASP A 1 333 ? -11.673 -4.924 37.974 1.00 53.91 333 ASP A C 1
ATOM 2597 O O . ASP A 1 333 ? -11.674 -5.759 37.073 1.00 53.91 333 ASP A O 1
ATOM 2601 N N . GLY A 1 334 ? -12.169 -3.693 37.788 1.00 46.94 334 GLY A N 1
ATOM 2602 C CA . GLY A 1 334 ? -13.003 -3.339 36.638 1.00 46.94 334 GLY A CA 1
ATOM 2603 C C . GLY A 1 334 ? -14.378 -3.998 36.767 1.00 46.94 334 GLY A C 1
ATOM 2604 O O . GLY A 1 334 ? -14.506 -5.213 36.886 1.00 46.94 334 GLY A O 1
ATOM 2605 N N . ILE A 1 335 ? -15.443 -3.200 36.813 1.00 55.47 335 ILE A N 1
ATOM 2606 C CA . ILE A 1 335 ? -16.766 -3.735 37.141 1.00 55.47 335 ILE A CA 1
ATOM 2607 C C . ILE A 1 335 ? -17.293 -4.558 35.960 1.00 55.47 335 ILE A C 1
ATOM 2609 O O . ILE A 1 335 ? -17.739 -3.996 34.967 1.00 55.47 335 ILE A O 1
ATOM 2613 N N . GLU A 1 336 ? -17.305 -5.888 36.075 1.00 48.84 336 GLU A N 1
ATOM 2614 C CA . GLU A 1 336 ? -17.922 -6.762 35.061 1.00 48.84 336 GLU A CA 1
ATOM 2615 C C . GLU A 1 336 ? -19.450 -6.550 34.953 1.00 48.84 336 GLU A C 1
ATOM 2617 O O . GLU A 1 336 ? -20.068 -6.965 33.974 1.00 48.84 336 GLU A O 1
ATOM 2622 N N . ASN A 1 337 ? -20.083 -5.900 35.945 1.00 60.19 337 ASN A N 1
ATOM 2623 C CA . ASN A 1 337 ? -21.515 -5.574 35.932 1.00 60.19 337 ASN A CA 1
ATOM 2624 C C . ASN A 1 337 ? -21.891 -4.359 36.826 1.00 60.19 337 ASN A C 1
ATOM 2626 O O . ASN A 1 337 ? -22.417 -4.540 37.934 1.00 60.19 337 ASN A O 1
ATOM 2630 N N . PRO A 1 338 ? -21.644 -3.113 36.377 1.00 54.94 338 PRO A N 1
ATOM 2631 C CA . PRO A 1 338 ? -21.967 -1.888 37.125 1.00 54.94 338 PRO A CA 1
ATOM 2632 C C . PRO A 1 338 ? -23.454 -1.764 37.484 1.00 54.94 338 PRO A C 1
ATOM 2634 O O . PRO A 1 338 ? -23.799 -1.310 38.577 1.00 54.94 338 PRO A O 1
ATOM 2637 N N . GLN A 1 339 ? -24.353 -2.273 36.640 1.00 55.81 339 GLN A N 1
ATOM 2638 C CA . GLN A 1 339 ? -25.795 -2.214 36.890 1.00 55.81 339 GLN A CA 1
ATOM 2639 C C . GLN A 1 339 ? -26.245 -3.058 38.090 1.00 55.81 339 GLN A C 1
ATOM 2641 O O . GLN A 1 339 ? -27.119 -2.636 38.853 1.00 55.81 339 GLN A O 1
ATOM 2646 N N . ALA A 1 340 ? -25.676 -4.253 38.282 1.00 62.31 340 ALA A N 1
ATOM 2647 C CA . ALA A 1 340 ? -26.017 -5.108 39.422 1.00 62.31 340 ALA A CA 1
ATOM 2648 C C . ALA A 1 340 ? -25.599 -4.468 40.758 1.00 62.31 340 ALA A C 1
ATOM 2650 O O . ALA A 1 340 ? -26.342 -4.525 41.745 1.00 62.31 340 ALA A O 1
ATOM 2651 N N . PHE A 1 341 ? -24.442 -3.803 40.764 1.00 63.31 341 PHE A N 1
ATOM 2652 C CA . PHE A 1 341 ? -23.956 -3.044 41.910 1.00 63.31 341 PHE A CA 1
ATOM 2653 C C . PHE A 1 341 ? -24.888 -1.868 42.241 1.00 63.31 341 PHE A C 1
ATOM 2655 O O . PHE A 1 341 ? -25.400 -1.782 43.359 1.00 63.31 341 PHE A O 1
ATOM 2662 N N . LEU A 1 342 ? -25.206 -1.030 41.249 1.00 57.31 342 LEU A N 1
ATOM 2663 C CA . LEU A 1 342 ? -26.082 0.134 41.423 1.00 57.31 342 LEU A CA 1
ATOM 2664 C C . LEU A 1 342 ? -27.488 -0.269 41.908 1.00 57.31 342 LEU A C 1
ATOM 2666 O O . LEU A 1 342 ? -28.042 0.363 42.806 1.00 57.31 342 LEU A O 1
ATOM 2670 N N . ARG A 1 343 ? -28.051 -1.385 41.421 1.00 65.50 343 ARG A N 1
ATOM 2671 C CA . ARG A 1 343 ? -29.335 -1.913 41.931 1.00 65.50 343 ARG A CA 1
ATOM 2672 C C . ARG A 1 343 ? -29.276 -2.306 43.406 1.00 65.50 343 ARG A C 1
ATOM 2674 O O . ARG A 1 343 ? -30.247 -2.084 44.128 1.00 65.50 343 ARG A O 1
ATOM 2681 N N . THR A 1 344 ? -28.164 -2.881 43.856 1.00 64.38 344 THR A N 1
ATOM 2682 C CA . THR A 1 344 ? -27.982 -3.295 45.256 1.00 64.38 344 THR A CA 1
ATOM 2683 C C . THR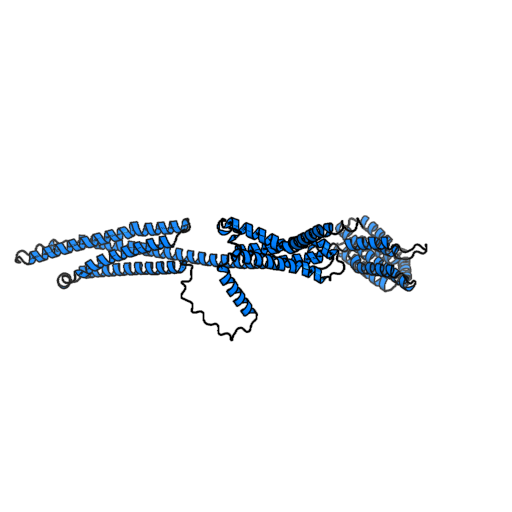 A 1 344 ? -27.931 -2.074 46.175 1.00 64.38 344 THR A C 1
ATOM 2685 O O . THR A 1 344 ? -28.646 -2.023 47.178 1.00 64.38 344 THR A O 1
ATOM 2688 N N . VAL A 1 345 ? -27.181 -1.045 45.769 1.00 61.22 345 VAL A N 1
ATOM 2689 C CA . VAL A 1 345 ? -27.109 0.242 46.475 1.00 61.22 345 VAL A CA 1
ATOM 2690 C C . VAL A 1 345 ? -28.488 0.906 46.549 1.00 61.22 345 VAL A C 1
ATOM 2692 O O . VAL A 1 345 ? -28.939 1.257 47.640 1.00 61.22 345 VAL A O 1
ATOM 2695 N N . GLN A 1 346 ? -29.212 0.994 45.426 1.00 66.62 346 GLN A N 1
ATOM 2696 C CA . GLN A 1 346 ? -30.571 1.555 45.374 1.00 66.62 346 GLN A CA 1
ATOM 2697 C C . GLN A 1 346 ? -31.527 0.834 46.343 1.00 66.62 346 GLN A C 1
ATOM 2699 O O . GLN A 1 346 ? -32.311 1.471 47.048 1.00 66.62 346 GLN A O 1
ATOM 2704 N N . GLN A 1 347 ? -31.467 -0.502 46.411 1.00 72.31 347 GLN A N 1
ATOM 2705 C CA . GLN A 1 347 ? -32.311 -1.292 47.314 1.00 72.31 347 GLN A CA 1
ATOM 2706 C C . GLN A 1 347 ? -32.007 -1.027 48.792 1.00 72.31 347 GLN A C 1
ATOM 2708 O O . GLN A 1 347 ? -32.938 -0.938 49.595 1.00 72.31 347 GLN A O 1
ATOM 2713 N N . GLN A 1 348 ? -30.731 -0.894 49.161 1.00 63.06 348 GLN A N 1
ATOM 2714 C CA . GLN A 1 348 ? -30.333 -0.562 50.530 1.00 63.06 348 GLN A CA 1
ATOM 2715 C C . GLN A 1 348 ? -30.805 0.836 50.925 1.00 63.06 348 GLN A C 1
ATOM 2717 O O . GLN A 1 348 ? -31.441 0.981 51.967 1.00 63.06 348 GLN A O 1
ATOM 2722 N N . VAL A 1 349 ? -30.602 1.827 50.054 1.00 61.53 349 VAL A N 1
ATOM 2723 C CA . VAL A 1 349 ? -31.062 3.203 50.279 1.00 61.53 349 VAL A CA 1
ATOM 2724 C C . VAL A 1 349 ? -32.584 3.262 50.466 1.00 61.53 349 VAL A C 1
ATOM 2726 O O . VAL A 1 349 ? -33.071 3.883 51.410 1.00 61.53 349 VAL A O 1
ATOM 2729 N N . ASN A 1 350 ? -33.351 2.540 49.642 1.00 68.06 350 ASN A N 1
ATOM 2730 C CA . ASN A 1 350 ? -34.811 2.475 49.770 1.00 68.06 350 ASN A CA 1
ATOM 2731 C C . ASN A 1 350 ? -35.270 1.842 51.094 1.00 68.06 350 ASN A C 1
ATOM 2733 O O . ASN A 1 350 ? -36.232 2.318 51.698 1.00 68.06 350 ASN A O 1
ATOM 2737 N N . ARG A 1 351 ? -34.590 0.788 51.572 1.00 70.44 351 ARG A N 1
ATOM 2738 C CA . ARG A 1 351 ? -34.894 0.177 52.880 1.00 70.44 351 ARG A CA 1
ATOM 2739 C C . ARG A 1 351 ? -34.635 1.150 54.024 1.00 70.44 351 ARG A C 1
ATOM 2741 O O . ARG A 1 351 ? -35.465 1.261 54.922 1.00 70.44 351 ARG A O 1
ATOM 2748 N N . THR A 1 352 ? -33.521 1.875 53.972 1.00 61.53 352 THR A N 1
ATOM 2749 C CA . THR A 1 352 ? -33.186 2.896 54.969 1.00 61.53 352 THR A CA 1
ATOM 2750 C C . THR A 1 352 ? -34.225 4.011 54.998 1.00 61.53 352 THR A C 1
ATOM 2752 O O . THR A 1 352 ? -34.704 4.366 56.073 1.00 61.53 352 THR A O 1
ATOM 2755 N N . GLN A 1 353 ? -34.645 4.503 53.829 1.00 64.12 353 GLN A N 1
ATOM 2756 C CA . GLN A 1 353 ? -35.699 5.511 53.721 1.00 64.12 353 GLN A CA 1
ATOM 2757 C C . GLN A 1 353 ? -37.023 5.030 54.336 1.00 64.12 353 GLN A C 1
ATOM 2759 O O . GLN A 1 353 ? -37.683 5.775 55.056 1.00 64.12 353 GLN A O 1
ATOM 2764 N N . GLN A 1 354 ? -37.407 3.772 54.090 1.00 73.06 354 GLN A N 1
ATOM 2765 C CA . GLN A 1 354 ? -38.614 3.186 54.680 1.00 73.06 354 GLN A CA 1
ATOM 2766 C C . GLN A 1 354 ? -38.533 3.097 56.208 1.00 73.06 354 GLN A C 1
ATOM 2768 O O . GLN A 1 354 ? -39.502 3.437 56.883 1.00 73.06 354 GLN A O 1
ATOM 2773 N N . GLN A 1 355 ? -37.389 2.683 56.759 1.00 64.81 355 GLN A N 1
ATOM 2774 C CA . GLN A 1 355 ? -37.179 2.644 58.210 1.00 64.81 355 GLN A CA 1
ATOM 2775 C C . GLN A 1 355 ? -37.245 4.046 58.828 1.00 64.81 355 GLN A C 1
ATOM 2777 O O . GLN A 1 355 ? -37.868 4.228 59.873 1.00 64.81 355 GLN A O 1
ATOM 2782 N N . LEU A 1 356 ? -36.664 5.048 58.161 1.00 59.53 356 LEU A N 1
ATOM 2783 C CA . LEU A 1 356 ? -36.704 6.438 58.612 1.00 59.53 356 LEU A CA 1
ATOM 2784 C C . LEU A 1 356 ? -38.137 6.987 58.629 1.00 59.53 356 LEU A C 1
ATOM 2786 O O . LEU A 1 356 ? -38.569 7.570 59.622 1.00 59.53 356 LEU A O 1
ATOM 2790 N N . ASN A 1 357 ? -38.895 6.737 57.557 1.00 65.94 357 ASN A N 1
ATOM 2791 C CA . ASN A 1 357 ? -40.294 7.145 57.453 1.00 65.94 357 ASN A CA 1
ATOM 2792 C C . ASN A 1 357 ? -41.157 6.480 58.537 1.00 65.94 357 ASN A C 1
ATOM 2794 O O . ASN A 1 357 ? -42.007 7.145 59.118 1.00 65.94 357 ASN A O 1
ATOM 2798 N N . GLN A 1 358 ? -40.910 5.208 58.873 1.00 68.12 358 GLN A N 1
ATOM 2799 C CA . GLN A 1 358 ? -41.615 4.523 59.966 1.00 68.12 358 GLN A CA 1
ATOM 2800 C C . GLN A 1 358 ? -41.346 5.169 61.330 1.00 68.12 358 GLN A C 1
ATOM 2802 O O . GLN A 1 358 ? -42.275 5.350 62.115 1.00 68.12 358 GLN A O 1
ATOM 2807 N N . VAL A 1 359 ? -40.096 5.552 61.614 1.00 61.59 359 VAL A N 1
ATOM 2808 C CA . VAL A 1 359 ? -39.754 6.284 62.846 1.00 61.59 359 VAL A CA 1
ATOM 2809 C C . VAL A 1 359 ? -40.441 7.652 62.862 1.00 61.59 359 VAL A C 1
ATOM 2811 O O . VAL A 1 359 ? -41.011 8.051 63.878 1.00 61.59 359 VAL A O 1
ATOM 2814 N N . GLN A 1 360 ? -40.457 8.354 61.728 1.00 62.69 360 GLN A N 1
ATOM 2815 C CA . GLN A 1 360 ? -41.121 9.648 61.602 1.00 62.69 360 GLN A CA 1
ATOM 2816 C C . GLN A 1 360 ? -42.644 9.543 61.792 1.00 62.69 360 GLN A C 1
ATOM 2818 O O . GLN A 1 360 ? -43.223 10.354 62.511 1.00 62.69 360 GLN A O 1
ATOM 2823 N N . GLU A 1 361 ? -43.301 8.536 61.215 1.00 64.75 361 GLU A N 1
ATOM 2824 C CA . GLU A 1 361 ? -44.734 8.279 61.410 1.00 64.75 361 GLU A CA 1
ATOM 2825 C C . GLU A 1 361 ? -45.064 7.947 62.870 1.00 64.75 361 GLU A C 1
ATOM 2827 O O . GLU A 1 361 ? -46.034 8.477 63.418 1.00 64.75 361 GLU A O 1
ATOM 2832 N N . GLN A 1 362 ? -44.227 7.151 63.543 1.00 61.94 362 GLN A N 1
ATOM 2833 C CA . GLN A 1 362 ? -44.379 6.864 64.975 1.00 61.94 362 GLN A CA 1
ATOM 2834 C C . GLN A 1 362 ? -44.254 8.126 65.845 1.00 61.94 362 GLN A C 1
ATOM 2836 O O . GLN A 1 362 ? -44.932 8.226 66.870 1.00 61.94 362 GLN A O 1
ATOM 2841 N N . LEU A 1 363 ? -43.447 9.105 65.418 1.00 57.72 363 LEU A N 1
ATOM 2842 C CA . LEU A 1 363 ? -43.310 10.412 66.072 1.00 57.72 363 LEU A CA 1
ATOM 2843 C C . LEU A 1 363 ? -44.455 11.390 65.740 1.00 57.72 363 LEU A C 1
ATOM 2845 O O . LEU A 1 363 ? -44.732 12.281 66.540 1.00 57.72 363 LEU A O 1
ATOM 2849 N N . ILE A 1 364 ? -45.117 11.264 64.580 1.00 56.41 364 ILE A N 1
ATOM 2850 C CA . ILE A 1 364 ? -46.214 12.155 64.142 1.00 56.41 364 ILE A CA 1
ATOM 2851 C C . ILE A 1 364 ? -47.578 11.712 64.700 1.00 56.41 364 ILE A C 1
ATOM 2853 O O . ILE A 1 364 ? -48.392 12.556 65.065 1.00 56.41 364 ILE A O 1
ATOM 2857 N N . ILE A 1 365 ? -47.845 10.406 64.814 1.00 51.25 365 ILE A N 1
ATOM 2858 C CA . ILE A 1 365 ? -49.181 9.872 65.159 1.00 51.25 365 ILE A CA 1
ATOM 2859 C C . ILE A 1 365 ? -49.600 10.131 66.628 1.00 51.25 365 ILE A C 1
ATOM 2861 O O . ILE A 1 365 ? -50.749 9.895 66.997 1.00 51.25 365 ILE A O 1
ATOM 2865 N N . ARG A 1 366 ? -48.733 10.677 67.491 1.00 54.88 366 ARG A N 1
ATOM 2866 C CA . ARG A 1 366 ? -49.032 10.864 68.929 1.00 54.88 366 ARG A CA 1
ATOM 2867 C C . ARG A 1 366 ? -49.180 12.313 69.401 1.00 54.88 366 ARG A C 1
ATOM 2869 O O . ARG A 1 366 ? -49.034 12.593 70.588 1.00 54.88 366 ARG A O 1
ATOM 2876 N N . ASP A 1 367 ? -49.582 13.206 68.501 1.00 48.97 367 ASP A N 1
ATOM 2877 C CA . ASP A 1 367 ? -49.744 14.637 68.789 1.00 48.97 367 ASP A CA 1
ATOM 2878 C C . ASP A 1 367 ? -51.067 15.126 69.450 1.00 48.97 367 ASP A C 1
ATOM 2880 O O . ASP A 1 367 ? -51.208 16.336 69.580 1.00 48.97 367 ASP A O 1
ATOM 2884 N N . PRO A 1 368 ? -52.043 14.315 69.934 1.00 50.03 368 PRO A N 1
ATOM 2885 C CA . PRO A 1 368 ? -53.157 14.893 70.703 1.00 50.03 368 PRO A CA 1
ATOM 2886 C C . PRO A 1 368 ? -52.857 15.060 72.205 1.00 50.03 368 PRO A C 1
ATOM 2888 O O . PRO A 1 368 ? -53.638 15.690 72.909 1.00 50.03 368 PRO A O 1
ATOM 2891 N N . VAL A 1 369 ? -51.742 14.516 72.717 1.00 48.75 369 VAL A N 1
ATOM 2892 C CA . VAL A 1 369 ? -51.366 14.605 74.149 1.00 48.75 369 VAL A CA 1
ATOM 2893 C C . VAL A 1 369 ? -50.263 15.655 74.398 1.00 48.75 369 VAL A C 1
ATOM 2895 O O . VAL A 1 369 ? -50.038 16.067 75.535 1.00 48.75 369 VAL A O 1
ATOM 2898 N N . SER A 1 370 ? -49.593 16.147 73.345 1.00 48.97 370 SER A N 1
ATOM 2899 C CA . SER A 1 370 ? -48.444 17.063 73.467 1.00 48.97 370 SER A CA 1
ATOM 2900 C C . SER A 1 370 ? -48.834 18.524 73.741 1.00 48.97 370 SER A C 1
ATOM 2902 O O . SER A 1 370 ? -48.066 19.248 74.378 1.00 48.97 370 SER A O 1
ATOM 2904 N N . GLU A 1 371 ? -50.036 18.956 73.335 1.00 49.91 371 GLU A N 1
ATOM 2905 C CA . GLU A 1 371 ? -50.467 20.353 73.498 1.00 49.91 371 GLU A CA 1
ATOM 2906 C C . GLU A 1 371 ? -50.648 20.767 74.964 1.00 49.91 371 GLU A C 1
ATOM 2908 O O . GLU A 1 371 ? -50.540 21.953 75.273 1.00 49.91 371 GLU A O 1
ATOM 2913 N N . GLN A 1 372 ? -50.871 19.817 75.881 1.00 49.47 372 GLN A N 1
ATOM 2914 C CA . GLN A 1 372 ? -51.140 20.130 77.288 1.00 49.47 372 GLN A CA 1
ATOM 2915 C C . GLN A 1 372 ? -49.993 19.815 78.257 1.00 49.47 372 GLN A C 1
ATOM 2917 O O . GLN A 1 372 ? -50.023 20.335 79.370 1.00 49.47 372 GLN A O 1
ATOM 2922 N N . LEU A 1 373 ? -48.974 19.025 77.882 1.00 47.03 373 LEU A N 1
ATOM 2923 C CA . LEU A 1 373 ? -48.039 18.471 78.879 1.00 47.03 373 LEU A CA 1
ATOM 2924 C C . LEU A 1 373 ? -46.544 18.764 78.722 1.00 47.03 373 LEU A C 1
ATOM 2926 O O . LEU A 1 373 ? -45.791 18.362 79.607 1.00 47.03 373 LEU A O 1
ATOM 2930 N N . THR A 1 374 ? -46.054 19.512 77.723 1.00 50.66 374 THR A N 1
ATOM 2931 C CA . THR A 1 374 ? -44.680 20.074 77.822 1.00 50.66 374 THR A CA 1
ATOM 2932 C C . THR A 1 374 ? -44.401 21.207 76.822 1.00 50.66 374 THR A C 1
ATOM 2934 O O . THR A 1 374 ? -44.197 20.933 75.641 1.00 50.66 374 THR A O 1
ATOM 2937 N N . PRO A 1 375 ? -44.305 22.488 77.242 1.00 47.25 375 PRO A N 1
ATOM 2938 C CA . PRO A 1 375 ? -44.191 23.567 76.257 1.00 47.25 375 PRO A CA 1
ATOM 2939 C C . PRO A 1 375 ? -42.801 23.805 75.640 1.00 47.25 375 PRO A C 1
ATOM 2941 O O . PRO A 1 375 ? -42.751 24.398 74.567 1.00 47.25 375 PRO A O 1
ATOM 2944 N N . LEU A 1 376 ? -41.672 23.411 76.255 1.00 45.78 376 LEU A N 1
ATOM 2945 C CA . LEU A 1 376 ? -40.365 23.950 75.810 1.00 45.78 376 LEU A CA 1
ATOM 2946 C C . LEU A 1 376 ? -39.214 22.946 75.631 1.00 45.78 376 LEU A C 1
ATOM 2948 O O . LEU A 1 376 ? -38.519 23.037 74.623 1.00 45.78 376 LEU A O 1
ATOM 2952 N N . LEU A 1 377 ? -39.008 21.971 76.526 1.00 44.62 377 LEU A N 1
ATOM 2953 C CA . LEU A 1 377 ? -37.824 21.096 76.427 1.00 44.62 377 LEU A CA 1
ATOM 2954 C C . LEU A 1 377 ? -37.990 19.976 75.382 1.00 44.62 377 LEU A C 1
ATOM 2956 O O . LEU A 1 377 ? -37.108 19.758 74.556 1.00 44.62 377 LEU A O 1
ATOM 2960 N N . ILE A 1 378 ? -39.157 19.325 75.365 1.00 51.66 378 ILE A N 1
ATOM 2961 C CA . ILE A 1 378 ? -39.460 18.232 74.427 1.00 51.66 378 ILE A CA 1
ATOM 2962 C C . ILE A 1 378 ? -39.720 18.778 73.016 1.00 51.66 378 ILE A C 1
ATOM 2964 O O . ILE A 1 378 ? -39.310 18.174 72.031 1.00 51.66 378 ILE A O 1
ATOM 2968 N N . LYS A 1 379 ? -40.323 19.968 72.895 1.00 52.19 379 LYS A N 1
ATOM 2969 C CA . LYS A 1 379 ? -40.617 20.585 71.593 1.00 52.19 379 LYS A CA 1
ATOM 2970 C C . LYS A 1 379 ? -39.345 20.985 70.837 1.00 52.19 379 LYS A C 1
ATOM 2972 O O . LYS A 1 379 ? -39.271 20.758 69.634 1.00 52.19 379 LYS A O 1
ATOM 2977 N N . ALA A 1 380 ? -38.342 21.519 71.542 1.00 50.97 380 ALA A N 1
ATOM 2978 C CA . ALA A 1 380 ? -37.036 21.835 70.963 1.00 50.97 380 ALA A CA 1
ATOM 2979 C C . ALA A 1 380 ? -36.285 20.563 70.535 1.00 50.97 380 ALA A C 1
ATOM 2981 O O . ALA A 1 380 ? -35.794 20.495 69.415 1.00 50.97 380 ALA A O 1
ATOM 2982 N N . GLN A 1 381 ? -36.287 19.516 71.368 1.00 52.66 381 GLN A N 1
ATOM 2983 C CA . GLN A 1 381 ? -35.634 18.246 71.033 1.00 52.66 381 GLN A CA 1
ATOM 2984 C C . GLN A 1 381 ? -36.323 17.507 69.878 1.00 52.66 381 GLN A C 1
ATOM 2986 O O . GLN A 1 381 ? -35.637 16.977 69.012 1.00 52.66 381 GLN A O 1
ATOM 2991 N N . ILE A 1 382 ? -37.660 17.513 69.807 1.00 55.06 382 ILE A N 1
ATOM 2992 C CA . ILE A 1 382 ? -38.413 16.965 68.665 1.00 55.06 382 ILE A CA 1
ATOM 2993 C C . ILE A 1 382 ? -38.161 17.793 67.398 1.00 55.06 382 ILE A C 1
ATOM 2995 O O . ILE A 1 382 ? -38.076 17.221 66.312 1.00 55.06 382 ILE A O 1
ATOM 2999 N N . ALA A 1 383 ? -38.030 19.119 67.506 1.00 56.59 383 ALA A N 1
ATOM 3000 C CA . ALA A 1 383 ? -37.696 19.977 66.371 1.00 56.59 383 ALA A CA 1
ATOM 3001 C C . ALA A 1 383 ? -36.275 19.710 65.850 1.00 56.59 383 ALA A C 1
ATOM 3003 O O . ALA A 1 383 ? -36.109 19.563 64.641 1.00 56.59 383 ALA A O 1
ATOM 3004 N N . ASP A 1 384 ? -35.290 19.556 66.739 1.00 54.03 384 ASP A N 1
ATOM 3005 C CA . ASP A 1 384 ? -33.916 19.188 66.380 1.00 54.03 384 ASP A CA 1
ATOM 3006 C C . ASP A 1 384 ? -33.861 17.788 65.751 1.00 54.03 384 ASP A C 1
ATOM 3008 O O . ASP A 1 384 ? -33.202 17.597 64.730 1.00 54.03 384 ASP A O 1
ATOM 3012 N N . LEU A 1 385 ? -34.617 16.820 66.290 1.00 52.53 385 LEU A N 1
ATOM 3013 C CA . LEU A 1 385 ? -34.735 15.479 65.708 1.00 52.53 385 LEU A CA 1
ATOM 3014 C C . LEU A 1 385 ? -35.366 15.534 64.307 1.00 52.53 385 LEU A C 1
ATOM 3016 O O . LEU A 1 385 ? -34.858 14.912 63.380 1.00 52.53 385 LEU A O 1
ATOM 3020 N N . ARG A 1 386 ? -36.453 16.302 64.127 1.00 57.62 386 ARG A N 1
ATOM 3021 C CA . ARG A 1 386 ? -37.116 16.494 62.823 1.00 57.62 386 ARG A CA 1
ATOM 3022 C C . ARG A 1 386 ? -36.202 17.188 61.815 1.00 57.62 386 ARG A C 1
ATOM 3024 O O . ARG A 1 386 ? -36.196 16.785 60.657 1.00 57.62 386 ARG A O 1
ATOM 3031 N N . ALA A 1 387 ? -35.436 18.193 62.237 1.00 59.38 387 ALA A N 1
ATOM 3032 C CA . ALA A 1 387 ? -34.466 18.875 61.384 1.00 59.38 387 ALA A CA 1
ATOM 3033 C C . ALA A 1 387 ? -33.349 17.919 60.945 1.00 59.38 387 ALA A C 1
ATOM 3035 O O . ALA A 1 387 ? -33.023 17.854 59.763 1.00 59.38 387 ALA A O 1
ATOM 3036 N N . ALA A 1 388 ? -32.840 17.110 61.873 1.00 52.97 388 ALA A N 1
ATOM 3037 C CA . ALA A 1 388 ? -31.821 16.117 61.577 1.00 52.97 388 ALA A CA 1
ATOM 3038 C C . ALA A 1 388 ? -32.366 15.014 60.634 1.00 52.97 388 ALA A C 1
ATOM 3040 O O . ALA A 1 388 ? -31.701 14.632 59.673 1.00 52.97 388 ALA A O 1
ATOM 3041 N N . PHE A 1 389 ? -33.602 14.537 60.836 1.00 55.03 389 PHE A N 1
ATOM 3042 C CA . PHE A 1 389 ? -34.253 13.596 59.912 1.00 55.03 389 PHE A CA 1
ATOM 3043 C C . PHE A 1 389 ? -34.499 14.198 58.522 1.00 55.03 389 PHE A C 1
ATOM 3045 O O . PHE A 1 389 ? -34.329 13.507 57.518 1.00 55.03 389 PHE A O 1
ATOM 3052 N N . ALA A 1 390 ? -34.869 15.479 58.444 1.00 60.62 390 ALA A N 1
ATOM 3053 C CA . ALA A 1 390 ? -35.020 16.181 57.173 1.00 60.62 390 ALA A CA 1
ATOM 3054 C C . ALA A 1 390 ? -33.686 16.267 56.412 1.00 60.62 390 ALA A C 1
ATOM 3056 O O . ALA A 1 390 ? -33.672 16.028 55.206 1.00 60.62 390 ALA A O 1
ATOM 3057 N N . GLU A 1 391 ? -32.577 16.517 57.115 1.00 56.03 391 GLU A N 1
ATOM 3058 C CA . GLU A 1 391 ? -31.226 16.543 56.540 1.00 56.03 391 GLU A CA 1
ATOM 3059 C C . GLU A 1 391 ? -30.810 15.164 55.991 1.00 56.03 391 GLU A C 1
ATOM 3061 O O . GLU A 1 391 ? -30.339 15.053 54.856 1.00 56.03 391 GLU A O 1
ATOM 3066 N N . VAL A 1 392 ? -31.085 14.084 56.733 1.00 53.06 392 VAL A N 1
ATOM 3067 C CA . VAL A 1 392 ? -30.849 12.703 56.269 1.00 53.06 392 VAL A CA 1
ATOM 3068 C C . VAL A 1 392 ? -31.688 12.370 55.029 1.00 53.06 392 VAL A C 1
ATOM 3070 O O . VAL A 1 392 ? -31.156 11.815 54.066 1.00 53.06 392 VAL A O 1
ATOM 3073 N N . ASN A 1 393 ? -32.966 12.759 55.006 1.00 57.62 393 ASN A N 1
ATOM 3074 C CA . ASN A 1 393 ? -33.843 12.570 53.846 1.00 57.62 393 ASN A CA 1
ATOM 3075 C C . ASN A 1 393 ? -33.336 13.315 52.605 1.00 57.62 393 ASN A C 1
ATOM 3077 O O . ASN A 1 393 ? -33.360 12.760 51.507 1.00 57.62 393 ASN A O 1
ATOM 3081 N N . THR A 1 394 ? -32.831 14.545 52.755 1.00 63.19 394 THR A N 1
ATOM 3082 C CA . THR A 1 394 ? -32.228 15.280 51.632 1.00 63.19 394 THR A CA 1
ATOM 3083 C C . THR A 1 394 ? -30.958 14.611 51.114 1.00 63.19 394 THR A C 1
ATOM 3085 O O . THR A 1 394 ? -30.763 14.536 49.900 1.00 63.19 394 THR A O 1
ATOM 3088 N N . THR A 1 395 ? -30.125 14.057 51.995 1.00 52.94 395 THR A N 1
ATOM 3089 C CA . THR A 1 395 ? -28.903 13.339 51.601 1.00 52.94 395 THR A CA 1
ATOM 3090 C C . THR A 1 395 ? -29.230 12.038 50.867 1.00 52.94 395 THR A C 1
ATOM 3092 O O . THR A 1 395 ? -28.630 11.753 49.829 1.00 52.94 395 THR A O 1
ATOM 3095 N N . ILE A 1 396 ? -30.234 11.289 51.336 1.00 55.06 396 ILE A N 1
ATOM 3096 C CA . ILE A 1 396 ? -30.736 10.081 50.666 1.00 55.06 396 ILE A CA 1
ATOM 3097 C C . ILE A 1 396 ? -31.318 10.413 49.285 1.00 55.06 396 ILE A C 1
ATOM 3099 O O . ILE A 1 396 ? -30.955 9.767 48.302 1.00 55.06 396 ILE A O 1
ATOM 3103 N N . ALA A 1 397 ? -32.163 11.442 49.184 1.00 61.09 397 ALA A N 1
ATOM 3104 C CA . ALA A 1 397 ? -32.746 11.870 47.912 1.00 61.09 397 ALA A CA 1
ATOM 3105 C C . ALA A 1 397 ? -31.670 12.331 46.912 1.00 61.09 397 ALA A C 1
ATOM 3107 O O . ALA A 1 397 ? -31.733 12.006 45.725 1.00 61.09 397 ALA A O 1
ATOM 3108 N N . THR A 1 398 ? -30.638 13.029 47.397 1.00 60.16 398 THR A N 1
ATOM 3109 C CA . THR A 1 398 ? -29.500 13.449 46.570 1.00 60.16 398 THR A CA 1
ATOM 3110 C C . THR A 1 398 ? -28.733 12.231 46.056 1.00 60.16 398 THR A C 1
ATOM 3112 O O . THR A 1 398 ? -28.491 12.133 44.854 1.00 60.16 398 THR A O 1
ATOM 3115 N N . ALA A 1 399 ? -28.429 11.260 46.925 1.00 52.50 399 ALA A N 1
ATOM 3116 C CA . ALA A 1 399 ? -27.772 10.014 46.534 1.00 52.50 399 ALA A CA 1
ATOM 3117 C C . ALA A 1 399 ? -28.590 9.221 45.498 1.00 52.50 399 ALA A C 1
ATOM 3119 O O . ALA A 1 399 ? -28.019 8.738 44.526 1.00 52.50 399 ALA A O 1
ATOM 3120 N N . GLN A 1 400 ? -29.918 9.143 45.647 1.00 57.56 400 GLN A N 1
ATOM 3121 C CA . GLN A 1 400 ? -30.806 8.494 44.673 1.00 57.56 400 GLN A CA 1
ATOM 3122 C C . GLN A 1 400 ? -30.823 9.207 43.316 1.00 57.56 400 GLN A C 1
ATOM 3124 O O . GLN A 1 400 ? -30.812 8.535 42.284 1.00 57.56 400 GLN A O 1
ATOM 3129 N N . SER A 1 401 ? -30.844 10.546 43.295 1.00 62.09 401 SER A N 1
ATOM 3130 C CA . SER A 1 401 ? -30.825 11.312 42.037 1.00 62.09 401 SER A CA 1
ATOM 3131 C C . SER A 1 401 ? -29.536 11.064 41.252 1.00 62.09 401 SER A C 1
ATOM 3133 O O . SER A 1 401 ? -29.584 10.754 40.066 1.00 62.09 401 SER A O 1
ATOM 3135 N N . LEU A 1 402 ? -28.404 11.061 41.955 1.00 52.53 402 LEU A N 1
ATOM 3136 C CA . LEU A 1 402 ? -27.082 10.838 41.388 1.00 52.53 402 LEU A CA 1
ATOM 3137 C C . LEU A 1 402 ? -26.891 9.395 40.909 1.00 52.53 402 LEU A C 1
ATOM 3139 O O . LEU A 1 402 ? -26.326 9.164 39.844 1.00 52.53 402 LEU A O 1
ATOM 3143 N N . LEU A 1 403 ? -27.413 8.416 41.657 1.00 54.81 403 LEU A N 1
ATOM 3144 C CA . LEU A 1 403 ? -27.393 7.014 41.238 1.00 54.81 403 LEU A CA 1
ATOM 3145 C C . LEU A 1 403 ? -28.233 6.791 39.972 1.00 54.81 403 LEU A C 1
ATOM 3147 O O . LEU A 1 403 ? -27.864 5.996 39.111 1.00 54.81 403 LEU A O 1
ATOM 3151 N N . SER A 1 404 ? -29.358 7.500 39.860 1.00 60.38 404 SER A N 1
ATOM 3152 C CA . SER A 1 404 ? -30.246 7.439 38.694 1.00 60.38 404 SER A CA 1
ATOM 3153 C C . SER A 1 404 ? -29.610 8.093 37.465 1.00 60.38 404 SER A C 1
ATOM 3155 O O . SER A 1 404 ? -29.722 7.559 36.367 1.00 60.38 404 SER A O 1
ATOM 3157 N N . GLU A 1 405 ? -28.906 9.211 37.651 1.00 61.31 405 GLU A N 1
ATOM 3158 C CA . GLU A 1 405 ? -28.163 9.909 36.597 1.00 61.31 405 GLU A CA 1
ATOM 3159 C C . GLU A 1 405 ? -26.978 9.071 36.089 1.00 61.31 405 GLU A C 1
ATOM 3161 O O . GLU A 1 405 ? -26.817 8.902 34.883 1.00 61.31 405 GLU A O 1
ATOM 3166 N N . ALA A 1 406 ? -26.227 8.429 36.992 1.00 53.25 406 ALA A N 1
ATOM 3167 C CA . ALA A 1 406 ? -25.156 7.497 36.632 1.00 53.25 406 ALA A CA 1
ATOM 3168 C C . ALA A 1 406 ? -25.676 6.251 35.885 1.00 53.25 406 ALA A C 1
ATOM 3170 O O . ALA A 1 406 ? -25.060 5.804 34.921 1.00 53.25 406 ALA A O 1
ATOM 3171 N N . LEU A 1 407 ? -26.837 5.714 36.285 1.00 54.75 407 LEU A N 1
ATOM 3172 C CA . LEU A 1 407 ? -27.497 4.603 35.586 1.00 54.75 407 LEU A CA 1
ATOM 3173 C C . LEU A 1 407 ? -27.982 4.982 34.177 1.00 54.75 407 LEU A C 1
ATOM 3175 O O . LEU A 1 407 ? -28.022 4.120 33.303 1.00 54.75 407 LEU A O 1
ATOM 3179 N N . LEU A 1 408 ? -28.369 6.242 33.962 1.00 57.81 408 LEU A N 1
ATOM 3180 C CA . LEU A 1 408 ? -28.778 6.758 32.652 1.00 57.81 408 LEU A CA 1
ATOM 3181 C C . LEU A 1 408 ? -27.575 7.042 31.742 1.00 57.81 408 LEU A C 1
ATOM 3183 O O . LEU A 1 408 ? -27.672 6.816 30.539 1.00 57.81 408 LEU A O 1
ATOM 3187 N N . ALA A 1 409 ? -26.451 7.493 32.303 1.00 54.00 409 ALA A N 1
ATOM 3188 C CA . ALA A 1 409 ? -25.221 7.761 31.557 1.00 54.00 409 ALA A CA 1
ATOM 3189 C C . ALA A 1 409 ? -24.512 6.476 31.078 1.00 54.00 409 ALA A C 1
ATOM 3191 O O . ALA A 1 409 ? -23.963 6.455 29.980 1.00 54.00 409 ALA A O 1
ATOM 3192 N N . ASP A 1 410 ? -24.565 5.393 31.862 1.00 45.81 410 ASP A N 1
ATOM 3193 C CA . ASP A 1 410 ? -23.938 4.092 31.553 1.00 45.81 410 ASP A CA 1
ATOM 3194 C C . ASP A 1 410 ? -24.803 3.188 30.651 1.00 45.81 410 ASP A C 1
ATOM 3196 O O . ASP A 1 410 ? -24.353 2.154 30.163 1.00 45.81 410 ASP A O 1
ATOM 3200 N N . ALA A 1 411 ? -26.066 3.556 30.400 1.00 50.62 411 ALA A N 1
ATOM 3201 C CA . ALA A 1 411 ? -26.977 2.723 29.619 1.00 50.62 411 ALA A CA 1
ATOM 3202 C C . ALA A 1 411 ? -26.565 2.552 28.148 1.00 50.62 411 ALA A C 1
ATOM 3204 O O . ALA A 1 411 ? -27.102 1.642 27.527 1.00 50.62 411 ALA A O 1
ATOM 3205 N N . GLY A 1 412 ? -25.628 3.354 27.613 1.00 44.81 412 GLY A N 1
ATOM 3206 C CA . GLY A 1 412 ? -24.871 3.104 26.370 1.00 44.81 412 GLY A CA 1
ATOM 3207 C C . GLY A 1 412 ? -25.662 2.955 25.060 1.00 44.81 412 GLY A C 1
ATOM 3208 O O . GLY A 1 412 ? -25.079 3.046 23.985 1.00 44.81 412 GLY A O 1
ATOM 3209 N N . ASP A 1 413 ? -26.975 2.784 25.135 1.00 38.31 413 ASP A N 1
ATOM 3210 C CA . ASP A 1 413 ? -27.909 2.722 24.031 1.00 38.31 413 ASP A CA 1
ATOM 3211 C C . ASP A 1 413 ? -28.811 3.955 24.103 1.00 38.31 413 ASP A C 1
ATOM 3213 O O . ASP A 1 413 ? -29.345 4.277 25.175 1.00 38.31 413 ASP A O 1
ATOM 3217 N N . PRO A 1 414 ? -29.047 4.646 22.974 1.00 39.62 414 PRO A N 1
ATOM 3218 C CA . PRO A 1 414 ? -30.154 5.571 22.908 1.00 39.62 414 PRO A CA 1
ATOM 3219 C C . PRO A 1 414 ? -31.407 4.756 23.217 1.00 39.62 414 PRO A C 1
ATOM 3221 O O . PRO A 1 414 ? -31.778 3.849 22.469 1.00 39.62 414 PRO A O 1
ATOM 3224 N N . VAL A 1 415 ? -32.097 5.086 24.310 1.00 34.56 415 VAL A N 1
ATOM 3225 C CA . VAL A 1 415 ? -33.529 4.813 24.369 1.00 34.56 415 VAL A CA 1
ATOM 3226 C C . VAL A 1 415 ? -34.071 5.382 23.069 1.00 34.56 415 VAL A C 1
ATOM 3228 O O . VAL A 1 415 ? -33.992 6.590 22.840 1.00 34.56 415 VAL A O 1
ATOM 3231 N N . VAL A 1 416 ? -34.543 4.491 22.197 1.00 40.25 416 VAL A N 1
ATOM 3232 C CA . VAL A 1 416 ? -35.343 4.822 21.029 1.00 40.25 416 VAL A CA 1
ATOM 3233 C C . VAL A 1 416 ? -36.597 5.497 21.577 1.00 40.25 416 VAL A C 1
ATOM 3235 O O . VAL A 1 416 ? -37.649 4.892 21.748 1.00 40.25 416 VAL A O 1
ATOM 3238 N N . VAL A 1 417 ? -36.481 6.787 21.887 1.00 35.19 417 VAL A N 1
ATOM 3239 C CA . VAL A 1 417 ? -37.508 7.722 21.472 1.00 35.19 417 VAL A CA 1
ATOM 3240 C C . VAL A 1 417 ? -37.608 7.436 19.988 1.00 35.19 417 VAL A C 1
ATOM 3242 O O . VAL A 1 417 ? -36.598 7.542 19.293 1.00 35.19 417 VAL A O 1
ATOM 3245 N N . GLU A 1 418 ? -38.760 6.952 19.532 1.00 35.56 418 GLU A N 1
ATOM 3246 C CA . GLU A 1 418 ? -39.106 6.985 18.120 1.00 35.56 418 GLU A CA 1
ATOM 3247 C C . GLU A 1 418 ? -38.767 8.391 17.633 1.00 35.56 418 GLU A C 1
ATOM 3249 O O . GLU A 1 418 ? -39.514 9.350 17.835 1.00 35.56 418 GLU A O 1
ATOM 3254 N N . ALA A 1 419 ? -37.573 8.531 17.062 1.00 34.12 419 ALA A N 1
ATOM 3255 C CA . ALA A 1 419 ? -37.219 9.667 16.268 1.00 34.12 419 ALA A CA 1
ATOM 3256 C C . ALA A 1 419 ? -38.161 9.524 15.089 1.00 34.12 419 ALA A C 1
ATOM 3258 O O . ALA A 1 419 ? -37.942 8.719 14.183 1.00 34.12 419 ALA A O 1
ATOM 3259 N N . ILE A 1 420 ? -39.269 10.256 15.175 1.00 33.94 420 ILE A N 1
ATOM 3260 C CA . ILE A 1 420 ? -39.973 10.781 14.024 1.00 33.94 420 ILE A CA 1
ATOM 3261 C C . ILE A 1 420 ? -38.854 11.237 13.100 1.00 33.94 420 ILE A C 1
ATOM 3263 O O . ILE A 1 420 ? -38.200 12.241 13.375 1.00 33.94 420 ILE A O 1
ATOM 3267 N N . VAL A 1 421 ? -38.560 10.419 12.089 1.00 33.28 421 VAL A N 1
ATOM 3268 C CA . VAL A 1 421 ? -37.666 10.783 11.002 1.00 33.28 421 VAL A CA 1
ATOM 3269 C C . VAL A 1 421 ? -38.247 12.096 10.502 1.00 33.28 421 VAL A C 1
ATOM 3271 O O . VAL A 1 421 ? -39.382 12.072 10.010 1.00 33.28 421 VAL A O 1
ATOM 3274 N N . PRO A 1 422 ? -37.581 13.251 10.690 1.00 35.06 422 PRO A N 1
ATOM 3275 C CA . PRO A 1 422 ? -38.053 14.434 10.012 1.00 35.06 422 PRO A CA 1
ATOM 3276 C C . PRO A 1 422 ? -37.965 14.069 8.537 1.00 35.06 422 PRO A C 1
ATOM 3278 O O . PRO A 1 422 ? -36.905 13.663 8.056 1.00 35.06 422 PRO A O 1
ATOM 3281 N N . ALA A 1 423 ? -39.111 14.086 7.858 1.00 38.69 423 ALA A N 1
ATOM 3282 C CA . ALA A 1 423 ? -39.139 14.033 6.415 1.00 38.69 423 ALA A CA 1
ATOM 3283 C C . ALA A 1 423 ? -38.145 15.097 5.946 1.00 38.69 423 ALA A C 1
ATOM 3285 O O . ALA A 1 423 ? -38.345 16.285 6.186 1.00 38.69 423 ALA A O 1
ATOM 3286 N N . VAL A 1 424 ? -37.007 14.655 5.411 1.00 41.97 424 VAL A N 1
ATOM 3287 C CA . VAL A 1 424 ? -36.055 15.558 4.784 1.00 41.97 424 VAL A CA 1
ATOM 3288 C C . VAL A 1 424 ? -36.782 16.051 3.549 1.00 41.97 424 VAL A C 1
ATOM 3290 O O . VAL A 1 424 ? -36.978 15.290 2.597 1.00 41.97 424 VAL A O 1
ATOM 3293 N N . ASP A 1 425 ? -37.271 17.285 3.620 1.00 43.06 425 ASP A N 1
ATOM 3294 C CA . ASP A 1 425 ? -37.872 17.965 2.488 1.00 43.06 425 ASP A CA 1
ATOM 3295 C C . ASP A 1 425 ? -36.865 17.917 1.335 1.00 43.06 425 ASP A C 1
ATOM 3297 O O . ASP A 1 425 ? -35.720 18.358 1.449 1.00 43.06 425 ASP A O 1
ATOM 3301 N N . ALA A 1 426 ? -37.279 17.307 0.226 1.00 49.12 426 ALA A N 1
ATOM 3302 C CA . ALA A 1 426 ? -36.433 16.967 -0.917 1.00 49.12 426 ALA A CA 1
ATOM 3303 C C . ALA A 1 426 ? -35.883 18.191 -1.688 1.00 49.12 426 ALA A C 1
ATOM 3305 O O . ALA A 1 426 ? -35.340 18.031 -2.780 1.00 49.12 426 ALA A O 1
ATOM 3306 N N . GLU A 1 427 ? -36.023 19.404 -1.151 1.00 49.59 427 GLU A N 1
ATOM 3307 C CA . GLU A 1 427 ? -35.671 20.656 -1.822 1.00 49.59 427 GLU A CA 1
ATOM 3308 C C . GLU A 1 427 ? -34.248 21.166 -1.537 1.00 49.59 427 GLU A C 1
ATOM 3310 O O . GLU A 1 427 ? -33.801 22.072 -2.237 1.00 49.59 427 GLU A O 1
ATOM 3315 N N . GLU A 1 428 ? -33.487 20.579 -0.602 1.00 48.59 428 GLU A N 1
ATOM 3316 C CA . GLU A 1 428 ? -32.190 21.154 -0.188 1.00 48.59 428 GLU A CA 1
ATOM 3317 C C . GLU A 1 428 ? -30.968 20.218 -0.301 1.00 48.59 428 GLU A C 1
ATOM 3319 O O . GLU A 1 428 ? -30.005 20.340 0.449 1.00 48.59 428 GLU A O 1
ATOM 3324 N N . VAL A 1 429 ? -30.940 19.306 -1.282 1.00 49.78 429 VAL A N 1
ATOM 3325 C CA . VAL A 1 429 ? -29.737 18.498 -1.591 1.00 49.78 429 VAL A CA 1
ATOM 3326 C C . VAL A 1 429 ? -29.078 19.003 -2.878 1.00 49.78 429 VAL A C 1
ATOM 3328 O O . VAL A 1 429 ? -29.166 18.383 -3.935 1.00 49.78 429 VAL A O 1
ATOM 3331 N N . ASN A 1 430 ? -28.423 20.165 -2.801 1.00 49.59 430 ASN A N 1
ATOM 3332 C CA . ASN A 1 430 ? -27.789 20.809 -3.964 1.00 49.59 430 ASN A CA 1
ATOM 3333 C C . ASN A 1 430 ? -26.307 20.440 -4.169 1.00 49.59 430 ASN A C 1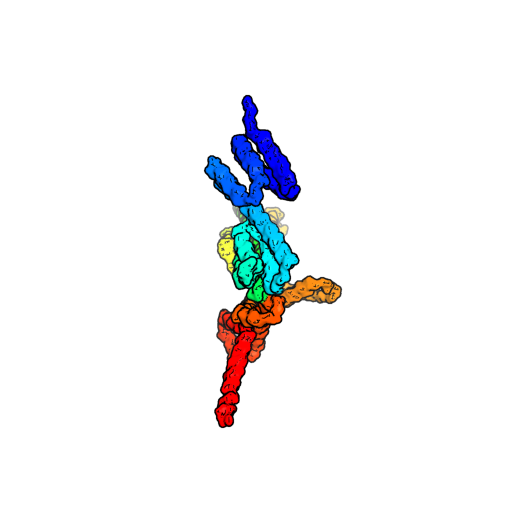
ATOM 3335 O O . ASN A 1 430 ? -25.710 20.865 -5.158 1.00 49.59 430 ASN A O 1
ATOM 3339 N N . ASN A 1 431 ? -25.699 19.638 -3.286 1.00 65.75 431 ASN A N 1
ATOM 3340 C CA . ASN A 1 431 ? -24.294 19.240 -3.400 1.00 65.75 431 ASN A CA 1
ATOM 3341 C C . ASN A 1 431 ? -24.115 17.722 -3.500 1.00 65.75 431 ASN A C 1
ATOM 3343 O O . ASN A 1 431 ? -24.633 16.946 -2.701 1.00 65.75 431 ASN A O 1
ATOM 3347 N N . PHE A 1 432 ? -23.279 17.301 -4.455 1.00 54.06 432 PHE A N 1
ATOM 3348 C CA . PHE A 1 432 ? -22.888 15.901 -4.672 1.00 54.06 432 PHE A CA 1
ATOM 3349 C C . PHE A 1 432 ? -22.250 15.259 -3.420 1.00 54.06 432 PHE A C 1
ATOM 3351 O O . PHE A 1 432 ? -22.310 14.044 -3.243 1.00 54.06 432 PHE A O 1
ATOM 3358 N N . GLY A 1 433 ? -21.675 16.079 -2.531 1.00 62.53 433 GLY A N 1
ATOM 3359 C CA . GLY A 1 433 ? -21.144 15.646 -1.236 1.00 62.53 433 GLY A CA 1
ATOM 3360 C C . GLY A 1 433 ? -22.218 15.145 -0.266 1.00 62.53 433 GLY A C 1
ATOM 3361 O O . GLY A 1 433 ? -22.022 14.103 0.353 1.00 62.53 433 GLY A O 1
ATOM 3362 N N . ASP A 1 434 ? -23.375 15.808 -0.193 1.00 58.56 434 ASP A N 1
ATOM 3363 C CA . ASP A 1 434 ? -24.456 15.413 0.723 1.00 58.56 434 ASP A CA 1
ATOM 3364 C C . ASP A 1 434 ? -25.150 14.132 0.254 1.00 58.56 434 ASP A C 1
ATOM 3366 O O . ASP A 1 434 ? -25.456 13.253 1.057 1.00 58.56 434 ASP A O 1
ATOM 3370 N N . LEU A 1 435 ? -25.291 13.957 -1.064 1.00 60.56 435 LEU A N 1
ATOM 3371 C CA . LEU A 1 435 ? -25.770 12.709 -1.666 1.00 60.56 435 LEU A CA 1
ATOM 3372 C C . LEU A 1 435 ? -24.851 11.520 -1.348 1.00 60.56 435 LEU A C 1
ATOM 3374 O O . LEU A 1 435 ? -25.337 10.431 -1.042 1.00 60.56 435 LEU A O 1
ATOM 3378 N N . ALA A 1 436 ? -23.530 11.724 -1.374 1.00 55.94 436 ALA A N 1
ATOM 3379 C CA . ALA A 1 436 ? -22.570 10.689 -1.002 1.00 55.94 436 ALA A CA 1
ATOM 3380 C C . ALA A 1 436 ? -22.647 10.352 0.494 1.00 55.94 436 ALA A C 1
ATOM 3382 O O . ALA A 1 436 ? -22.623 9.177 0.847 1.00 55.94 436 ALA A O 1
ATOM 3383 N N . ILE A 1 437 ? -22.793 11.349 1.370 1.00 61.22 437 ILE A N 1
ATOM 3384 C CA . ILE A 1 437 ? -22.899 11.141 2.823 1.00 61.22 437 ILE A CA 1
ATOM 3385 C C . ILE A 1 437 ? -24.203 10.419 3.186 1.00 61.22 437 ILE A C 1
ATOM 3387 O O . ILE A 1 437 ? -24.169 9.465 3.960 1.00 61.22 437 ILE A O 1
ATOM 3391 N N . VAL A 1 438 ? -25.339 10.805 2.597 1.00 67.06 438 VAL A N 1
ATOM 3392 C CA . VAL A 1 438 ? -26.632 10.130 2.813 1.00 67.06 438 VAL A CA 1
ATOM 3393 C C . VAL A 1 438 ? -26.601 8.700 2.273 1.00 67.06 438 VAL A C 1
ATOM 3395 O O . VAL A 1 438 ? -27.067 7.785 2.951 1.00 67.06 438 VAL A O 1
ATOM 3398 N N . PHE A 1 439 ? -25.998 8.472 1.100 1.00 67.19 439 PHE A N 1
ATOM 3399 C CA . PHE A 1 439 ? -25.831 7.124 0.556 1.00 67.19 439 PHE A CA 1
ATOM 3400 C C . PHE A 1 439 ? -24.914 6.265 1.433 1.00 67.19 439 PHE A C 1
ATOM 3402 O O . PHE A 1 439 ? -25.264 5.129 1.738 1.00 67.19 439 PHE A O 1
ATOM 3409 N N . ILE A 1 440 ? -23.776 6.800 1.887 1.00 61.41 440 ILE A N 1
ATOM 3410 C CA . ILE A 1 440 ? -22.848 6.095 2.778 1.00 61.41 440 ILE A CA 1
ATOM 3411 C C . ILE A 1 440 ? -23.529 5.786 4.115 1.00 61.41 440 ILE A C 1
ATOM 3413 O O . ILE A 1 440 ? -23.479 4.645 4.550 1.00 61.41 440 ILE A O 1
ATOM 3417 N N . ASN A 1 441 ? -24.238 6.731 4.735 1.00 61.03 441 ASN A N 1
ATOM 3418 C CA . ASN A 1 441 ? -24.930 6.498 6.008 1.00 61.03 441 ASN A CA 1
ATOM 3419 C C . ASN A 1 441 ? -26.110 5.525 5.873 1.00 61.03 441 ASN A C 1
ATOM 3421 O O . ASN A 1 441 ? -26.287 4.657 6.727 1.00 61.03 441 ASN A O 1
ATOM 3425 N N . GLY A 1 442 ? -26.891 5.608 4.792 1.00 68.06 442 GLY A N 1
ATOM 3426 C CA . GLY A 1 442 ? -27.957 4.646 4.495 1.00 68.06 442 GLY A CA 1
ATOM 3427 C C . GLY A 1 442 ? -27.415 3.249 4.175 1.00 68.06 442 GLY A C 1
ATOM 3428 O O . GLY A 1 442 ? -27.997 2.239 4.565 1.00 68.06 442 GLY A O 1
ATOM 3429 N N . PHE A 1 443 ? -26.264 3.169 3.510 1.00 62.34 443 PHE A N 1
ATOM 3430 C CA . PHE A 1 443 ? -25.570 1.912 3.251 1.00 62.34 443 PHE A CA 1
ATOM 3431 C C . PHE A 1 443 ? -24.994 1.320 4.545 1.00 62.34 443 PHE A C 1
ATOM 3433 O O . PHE A 1 443 ? -25.232 0.153 4.834 1.00 62.34 443 PHE A O 1
ATOM 3440 N N . LEU A 1 444 ? -24.320 2.125 5.373 1.00 58.78 444 LEU A N 1
ATOM 3441 C CA . LEU A 1 444 ? -23.726 1.706 6.647 1.00 58.78 444 LEU A CA 1
ATOM 3442 C C . LEU A 1 444 ? -24.775 1.264 7.678 1.00 58.78 444 LEU A C 1
ATOM 3444 O O . LEU A 1 444 ? -24.577 0.258 8.351 1.00 58.78 444 LEU A O 1
ATOM 3448 N N . THR A 1 445 ? -25.910 1.957 7.778 1.00 62.94 445 THR A N 1
ATOM 3449 C CA . THR A 1 445 ? -26.993 1.567 8.702 1.00 62.94 445 THR A CA 1
ATOM 3450 C C . THR A 1 445 ? -27.644 0.243 8.301 1.00 62.94 445 THR A C 1
ATOM 3452 O O . THR A 1 445 ? -27.905 -0.592 9.164 1.00 62.94 445 THR A O 1
ATOM 3455 N N . ASN A 1 446 ? -27.819 -0.016 7.001 1.00 60.44 446 ASN A N 1
ATOM 3456 C CA . ASN A 1 446 ? -28.290 -1.316 6.512 1.00 60.44 446 ASN A CA 1
ATOM 3457 C C . ASN A 1 446 ? -27.225 -2.423 6.640 1.00 60.44 446 ASN A C 1
ATOM 3459 O O . ASN A 1 446 ? -27.570 -3.588 6.849 1.00 60.44 446 ASN A O 1
ATOM 3463 N N . LEU A 1 447 ? -25.934 -2.074 6.582 1.00 58.59 447 LEU A N 1
ATOM 3464 C CA . LEU A 1 447 ? -24.828 -3.012 6.792 1.00 58.59 447 LEU A CA 1
ATOM 3465 C C . LEU A 1 447 ? -24.732 -3.544 8.226 1.00 58.59 447 LEU A C 1
ATOM 3467 O O . LEU A 1 447 ? -24.155 -4.608 8.391 1.00 58.59 447 LEU A O 1
ATOM 3471 N N . ASN A 1 448 ? -25.331 -2.904 9.237 1.00 56.78 448 ASN A N 1
ATOM 3472 C CA . ASN A 1 448 ? -25.360 -3.451 10.606 1.00 56.78 448 ASN A CA 1
ATOM 3473 C C . ASN A 1 448 ? -26.133 -4.780 10.718 1.00 56.78 448 ASN A C 1
ATOM 3475 O O . ASN A 1 448 ? -25.964 -5.509 11.692 1.00 56.78 448 ASN A O 1
ATOM 3479 N N . THR A 1 449 ? -26.972 -5.113 9.730 1.00 65.94 449 THR A N 1
ATOM 3480 C CA . THR A 1 449 ? -27.652 -6.421 9.647 1.00 65.94 449 THR A CA 1
ATOM 3481 C C . THR A 1 449 ? -26.835 -7.480 8.906 1.00 65.94 449 THR A C 1
ATOM 3483 O O . THR A 1 449 ? -27.102 -8.675 9.033 1.00 65.94 449 THR A O 1
ATOM 3486 N N . LEU A 1 450 ? -25.836 -7.051 8.135 1.00 66.38 450 LEU A N 1
ATOM 3487 C CA . LEU A 1 450 ? -24.916 -7.920 7.421 1.00 66.38 450 LEU A CA 1
ATOM 3488 C C . LEU A 1 450 ? -23.687 -8.150 8.299 1.00 66.38 450 LEU A C 1
ATOM 3490 O O . LEU A 1 450 ? -23.198 -7.244 8.965 1.00 66.38 450 LEU A O 1
ATOM 3494 N N . ASP A 1 451 ? -23.152 -9.367 8.277 1.00 79.62 451 ASP A N 1
ATOM 3495 C CA . ASP A 1 451 ? -21.847 -9.655 8.869 1.00 79.62 451 ASP A CA 1
ATOM 3496 C C . ASP A 1 451 ? -20.773 -8.922 8.037 1.00 79.62 451 ASP A C 1
ATOM 3498 O O . ASP A 1 451 ? -20.218 -9.446 7.068 1.00 79.62 451 ASP A O 1
ATOM 3502 N N . LEU A 1 452 ? -20.573 -7.635 8.338 1.00 78.25 452 LEU A N 1
ATOM 3503 C CA . LEU A 1 452 ? -19.659 -6.733 7.641 1.00 78.25 452 LEU A CA 1
ATOM 3504 C C . LEU A 1 452 ? -18.229 -7.306 7.578 1.00 78.25 452 LEU A C 1
ATOM 3506 O O . LEU A 1 452 ? -17.645 -7.267 6.490 1.00 78.25 452 LEU A O 1
ATOM 3510 N N . PRO A 1 453 ? -17.674 -7.900 8.658 1.00 80.25 453 PRO A N 1
ATOM 3511 C CA . PRO A 1 453 ? -16.409 -8.629 8.589 1.00 80.25 453 PRO A CA 1
ATOM 3512 C C . PRO A 1 453 ? -16.391 -9.715 7.509 1.00 80.25 453 PRO A C 1
ATOM 3514 O O . PRO A 1 453 ? -15.435 -9.796 6.733 1.00 80.25 453 PRO A O 1
ATOM 3517 N N . LEU A 1 454 ? -17.454 -10.520 7.414 1.00 85.69 454 LEU A N 1
ATOM 3518 C CA . LEU A 1 454 ? -17.566 -11.561 6.397 1.00 85.69 454 LEU A CA 1
ATOM 3519 C C . LEU A 1 454 ? -17.625 -10.972 4.981 1.00 85.69 454 LEU A C 1
ATOM 3521 O O . LEU A 1 454 ? -16.906 -11.438 4.097 1.00 85.69 454 LEU A O 1
ATOM 3525 N N . MET A 1 455 ? -18.443 -9.942 4.756 1.00 88.00 455 MET A N 1
ATOM 3526 C CA . MET A 1 455 ? -18.553 -9.293 3.444 1.00 88.00 455 MET A CA 1
ATOM 3527 C C . MET A 1 455 ? -17.230 -8.661 3.006 1.00 88.00 455 MET A C 1
ATOM 3529 O O . MET A 1 455 ? -16.820 -8.824 1.854 1.00 88.00 455 MET A O 1
ATOM 3533 N N . LEU A 1 456 ? -16.521 -8.001 3.925 1.00 85.88 456 LEU A N 1
ATOM 3534 C CA . LEU A 1 456 ? -15.203 -7.434 3.657 1.00 85.88 456 LEU A CA 1
ATOM 3535 C C . LEU A 1 456 ? -14.193 -8.533 3.299 1.00 85.88 456 LEU A C 1
ATOM 3537 O O . LEU A 1 456 ? -13.458 -8.396 2.320 1.00 85.88 456 LEU A O 1
ATOM 3541 N N . ALA A 1 457 ? -14.194 -9.646 4.041 1.00 86.88 457 ALA A N 1
ATOM 3542 C CA . ALA A 1 457 ? -13.333 -10.791 3.763 1.00 86.88 457 ALA A CA 1
ATOM 3543 C C . ALA A 1 457 ? -13.629 -11.412 2.388 1.00 86.88 457 ALA A C 1
ATOM 3545 O O . ALA A 1 457 ? -12.702 -11.713 1.635 1.00 86.88 457 ALA A O 1
ATOM 3546 N N . VAL A 1 458 ? -14.904 -11.560 2.023 1.00 92.81 458 VAL A N 1
ATOM 3547 C CA . VAL A 1 458 ? -15.347 -12.063 0.712 1.00 92.81 458 VAL A CA 1
ATOM 3548 C C . VAL A 1 458 ? -14.883 -11.143 -0.412 1.00 92.81 458 VAL A C 1
ATOM 3550 O O . VAL A 1 458 ? -14.273 -11.610 -1.373 1.00 92.81 458 VAL A O 1
ATOM 3553 N N . VAL A 1 459 ? -15.116 -9.837 -0.287 1.00 91.88 459 VAL A N 1
ATOM 3554 C CA . VAL A 1 459 ? -14.714 -8.844 -1.291 1.00 91.88 459 VAL A CA 1
ATOM 3555 C C . VAL A 1 459 ? -13.193 -8.831 -1.453 1.00 91.88 459 VAL A C 1
ATOM 3557 O O . VAL A 1 459 ? -12.696 -8.982 -2.570 1.00 91.88 459 VAL A O 1
ATOM 3560 N N . ALA A 1 460 ? -12.439 -8.753 -0.354 1.00 90.56 460 ALA A N 1
ATOM 3561 C CA . ALA A 1 460 ? -10.977 -8.761 -0.383 1.00 90.56 460 ALA A CA 1
ATOM 3562 C C . ALA A 1 460 ? -10.420 -10.050 -1.007 1.00 90.56 460 ALA A C 1
ATOM 3564 O O . ALA A 1 460 ? -9.503 -10.011 -1.831 1.00 90.56 460 ALA A O 1
ATOM 3565 N N . THR A 1 461 ? -11.008 -11.199 -0.672 1.00 93.81 461 THR A N 1
ATOM 3566 C CA . THR A 1 461 ? -10.570 -12.487 -1.215 1.00 93.81 461 THR A CA 1
ATOM 3567 C C . THR A 1 461 ? -10.946 -12.641 -2.694 1.00 93.81 461 THR A C 1
ATOM 3569 O O . THR A 1 461 ? -10.163 -13.187 -3.473 1.00 93.81 461 THR A O 1
ATOM 3572 N N . GLY A 1 462 ? -12.092 -12.102 -3.121 1.00 94.62 462 GLY A N 1
ATOM 3573 C CA . GLY A 1 462 ? -12.481 -12.018 -4.531 1.00 94.62 462 GLY A CA 1
ATOM 3574 C C . GLY A 1 462 ? -11.532 -11.151 -5.360 1.00 94.62 462 GLY A C 1
ATOM 3575 O O . GLY A 1 462 ? -11.086 -11.568 -6.434 1.00 94.62 462 GLY A O 1
ATOM 3576 N N . ALA A 1 463 ? -11.139 -9.985 -4.837 1.00 94.62 463 ALA A N 1
ATOM 3577 C CA . ALA A 1 463 ? -10.075 -9.170 -5.427 1.00 94.62 463 ALA A CA 1
ATOM 3578 C C . ALA A 1 463 ? -8.766 -9.959 -5.544 1.00 94.62 463 ALA A C 1
ATOM 3580 O O . ALA A 1 463 ? -8.151 -9.962 -6.610 1.00 94.62 463 ALA A O 1
ATOM 3581 N N . LEU A 1 464 ? -8.358 -10.656 -4.477 1.00 94.19 464 LEU A N 1
ATOM 3582 C CA . LEU A 1 464 ? -7.122 -11.436 -4.445 1.00 94.19 464 LEU A CA 1
ATOM 3583 C C . LEU A 1 464 ? -7.128 -12.574 -5.477 1.00 94.19 464 LEU A C 1
ATOM 3585 O O . LEU A 1 464 ? -6.147 -12.756 -6.196 1.00 94.19 464 LEU A O 1
ATOM 3589 N N . GLY A 1 465 ? -8.237 -13.305 -5.606 1.00 94.19 465 GLY A N 1
ATOM 3590 C CA . GLY A 1 465 ? -8.390 -14.343 -6.628 1.00 94.19 465 GLY A CA 1
ATOM 3591 C C . GLY A 1 465 ? -8.216 -13.785 -8.041 1.00 94.19 465 GLY A C 1
ATOM 3592 O O . GLY A 1 465 ? -7.465 -14.334 -8.854 1.00 94.19 465 GLY A O 1
ATOM 3593 N N . SER A 1 466 ? -8.828 -12.633 -8.325 1.00 94.88 466 SER A N 1
ATOM 3594 C CA . SER A 1 466 ? -8.651 -11.968 -9.618 1.00 94.88 466 SER A CA 1
ATOM 3595 C C . SER A 1 466 ? -7.244 -11.397 -9.808 1.00 94.88 466 SER A C 1
ATOM 3597 O O . SER A 1 466 ? -6.738 -11.415 -10.929 1.00 94.88 466 SER A O 1
ATOM 3599 N N . PHE A 1 467 ? -6.604 -10.902 -8.752 1.00 93.00 467 PHE A N 1
ATOM 3600 C CA . PHE A 1 467 ? -5.233 -10.395 -8.775 1.00 93.00 467 PHE A CA 1
ATOM 3601 C C . PHE A 1 467 ? -4.249 -11.503 -9.169 1.00 93.00 467 PHE A C 1
ATOM 3603 O O . PHE A 1 467 ? -3.453 -11.333 -10.095 1.00 93.00 467 PHE A O 1
ATOM 3610 N N . VAL A 1 468 ? -4.360 -12.678 -8.536 1.00 93.88 468 VAL A N 1
ATOM 3611 C CA . VAL A 1 468 ? -3.560 -13.860 -8.889 1.00 93.88 468 VAL A CA 1
ATOM 3612 C C . VAL A 1 468 ? -3.830 -14.264 -10.341 1.00 93.88 468 VAL A C 1
ATOM 3614 O O . VAL A 1 468 ? -2.888 -14.502 -11.094 1.00 93.88 468 VAL A O 1
ATOM 3617 N N . SER A 1 469 ? -5.094 -14.261 -10.778 1.00 93.44 469 SER A N 1
ATOM 3618 C CA . SER A 1 469 ? -5.461 -14.565 -12.170 1.00 93.44 469 SER A CA 1
ATOM 3619 C C . SER A 1 469 ? -4.780 -13.634 -13.186 1.00 93.44 469 SER A C 1
ATOM 3621 O O . SER A 1 469 ? -4.287 -14.099 -14.217 1.00 93.44 469 SER A O 1
ATOM 3623 N N . VAL A 1 470 ? -4.673 -12.333 -12.885 1.00 92.06 470 VAL A N 1
ATOM 3624 C CA . VAL A 1 470 ? -3.956 -11.360 -13.730 1.00 92.06 470 VAL A CA 1
ATOM 3625 C C . VAL A 1 470 ? -2.463 -11.661 -13.794 1.00 92.06 470 VAL A C 1
ATOM 3627 O O . VAL A 1 470 ? -1.905 -11.672 -14.891 1.00 92.06 470 VAL A O 1
ATOM 3630 N N . ILE A 1 471 ? -1.822 -11.943 -12.657 1.00 91.19 471 ILE A N 1
ATOM 3631 C CA . ILE A 1 471 ? -0.378 -12.214 -12.613 1.00 91.19 471 ILE A CA 1
ATOM 3632 C C . ILE A 1 471 ? -0.025 -13.447 -13.443 1.00 91.19 471 ILE A C 1
ATOM 3634 O O . ILE A 1 471 ? 0.881 -13.382 -14.272 1.00 91.19 471 ILE A O 1
ATOM 3638 N N . VAL A 1 472 ? -0.760 -14.553 -13.286 1.00 91.38 472 VAL A N 1
ATOM 3639 C CA . VAL A 1 472 ? -0.469 -15.790 -14.037 1.00 91.38 472 VAL A CA 1
ATOM 3640 C C . VAL A 1 472 ? -0.689 -15.592 -15.549 1.00 91.38 472 VAL A C 1
ATOM 3642 O O . VAL A 1 472 ? -0.161 -16.352 -16.358 1.00 91.38 472 VAL A O 1
ATOM 3645 N N . ARG A 1 473 ? -1.438 -14.561 -15.962 1.00 88.19 473 ARG A N 1
ATOM 3646 C CA . ARG A 1 473 ? -1.694 -14.215 -17.371 1.00 88.19 473 ARG A CA 1
ATOM 3647 C C . ARG A 1 473 ? -0.892 -13.024 -17.884 1.00 88.19 473 ARG A C 1
ATOM 3649 O O . ARG A 1 473 ? -1.063 -12.642 -19.040 1.00 88.19 473 ARG A O 1
ATOM 3656 N N . ALA A 1 474 ? -0.006 -12.455 -17.071 1.00 89.25 474 ALA A N 1
ATOM 3657 C CA . ALA A 1 474 ? 0.768 -11.280 -17.452 1.00 89.25 474 ALA A CA 1
ATOM 3658 C C . ALA A 1 474 ? 1.500 -11.493 -18.787 1.00 89.25 474 ALA A C 1
ATOM 3660 O O . ALA A 1 474 ? 1.382 -10.663 -19.685 1.00 89.25 474 ALA A O 1
ATOM 3661 N N . ASN A 1 475 ? 2.143 -12.652 -18.959 1.00 87.62 475 ASN A N 1
ATOM 3662 C CA . ASN A 1 475 ? 2.876 -12.989 -20.182 1.00 87.62 475 ASN A CA 1
ATOM 3663 C C . ASN A 1 475 ? 1.966 -13.019 -21.425 1.00 87.62 475 ASN A C 1
ATOM 3665 O O . ASN A 1 475 ? 2.301 -12.417 -22.440 1.00 87.62 475 ASN A O 1
ATOM 3669 N N . GLU A 1 476 ? 0.766 -13.607 -21.334 1.00 87.19 476 GLU A N 1
ATOM 3670 C CA . GLU A 1 476 ? -0.188 -13.663 -22.457 1.00 87.19 476 GLU A CA 1
ATOM 3671 C C . GLU A 1 476 ? -0.655 -12.274 -22.911 1.00 87.19 476 GLU A C 1
ATOM 3673 O O . GLU A 1 476 ? -0.884 -12.049 -24.102 1.00 87.19 476 GLU A O 1
ATOM 3678 N N . PHE A 1 477 ? -0.840 -11.341 -21.972 1.00 83.88 477 PHE A N 1
ATOM 3679 C CA . PHE A 1 477 ? -1.229 -9.967 -22.303 1.00 83.88 477 PHE A CA 1
ATOM 3680 C C . PHE A 1 477 ? -0.099 -9.201 -22.976 1.00 83.88 477 PHE A C 1
ATOM 3682 O O . PHE A 1 477 ? -0.348 -8.328 -23.804 1.00 83.88 477 PHE A O 1
ATOM 3689 N N . ILE A 1 478 ? 1.136 -9.544 -22.637 1.00 82.94 478 ILE A N 1
ATOM 3690 C CA . ILE A 1 478 ? 2.330 -8.859 -23.117 1.00 82.94 478 ILE A CA 1
ATOM 3691 C C . ILE A 1 478 ? 2.731 -9.372 -24.499 1.00 82.94 478 ILE A C 1
ATOM 3693 O O . ILE A 1 478 ? 3.127 -8.578 -25.354 1.00 82.94 478 ILE A O 1
ATOM 3697 N N . ASP A 1 479 ? 2.539 -10.667 -24.752 1.00 86.31 479 ASP A N 1
ATOM 3698 C CA . ASP A 1 479 ? 2.798 -11.289 -26.052 1.00 86.31 479 ASP A CA 1
ATOM 3699 C C . ASP A 1 479 ? 1.818 -10.815 -27.136 1.00 86.31 479 ASP A C 1
ATOM 3701 O O . ASP A 1 479 ? 2.155 -10.771 -28.326 1.00 86.31 479 ASP A O 1
ATOM 3705 N N . ARG A 1 480 ? 0.621 -10.359 -26.745 1.00 83.69 480 ARG A N 1
ATOM 3706 C CA . ARG A 1 480 ? -0.334 -9.687 -27.638 1.00 83.69 480 ARG A CA 1
ATOM 3707 C C . ARG A 1 480 ? 0.138 -8.256 -27.936 1.00 83.69 480 ARG A C 1
ATOM 3709 O O . ARG A 1 480 ? -0.423 -7.280 -27.451 1.00 83.69 480 ARG A O 1
ATOM 3716 N N . LYS A 1 481 ? 1.156 -8.140 -28.800 1.00 59.25 481 LYS A N 1
ATOM 3717 C CA . LYS A 1 481 ? 1.868 -6.912 -29.236 1.00 59.25 481 LYS A CA 1
ATOM 3718 C C . LYS A 1 481 ? 1.021 -5.719 -29.728 1.00 59.25 481 LYS A C 1
ATOM 3720 O O . LYS A 1 481 ? 1.602 -4.692 -30.065 1.00 59.25 481 LYS A O 1
ATOM 3725 N N . GLN A 1 482 ? -0.304 -5.829 -29.810 1.00 71.12 482 GLN A N 1
ATOM 3726 C CA . GLN A 1 482 ? -1.195 -4.783 -30.335 1.00 71.12 482 GLN A CA 1
ATOM 3727 C C . GLN A 1 482 ? -2.045 -4.076 -29.274 1.00 71.12 482 GLN A C 1
ATOM 3729 O O . GLN A 1 482 ? -2.822 -3.191 -29.616 1.00 71.12 482 GLN A O 1
ATOM 3734 N N . ILE A 1 483 ? -1.919 -4.445 -28.001 1.00 73.06 483 ILE A N 1
ATOM 3735 C CA . ILE A 1 483 ? -2.717 -3.832 -26.939 1.00 73.06 483 ILE A CA 1
ATOM 3736 C C . ILE A 1 483 ? -2.139 -2.450 -26.595 1.00 73.06 483 ILE A C 1
ATOM 3738 O O . ILE A 1 483 ? -0.924 -2.295 -26.429 1.00 73.06 483 ILE A O 1
ATOM 3742 N N . GLY A 1 484 ? -3.005 -1.433 -26.522 1.00 83.94 484 GLY A N 1
ATOM 3743 C CA . GLY A 1 484 ? -2.618 -0.066 -26.206 1.00 83.94 484 GLY A CA 1
ATOM 3744 C C . GLY A 1 484 ? -1.966 0.029 -24.827 1.00 83.94 484 GLY A C 1
ATOM 3745 O O . GLY A 1 484 ? -2.227 -0.761 -23.922 1.00 83.94 484 GLY A O 1
ATOM 3746 N N . GLN A 1 485 ? -1.099 1.025 -24.646 1.00 82.00 485 GLN A N 1
ATOM 3747 C CA . GLN A 1 485 ? -0.352 1.192 -23.394 1.00 82.00 485 GLN A CA 1
ATOM 3748 C C . GLN A 1 485 ? -1.275 1.369 -22.178 1.00 82.00 485 GLN A C 1
ATOM 3750 O O . GLN A 1 485 ? -0.969 0.852 -21.105 1.00 82.00 485 GLN A O 1
ATOM 3755 N N . MET A 1 486 ? -2.403 2.066 -22.357 1.00 86.62 486 MET A N 1
ATOM 3756 C CA . MET A 1 486 ? -3.415 2.239 -21.312 1.00 86.62 486 MET A CA 1
ATOM 3757 C C . MET A 1 486 ? -4.255 0.996 -21.065 1.00 86.62 486 MET A C 1
ATOM 3759 O O . MET A 1 486 ? -4.644 0.755 -19.928 1.00 86.62 486 MET A O 1
ATOM 3763 N N . ASP A 1 487 ? -4.484 0.168 -22.076 1.00 90.25 487 ASP A N 1
ATOM 3764 C CA . ASP A 1 487 ? -5.328 -1.014 -21.925 1.00 90.25 487 ASP A CA 1
ATOM 3765 C C . ASP A 1 487 ? -4.707 -2.000 -20.927 1.00 90.25 487 ASP A C 1
ATOM 3767 O O . ASP A 1 487 ? -5.409 -2.536 -20.079 1.00 90.25 487 ASP A O 1
ATOM 3771 N N . LEU A 1 488 ? -3.380 -2.183 -20.955 1.00 90.31 488 LEU A N 1
ATOM 3772 C CA . LEU A 1 488 ? -2.657 -3.025 -19.988 1.00 90.31 488 LEU A CA 1
ATOM 3773 C C . LEU A 1 488 ? -2.782 -2.509 -18.548 1.00 90.31 488 LEU A C 1
ATOM 3775 O O . LEU A 1 488 ? -2.976 -3.302 -17.626 1.00 90.31 488 LEU A O 1
ATOM 3779 N N . PHE A 1 489 ? -2.707 -1.190 -18.359 1.00 92.31 489 PHE A N 1
ATOM 3780 C CA . PHE A 1 489 ? -2.917 -0.562 -17.055 1.00 92.31 489 PHE A CA 1
ATOM 3781 C C . PHE A 1 489 ? -4.350 -0.782 -16.556 1.00 92.31 489 PHE A C 1
ATOM 3783 O O . PHE A 1 489 ? -4.556 -1.275 -15.447 1.00 92.31 489 PHE A O 1
ATOM 3790 N N . LEU A 1 490 ? -5.342 -0.479 -17.400 1.00 91.38 490 LEU A N 1
ATOM 3791 C CA . LEU A 1 490 ? -6.761 -0.638 -17.079 1.00 91.38 490 LEU A CA 1
ATOM 3792 C C . LEU A 1 490 ? -7.108 -2.102 -16.794 1.00 91.38 490 LEU A C 1
ATOM 3794 O O . LEU A 1 490 ? -7.866 -2.387 -15.874 1.00 91.38 490 LEU A O 1
ATOM 3798 N N . VAL A 1 491 ? -6.508 -3.040 -17.527 1.00 91.00 491 VAL A N 1
ATOM 3799 C CA . VAL A 1 491 ? -6.632 -4.481 -17.286 1.00 91.00 491 VAL A CA 1
ATOM 3800 C C . VAL A 1 491 ? -6.102 -4.856 -15.901 1.00 91.00 491 VAL A C 1
ATOM 3802 O O . VAL A 1 491 ? -6.783 -5.584 -15.182 1.00 91.00 491 VAL A O 1
ATOM 3805 N N . GLY A 1 492 ? -4.930 -4.352 -15.505 1.00 89.94 492 GLY A N 1
ATOM 3806 C CA . GLY A 1 492 ? -4.373 -4.587 -14.169 1.00 89.94 492 GLY A CA 1
ATOM 3807 C C . GLY A 1 492 ? -5.232 -3.998 -13.046 1.00 89.94 492 GLY A C 1
ATOM 3808 O O . GLY A 1 492 ? -5.394 -4.632 -12.007 1.00 89.94 492 GLY A O 1
ATOM 3809 N N . PHE A 1 493 ? -5.822 -2.821 -13.274 1.00 92.81 493 PHE A N 1
ATOM 3810 C CA . PHE A 1 493 ? -6.607 -2.090 -12.277 1.00 92.81 493 PHE A CA 1
ATOM 3811 C C . PHE A 1 493 ? -8.053 -2.596 -12.129 1.00 92.81 493 PHE A C 1
ATOM 3813 O O . PHE A 1 493 ? -8.519 -2.845 -11.019 1.00 92.81 493 PHE A O 1
ATOM 3820 N N . PHE A 1 494 ? -8.783 -2.760 -13.238 1.00 93.56 494 PHE A N 1
ATOM 3821 C CA . PHE A 1 494 ? -10.222 -3.048 -13.212 1.00 93.56 494 PHE A CA 1
ATOM 3822 C C . PHE A 1 494 ? -10.556 -4.525 -13.030 1.00 93.56 494 PHE A C 1
ATOM 3824 O O . PHE A 1 494 ? -11.634 -4.846 -12.534 1.00 93.56 494 PHE A O 1
ATOM 3831 N N . ARG A 1 495 ? -9.664 -5.449 -13.399 1.00 92.88 495 ARG A N 1
ATOM 3832 C CA . ARG A 1 495 ? -9.955 -6.882 -13.244 1.00 92.88 495 ARG A CA 1
ATOM 3833 C C . ARG A 1 495 ? -10.190 -7.291 -11.788 1.00 92.88 495 ARG A C 1
ATOM 3835 O O . ARG A 1 495 ? -11.224 -7.913 -11.550 1.00 92.88 495 ARG A O 1
ATOM 3842 N N . PRO A 1 496 ? -9.349 -6.889 -10.815 1.00 94.38 496 PRO A N 1
ATOM 3843 C CA . PRO A 1 496 ? -9.643 -7.124 -9.405 1.00 94.38 496 PRO A CA 1
ATOM 3844 C C . PRO A 1 496 ? -11.028 -6.628 -8.967 1.00 94.38 496 PRO A C 1
ATOM 3846 O O . PRO A 1 496 ? -11.705 -7.324 -8.218 1.00 94.38 496 PRO A O 1
ATOM 3849 N N . ILE A 1 497 ? -11.496 -5.489 -9.496 1.00 92.50 497 ILE A N 1
ATOM 3850 C CA . ILE A 1 497 ? -12.840 -4.947 -9.225 1.00 92.50 497 ILE A CA 1
ATOM 3851 C C . ILE A 1 497 ? -13.939 -5.883 -9.733 1.00 92.50 497 ILE A C 1
ATOM 3853 O O . ILE A 1 497 ? -14.905 -6.152 -9.019 1.00 92.50 497 ILE A O 1
ATOM 3857 N N . VAL A 1 498 ? -13.774 -6.441 -10.932 1.00 91.94 498 VAL A N 1
ATOM 3858 C CA . VAL A 1 498 ? -14.695 -7.459 -11.458 1.00 91.94 498 VAL A CA 1
ATOM 3859 C C . VAL A 1 498 ? -14.685 -8.710 -10.571 1.00 91.94 498 VAL A C 1
ATOM 3861 O O . VAL A 1 498 ? -15.748 -9.254 -10.274 1.00 91.94 498 VAL A O 1
ATOM 3864 N N . GLY A 1 499 ? -13.510 -9.128 -10.087 1.00 93.44 499 GLY A N 1
ATOM 3865 C CA . GLY A 1 499 ? -13.373 -10.236 -9.137 1.00 93.44 499 GLY A CA 1
ATOM 3866 C C . GLY A 1 499 ? -14.126 -10.009 -7.825 1.00 93.44 499 GLY A C 1
ATOM 3867 O O . GLY A 1 499 ? -14.818 -10.911 -7.354 1.00 93.44 499 GLY A O 1
ATOM 3868 N N . MET A 1 500 ? -14.056 -8.793 -7.272 1.00 93.88 500 MET A N 1
ATOM 3869 C CA . MET A 1 500 ? -14.822 -8.390 -6.085 1.00 93.88 500 MET A CA 1
ATOM 3870 C C . MET A 1 500 ? -16.329 -8.507 -6.311 1.00 93.88 500 MET A C 1
ATOM 3872 O O . MET A 1 500 ? -17.026 -9.140 -5.518 1.00 93.88 500 MET A O 1
ATOM 3876 N N . ALA A 1 501 ? -16.828 -7.925 -7.406 1.00 92.69 501 ALA A N 1
ATOM 3877 C CA . ALA A 1 501 ? -18.253 -7.925 -7.723 1.00 92.69 501 ALA A CA 1
ATOM 3878 C C . ALA A 1 501 ? -18.793 -9.349 -7.918 1.00 92.69 501 ALA A C 1
ATOM 3880 O O . ALA A 1 501 ? -19.872 -9.680 -7.426 1.00 92.69 501 ALA A O 1
ATOM 3881 N N . PHE A 1 502 ? -18.027 -10.210 -8.592 1.00 93.31 502 PHE A N 1
ATOM 3882 C CA . PHE A 1 502 ? -18.433 -11.590 -8.835 1.00 93.31 502 PHE A CA 1
ATOM 3883 C C . PHE A 1 502 ? -18.422 -12.438 -7.556 1.00 93.31 502 PHE A C 1
ATOM 3885 O O . PHE A 1 502 ? -19.354 -13.209 -7.326 1.00 93.31 502 PHE A O 1
ATOM 3892 N N . ALA A 1 503 ? -17.420 -12.263 -6.689 1.00 94.25 503 ALA A N 1
ATOM 3893 C CA . ALA A 1 503 ? -17.387 -12.912 -5.380 1.00 94.25 503 ALA A CA 1
ATOM 3894 C C . ALA A 1 503 ? -18.581 -12.499 -4.505 1.00 94.25 503 ALA A C 1
ATOM 3896 O O . ALA A 1 503 ? -19.257 -13.361 -3.943 1.00 94.25 503 ALA A O 1
ATOM 3897 N N . PHE A 1 504 ? -18.880 -11.198 -4.447 1.00 92.19 504 PHE A N 1
ATOM 3898 C CA . PHE A 1 504 ? -20.028 -10.671 -3.711 1.00 92.19 504 PHE A CA 1
ATOM 3899 C C . PHE A 1 504 ? -21.353 -11.236 -4.237 1.00 92.19 504 PHE A C 1
ATOM 3901 O O . PHE A 1 504 ? -22.162 -11.746 -3.465 1.00 92.19 504 PHE A O 1
ATOM 3908 N N . PHE A 1 505 ? -21.550 -11.213 -5.559 1.00 91.94 505 PHE A N 1
ATOM 3909 C CA . PHE A 1 505 ? -22.732 -11.783 -6.207 1.00 91.94 505 PHE A CA 1
ATOM 3910 C C . PHE A 1 505 ? -22.930 -13.260 -5.851 1.00 91.94 505 PHE A C 1
ATOM 3912 O O . PHE A 1 505 ? -24.041 -13.688 -5.543 1.00 91.94 505 PHE A O 1
ATOM 3919 N N . LEU A 1 506 ? -21.852 -14.043 -5.852 1.00 92.06 506 LEU A N 1
ATOM 3920 C CA . LEU A 1 506 ? -21.939 -15.472 -5.596 1.00 92.06 506 LEU A CA 1
ATOM 3921 C C . LEU A 1 506 ? -22.254 -15.781 -4.125 1.00 92.06 506 LEU A C 1
ATOM 3923 O O . LEU A 1 506 ? -23.057 -16.671 -3.851 1.00 92.06 506 LEU A O 1
ATOM 3927 N N . VAL A 1 507 ? -21.706 -15.011 -3.182 1.00 90.69 507 VAL A N 1
ATOM 3928 C CA . VAL A 1 507 ? -22.090 -15.106 -1.764 1.00 90.69 507 VAL A CA 1
ATOM 3929 C C . VAL A 1 507 ? -23.539 -14.668 -1.546 1.00 90.69 507 VAL A C 1
ATOM 3931 O O . VAL A 1 507 ? -24.259 -15.342 -0.816 1.00 90.69 507 VAL A O 1
ATOM 3934 N N . ALA A 1 508 ? -24.012 -13.626 -2.235 1.00 90.12 508 ALA A N 1
ATOM 3935 C CA . ALA A 1 508 ? -25.415 -13.216 -2.176 1.00 90.12 508 ALA A CA 1
ATOM 3936 C C . ALA A 1 508 ? -26.361 -14.323 -2.674 1.00 90.12 508 ALA A C 1
ATOM 3938 O O . ALA A 1 508 ? -27.389 -14.583 -2.052 1.00 90.12 508 ALA A O 1
ATOM 3939 N N . ILE A 1 509 ? -25.998 -15.036 -3.747 1.00 90.69 509 ILE A N 1
ATOM 3940 C CA . ILE A 1 509 ? -26.762 -16.208 -4.194 1.00 90.69 509 ILE A CA 1
ATOM 3941 C C . ILE A 1 509 ? -26.743 -17.315 -3.131 1.00 90.69 509 ILE A C 1
ATOM 3943 O O . ILE A 1 509 ? -27.775 -17.943 -2.892 1.00 90.69 509 ILE A O 1
ATOM 3947 N N . LEU A 1 510 ? -25.607 -17.573 -2.481 1.00 89.62 510 LEU A N 1
ATOM 3948 C CA . LEU A 1 510 ? -25.529 -18.601 -1.438 1.00 89.62 510 LEU A CA 1
ATOM 3949 C C . LEU A 1 510 ? -26.402 -18.254 -0.223 1.00 89.62 510 LEU A C 1
ATOM 3951 O O . LEU A 1 510 ? -27.156 -19.112 0.236 1.00 89.62 510 LEU A O 1
ATOM 3955 N N . GLU A 1 511 ? -26.368 -17.003 0.242 1.00 87.94 511 GLU A N 1
ATOM 3956 C CA . GLU A 1 511 ? -27.199 -16.529 1.360 1.00 87.94 511 GLU A CA 1
ATOM 3957 C C . GLU A 1 511 ? -28.682 -16.388 0.990 1.00 87.94 511 GLU A C 1
ATOM 3959 O O . GLU A 1 511 ? -29.540 -16.486 1.862 1.00 87.94 511 GLU A O 1
ATOM 3964 N N . SER A 1 512 ? -29.025 -16.247 -0.296 1.00 87.88 512 SER A N 1
ATOM 3965 C CA . SER A 1 512 ? -30.429 -16.195 -0.742 1.00 87.88 512 SER A CA 1
ATOM 3966 C C . SER A 1 512 ? -31.217 -17.485 -0.474 1.00 87.88 512 SER A C 1
ATOM 3968 O O . SER A 1 512 ? -32.433 -17.525 -0.657 1.00 87.88 512 SER A O 1
ATOM 3970 N N . GLY A 1 513 ? -30.541 -18.569 -0.080 1.00 84.44 513 GLY A N 1
ATOM 3971 C CA . GLY A 1 513 ? -31.178 -19.846 0.219 1.00 84.44 513 GLY A CA 1
ATOM 3972 C C . GLY A 1 513 ? -31.593 -20.644 -1.018 1.00 84.44 513 GLY A C 1
ATOM 3973 O O . GLY A 1 513 ? -32.098 -21.755 -0.855 1.00 84.44 513 GLY A O 1
ATOM 3974 N N . ILE A 1 514 ? -31.314 -20.165 -2.239 1.00 86.88 514 ILE A N 1
ATOM 3975 C CA . ILE A 1 514 ? -31.564 -20.904 -3.494 1.00 86.88 514 ILE A CA 1
ATOM 3976 C C . ILE A 1 514 ? -30.914 -22.297 -3.454 1.00 86.88 514 ILE A C 1
ATOM 3978 O O . ILE A 1 514 ? -31.492 -23.275 -3.924 1.00 86.88 514 ILE A O 1
ATOM 3982 N N . PHE A 1 515 ? -29.738 -22.410 -2.831 1.00 81.69 515 PHE A N 1
ATOM 3983 C CA . PHE A 1 515 ? -29.006 -23.672 -2.699 1.00 81.69 515 PHE A CA 1
ATOM 3984 C C . PHE A 1 515 ? -29.184 -24.377 -1.350 1.00 81.69 515 PHE A C 1
ATOM 3986 O O . PHE A 1 515 ? -28.546 -25.404 -1.130 1.00 81.69 515 PHE A O 1
ATOM 3993 N N . SER A 1 516 ? -30.060 -23.892 -0.466 1.00 74.19 516 SER A N 1
ATOM 3994 C CA . SER A 1 516 ? -30.272 -24.479 0.871 1.00 74.19 516 SER A CA 1
ATOM 3995 C C . SER A 1 516 ? -30.690 -25.957 0.832 1.00 74.19 516 SER A C 1
ATOM 3997 O O . SER A 1 516 ? -30.362 -26.718 1.742 1.00 74.19 516 SER A O 1
ATOM 3999 N N . SER A 1 517 ? -31.353 -26.387 -0.249 1.00 75.31 517 SER A N 1
ATOM 4000 C CA . SER A 1 517 ? -31.735 -27.787 -0.465 1.00 75.31 517 SER A CA 1
ATOM 4001 C C . SER A 1 517 ? -30.586 -28.681 -0.954 1.00 75.31 517 SER A C 1
ATOM 4003 O O . SER A 1 517 ? -30.682 -29.897 -0.816 1.00 75.31 517 SER A O 1
ATOM 4005 N N . VAL A 1 518 ? -29.537 -28.113 -1.558 1.00 79.75 518 VAL A N 1
ATOM 4006 C CA . VAL A 1 518 ? -28.417 -28.864 -2.164 1.00 79.75 518 VAL A CA 1
ATOM 4007 C C . VAL A 1 518 ? -27.186 -28.835 -1.260 1.00 79.75 518 VAL A C 1
ATOM 4009 O O . VAL A 1 518 ? -26.475 -29.828 -1.132 1.00 79.75 518 VAL A O 1
ATOM 4012 N N . LEU A 1 519 ? -26.945 -27.702 -0.606 1.00 75.69 519 LEU A N 1
ATOM 4013 C CA . LEU A 1 519 ? -25.858 -27.491 0.333 1.00 75.69 519 LEU A CA 1
ATOM 4014 C C . LEU A 1 519 ? -26.493 -27.249 1.707 1.00 75.69 519 LEU A C 1
ATOM 4016 O O . LEU A 1 519 ? -27.044 -26.180 1.960 1.00 75.69 519 LEU A O 1
ATOM 4020 N N . SER A 1 520 ? -26.424 -28.229 2.611 1.00 72.44 520 SER A N 1
ATOM 4021 C CA . SER A 1 520 ? -26.882 -28.090 4.005 1.00 72.44 520 SER A CA 1
ATOM 4022 C C . SER A 1 520 ? -25.940 -27.188 4.824 1.00 72.44 520 SER A C 1
ATOM 4024 O O . SER A 1 520 ? -25.340 -27.608 5.811 1.00 72.44 520 SER A O 1
ATOM 4026 N N . ILE A 1 521 ? -25.786 -25.930 4.401 1.00 68.44 521 ILE A N 1
ATOM 4027 C CA . ILE A 1 521 ? -24.873 -24.935 4.991 1.00 68.44 521 ILE A CA 1
ATOM 4028 C C . ILE A 1 521 ? -25.342 -24.537 6.402 1.00 68.44 521 ILE A C 1
ATOM 4030 O O . ILE A 1 521 ? -24.528 -24.180 7.249 1.00 68.44 521 ILE A O 1
ATOM 4034 N N . ASN A 1 522 ? -26.633 -24.702 6.702 1.00 65.06 522 ASN A N 1
ATOM 4035 C CA . ASN A 1 522 ? -27.238 -24.322 7.982 1.00 65.06 522 ASN A CA 1
ATOM 4036 C C . ASN A 1 522 ? -26.782 -25.171 9.186 1.00 65.06 522 ASN A C 1
ATOM 4038 O O . ASN A 1 522 ? -27.028 -24.782 10.322 1.00 65.06 522 ASN A O 1
ATOM 4042 N N . SER A 1 523 ? -26.117 -26.314 8.975 1.00 65.00 523 SER A N 1
ATOM 4043 C CA . SER A 1 523 ? -25.588 -27.158 10.066 1.00 65.00 523 SER A CA 1
ATOM 4044 C C . SER A 1 523 ? -24.103 -26.927 10.359 1.00 65.00 523 SER A C 1
ATOM 4046 O O . SER A 1 523 ? -23.510 -27.614 11.195 1.00 65.00 523 SER A O 1
ATOM 4048 N N . VAL A 1 524 ? -23.472 -25.983 9.664 1.00 69.56 524 VAL A N 1
ATOM 4049 C CA . VAL A 1 524 ? -22.048 -25.692 9.811 1.00 69.56 524 VAL A CA 1
ATOM 4050 C C . VAL A 1 524 ? -21.862 -24.654 10.919 1.00 69.56 524 VAL A C 1
ATOM 4052 O O . VAL A 1 524 ? -22.533 -23.626 10.929 1.00 69.56 524 VAL A O 1
ATOM 4055 N N . LYS A 1 525 ? -20.946 -24.918 11.866 1.00 77.19 525 LYS A N 1
ATOM 4056 C CA . LYS A 1 525 ? -20.564 -23.940 12.903 1.00 77.19 525 LYS A CA 1
ATOM 4057 C C . LYS A 1 525 ? -20.230 -22.584 12.246 1.00 77.19 525 LYS A C 1
ATOM 4059 O O . LYS A 1 525 ? -19.574 -22.616 11.201 1.00 77.19 525 LYS A O 1
ATOM 4064 N N . PRO A 1 526 ? -20.600 -21.439 12.850 1.00 73.81 526 PRO A N 1
ATOM 4065 C CA . PRO A 1 526 ? -20.385 -20.108 12.270 1.00 73.81 526 PRO A CA 1
ATOM 4066 C C . PRO A 1 526 ? -18.954 -19.917 11.736 1.00 73.81 526 PRO A C 1
ATOM 4068 O O . PRO A 1 526 ? -18.758 -19.546 10.580 1.00 73.81 526 PRO A O 1
ATOM 4071 N N . ASP A 1 527 ? -17.957 -20.346 12.512 1.00 73.44 527 ASP A N 1
ATOM 4072 C CA . ASP A 1 527 ? -16.532 -20.240 12.169 1.00 73.44 527 ASP A CA 1
ATOM 4073 C C . ASP A 1 527 ? -16.121 -21.043 10.927 1.00 73.44 527 ASP A C 1
ATOM 4075 O O . ASP A 1 527 ? -15.124 -20.744 10.286 1.00 73.44 527 ASP A O 1
ATOM 4079 N N . LYS A 1 528 ? -16.857 -22.097 10.564 1.00 82.25 528 LYS A N 1
ATOM 4080 C CA . LYS A 1 528 ? -16.587 -22.884 9.350 1.00 82.25 528 LYS A CA 1
ATOM 4081 C C . LYS A 1 528 ? -17.284 -22.297 8.119 1.00 82.25 528 LYS A C 1
ATOM 4083 O O . LYS A 1 528 ? -16.815 -22.521 7.003 1.00 82.25 528 LYS A O 1
ATOM 4088 N N . LYS A 1 529 ? -18.367 -21.534 8.316 1.00 84.50 529 LYS A N 1
ATOM 4089 C CA . LYS A 1 529 ? -19.112 -20.849 7.247 1.00 84.50 529 LYS A CA 1
ATOM 4090 C C . LYS A 1 529 ? -18.245 -19.763 6.596 1.00 84.50 529 LYS A C 1
ATOM 4092 O O . LYS A 1 529 ? -18.187 -19.689 5.371 1.00 84.50 529 LYS A O 1
ATOM 4097 N N . ILE A 1 530 ? -17.480 -19.011 7.395 1.00 86.06 530 ILE A N 1
ATOM 4098 C CA . ILE A 1 530 ? -16.577 -17.964 6.888 1.00 86.06 530 ILE A CA 1
ATOM 4099 C C . ILE A 1 530 ? -15.465 -18.519 5.983 1.00 86.06 530 ILE A C 1
ATOM 4101 O O . ILE A 1 530 ? -15.260 -17.996 4.891 1.00 86.06 530 ILE A O 1
ATOM 4105 N N . TYR A 1 531 ? -14.802 -19.622 6.355 1.00 88.69 531 TYR A N 1
ATOM 4106 C CA . TYR A 1 531 ? -13.755 -20.220 5.511 1.00 88.69 531 TYR A CA 1
ATOM 4107 C C . TYR A 1 531 ? -14.299 -20.730 4.174 1.00 88.69 531 TYR A C 1
ATOM 4109 O O . TYR A 1 531 ? -13.634 -20.590 3.147 1.00 88.69 531 TYR A O 1
ATOM 4117 N N . LEU A 1 532 ? -15.511 -21.295 4.178 1.00 89.94 532 LEU A N 1
ATOM 4118 C CA . LEU A 1 532 ? -16.181 -21.728 2.955 1.00 89.94 532 LEU A CA 1
ATOM 4119 C C . LEU A 1 532 ? -16.428 -20.537 2.021 1.00 89.94 532 LEU A C 1
ATOM 4121 O O . LEU A 1 532 ? -16.099 -20.614 0.839 1.00 89.94 532 LEU A O 1
ATOM 4125 N N . TYR A 1 533 ? -16.944 -19.426 2.547 1.00 92.38 533 TYR A N 1
ATOM 4126 C CA . TYR A 1 533 ? -17.177 -18.225 1.748 1.00 92.38 533 TYR A CA 1
ATOM 4127 C C . TYR A 1 533 ? -15.901 -17.574 1.240 1.00 92.38 533 TYR A C 1
ATOM 4129 O O . TYR A 1 533 ? -15.867 -17.173 0.082 1.00 92.38 533 TYR A O 1
ATOM 4137 N N . ILE A 1 534 ? -14.838 -17.537 2.041 1.00 92.94 534 ILE A N 1
ATOM 4138 C CA . ILE A 1 534 ? -13.521 -17.061 1.602 1.00 92.94 534 ILE A CA 1
ATOM 4139 C C . ILE A 1 534 ? -13.001 -17.924 0.443 1.00 92.94 534 ILE A C 1
ATOM 4141 O O . ILE A 1 534 ? -12.607 -17.391 -0.594 1.00 92.94 534 ILE A O 1
ATOM 4145 N N . ALA A 1 535 ? -13.047 -19.254 0.568 1.00 93.94 535 ALA A N 1
ATOM 4146 C CA . ALA A 1 535 ? -12.589 -20.158 -0.488 1.00 93.94 535 ALA A CA 1
ATOM 4147 C C . ALA A 1 535 ? -13.395 -19.980 -1.784 1.00 93.94 535 ALA A C 1
ATOM 4149 O O . ALA A 1 535 ? -12.830 -19.877 -2.873 1.00 93.94 535 ALA A O 1
ATOM 4150 N N . ILE A 1 536 ? -14.718 -19.893 -1.661 1.00 93.12 536 ILE A N 1
ATOM 4151 C CA . ILE A 1 536 ? -15.620 -19.664 -2.787 1.00 93.12 536 ILE A CA 1
ATOM 4152 C C . ILE A 1 536 ? -15.358 -18.297 -3.435 1.00 93.12 536 ILE A C 1
ATOM 4154 O O . ILE A 1 536 ? -15.257 -18.216 -4.657 1.00 93.12 536 ILE A O 1
ATOM 4158 N N . ALA A 1 537 ? -15.197 -17.241 -2.637 1.00 95.25 537 ALA A N 1
ATOM 4159 C CA . ALA A 1 537 ? -14.898 -15.894 -3.107 1.00 95.25 537 ALA A CA 1
ATOM 4160 C C . ALA A 1 537 ? -13.574 -15.841 -3.879 1.00 95.25 537 ALA A C 1
ATOM 4162 O O . ALA A 1 537 ? -13.515 -15.247 -4.955 1.00 95.25 537 ALA A O 1
ATOM 4163 N N . PHE A 1 538 ? -12.534 -16.520 -3.381 1.00 95.44 538 PHE A N 1
ATOM 4164 C CA . PHE A 1 538 ? -11.254 -16.642 -4.079 1.00 95.44 538 PHE A CA 1
ATOM 4165 C C . PHE A 1 538 ? -11.426 -17.281 -5.459 1.00 95.44 538 PHE A C 1
ATOM 4167 O O . PHE A 1 538 ? -10.982 -16.733 -6.469 1.00 95.44 538 PHE A O 1
ATOM 4174 N N . VAL A 1 539 ? -12.096 -18.438 -5.508 1.00 94.75 539 VAL A N 1
ATOM 4175 C CA . VAL A 1 539 ? -12.328 -19.179 -6.754 1.00 94.75 539 VAL A CA 1
ATOM 4176 C C . VAL A 1 539 ? -13.186 -18.360 -7.715 1.00 94.75 539 VAL A C 1
ATOM 4178 O O . VAL A 1 539 ? -12.884 -18.314 -8.905 1.00 94.75 539 VAL A O 1
ATOM 4181 N N . ALA A 1 540 ? -14.205 -17.665 -7.210 1.00 93.94 540 ALA A N 1
ATOM 4182 C CA . ALA A 1 540 ? -15.041 -16.758 -7.985 1.00 93.94 540 ALA A CA 1
ATOM 4183 C C . ALA A 1 540 ? -14.202 -15.625 -8.601 1.00 93.94 540 ALA A C 1
ATOM 4185 O O . ALA A 1 540 ? -14.263 -15.410 -9.811 1.00 93.94 540 ALA A O 1
ATOM 4186 N N . GLY A 1 541 ? -13.339 -14.970 -7.824 1.00 92.81 541 GLY A N 1
ATOM 4187 C CA . GLY A 1 541 ? -12.411 -13.958 -8.335 1.00 92.81 541 GLY A CA 1
ATOM 4188 C C . GLY A 1 541 ? -11.428 -14.503 -9.378 1.00 92.81 541 GLY A C 1
ATOM 4189 O O . GLY A 1 541 ? -11.119 -13.839 -10.366 1.00 92.81 541 GLY A O 1
ATOM 4190 N N . PHE A 1 542 ? -10.970 -15.744 -9.204 1.00 93.56 542 PHE A N 1
ATOM 4191 C CA . PHE A 1 542 ? -10.077 -16.433 -10.141 1.00 93.56 542 PHE A CA 1
ATOM 4192 C C . PHE A 1 542 ? -10.801 -16.960 -11.402 1.00 93.56 542 PHE A C 1
ATOM 4194 O O . PHE A 1 542 ? -10.163 -17.295 -12.408 1.00 93.56 542 PHE A O 1
ATOM 4201 N N . SER A 1 543 ? -12.138 -17.024 -11.375 1.00 87.88 543 SER A N 1
ATOM 4202 C CA . SER A 1 543 ? -12.949 -17.818 -12.306 1.00 87.88 543 SER A CA 1
ATOM 4203 C C . SER A 1 543 ? -12.894 -17.381 -13.769 1.00 87.88 543 SER A C 1
ATOM 4205 O O . SER A 1 543 ? -13.141 -18.213 -14.637 1.00 87.88 543 SER A O 1
ATOM 4207 N N . GLU A 1 544 ? -12.495 -16.144 -14.091 1.00 80.56 544 GLU A N 1
ATOM 4208 C CA . GLU A 1 544 ? -12.338 -15.717 -15.494 1.00 80.56 544 GLU A CA 1
ATOM 4209 C C . GLU A 1 544 ? -11.409 -16.662 -16.270 1.00 80.56 544 GLU A C 1
ATOM 4211 O O . GLU A 1 544 ? -11.641 -16.957 -17.445 1.00 80.56 544 GLU A O 1
ATOM 4216 N N . ARG A 1 545 ? -10.359 -17.151 -15.601 1.00 76.00 545 ARG A N 1
ATOM 4217 C CA . ARG A 1 545 ? -9.451 -18.144 -16.164 1.00 76.00 545 ARG A CA 1
ATOM 4218 C C . ARG A 1 545 ? -10.027 -19.547 -16.059 1.00 76.00 545 ARG A C 1
ATOM 4220 O O . ARG A 1 545 ? -10.028 -20.256 -17.053 1.00 76.00 545 ARG A O 1
ATOM 4227 N N . LEU A 1 546 ? -10.548 -19.923 -14.891 1.00 75.06 546 LEU A N 1
ATOM 4228 C CA . LEU A 1 546 ? -11.086 -21.265 -14.660 1.00 75.06 546 LEU A CA 1
ATOM 4229 C C . LEU A 1 546 ? -12.160 -21.631 -15.698 1.00 75.06 546 LEU A C 1
ATOM 4231 O O . LEU A 1 546 ? -12.124 -22.716 -16.262 1.00 75.06 546 LEU A O 1
ATOM 4235 N N . VAL A 1 547 ? -13.070 -20.704 -16.006 1.00 74.44 547 VAL A N 1
ATOM 4236 C CA . VAL A 1 547 ? -14.129 -20.907 -17.003 1.00 74.44 547 VAL A CA 1
ATOM 4237 C C . VAL A 1 547 ? -13.546 -21.032 -18.411 1.00 74.44 547 VAL A C 1
ATOM 4239 O O . VAL A 1 547 ? -13.941 -21.931 -19.147 1.00 74.44 547 VAL A O 1
ATOM 4242 N N . LYS A 1 548 ? -12.586 -20.180 -18.795 1.00 75.81 548 LYS A N 1
ATOM 4243 C CA . LYS A 1 548 ? -11.941 -20.261 -20.118 1.00 75.81 548 LYS A CA 1
ATOM 4244 C C . LYS A 1 548 ? -11.129 -21.542 -20.288 1.00 75.81 548 LYS A C 1
ATOM 4246 O O . LYS A 1 548 ? -11.239 -22.172 -21.335 1.00 75.81 548 LYS A O 1
ATOM 4251 N N . ASP A 1 549 ? -10.374 -21.940 -19.269 1.00 77.56 549 ASP A N 1
ATOM 4252 C CA . ASP A 1 549 ? -9.545 -23.146 -19.288 1.00 77.56 549 ASP A CA 1
ATOM 4253 C C . ASP A 1 549 ? -10.430 -24.408 -19.320 1.00 77.56 549 ASP A C 1
ATOM 4255 O O . ASP A 1 549 ? -10.170 -25.314 -20.110 1.00 77.56 549 ASP A O 1
ATOM 4259 N N . LEU A 1 550 ? -11.532 -24.446 -18.555 1.00 72.75 550 LEU A N 1
ATOM 4260 C CA . LEU A 1 550 ? -12.503 -25.550 -18.590 1.00 72.75 550 LEU A CA 1
ATOM 4261 C C . LEU A 1 550 ? -13.227 -25.649 -19.939 1.00 72.75 550 LEU A C 1
ATOM 4263 O O . LEU A 1 550 ? -13.356 -26.743 -20.491 1.00 72.75 550 LEU A O 1
ATOM 4267 N N . VAL A 1 551 ? -13.690 -24.524 -20.492 1.00 74.31 551 VAL A N 1
ATOM 4268 C CA . VAL A 1 551 ? -14.364 -24.498 -21.801 1.00 74.31 551 VAL A CA 1
ATOM 4269 C C . VAL A 1 551 ? -13.387 -24.859 -22.922 1.00 74.31 551 VAL A C 1
ATOM 4271 O O . VAL A 1 551 ? -13.748 -25.635 -23.804 1.00 74.31 551 VAL A O 1
ATOM 4274 N N . GLY A 1 552 ? -12.147 -24.366 -22.867 1.00 76.81 552 GLY A N 1
ATOM 4275 C CA . GLY A 1 552 ? -11.088 -24.695 -23.823 1.00 76.81 552 GLY A CA 1
ATOM 4276 C C . GLY A 1 552 ? -10.742 -26.184 -23.818 1.00 76.81 552 GLY A C 1
ATOM 4277 O O . GLY A 1 552 ? -10.811 -26.825 -24.861 1.00 76.81 552 GLY A O 1
ATOM 4278 N N . GLN A 1 553 ? -10.489 -26.770 -22.643 1.00 77.19 553 GLN A N 1
ATOM 4279 C CA . GLN A 1 553 ? -10.218 -28.210 -22.520 1.00 77.19 553 GLN A CA 1
ATOM 4280 C C . GLN A 1 553 ? -11.403 -29.073 -22.966 1.00 77.19 553 GLN A C 1
ATOM 4282 O O . GLN A 1 553 ? -11.208 -30.110 -23.596 1.00 77.19 553 GLN A O 1
ATOM 4287 N N . THR A 1 554 ? -12.635 -28.646 -22.674 1.00 76.94 554 THR A N 1
ATOM 4288 C CA . THR A 1 554 ? -13.841 -29.360 -23.118 1.00 76.94 554 THR A CA 1
ATOM 4289 C C . THR A 1 554 ? -13.995 -29.284 -24.638 1.00 76.94 554 THR A C 1
ATOM 4291 O O . THR A 1 554 ? -14.320 -30.286 -25.270 1.00 76.94 554 THR A O 1
ATOM 4294 N N . SER A 1 555 ? -13.711 -28.125 -25.241 1.00 71.56 555 SER A N 1
ATOM 4295 C CA . SER A 1 555 ? -13.687 -27.949 -26.696 1.00 71.56 555 SER A CA 1
ATOM 4296 C C . SER A 1 555 ? -12.622 -28.828 -27.355 1.00 71.56 555 SER A C 1
ATOM 4298 O O . SER A 1 555 ? -12.914 -29.472 -28.358 1.00 71.56 555 SER A O 1
ATOM 4300 N N . ASP A 1 556 ? -11.421 -28.917 -26.780 1.00 80.69 556 ASP A N 1
ATOM 4301 C CA . ASP A 1 556 ? -10.342 -29.762 -27.305 1.00 80.69 556 ASP A CA 1
ATOM 4302 C C . ASP A 1 556 ? -10.677 -31.255 -27.169 1.00 80.69 556 ASP A C 1
ATOM 4304 O O . ASP A 1 556 ? -10.495 -32.028 -28.110 1.00 80.69 556 ASP A O 1
ATOM 4308 N N . MET A 1 557 ? -11.262 -31.671 -26.040 1.00 75.00 557 MET A N 1
ATOM 4309 C CA . MET A 1 557 ? -11.734 -33.047 -25.849 1.00 75.00 557 MET A CA 1
ATOM 4310 C C . MET A 1 557 ? -12.878 -33.428 -26.799 1.00 75.00 557 MET A C 1
ATOM 4312 O O . MET A 1 557 ? -12.950 -34.576 -27.239 1.00 75.00 557 MET A O 1
ATOM 4316 N N . LEU A 1 558 ? -13.768 -32.489 -27.132 1.00 74.69 558 LEU A N 1
ATOM 4317 C CA . LEU A 1 558 ? -14.861 -32.719 -28.082 1.00 74.69 558 LEU A CA 1
ATOM 4318 C C . LEU A 1 558 ? -14.383 -32.651 -29.542 1.00 74.69 558 LEU A C 1
ATOM 4320 O O . LEU A 1 558 ? -14.857 -33.427 -30.371 1.00 74.69 558 LEU A O 1
ATOM 4324 N N . GLY A 1 559 ? -13.410 -31.790 -29.854 1.00 66.62 559 GLY A N 1
ATOM 4325 C CA . GLY A 1 559 ? -12.832 -31.632 -31.192 1.00 66.62 559 GLY A CA 1
ATOM 4326 C C . GLY A 1 559 ? -11.960 -32.811 -31.638 1.00 66.62 559 GLY A C 1
ATOM 4327 O O . GLY A 1 559 ? -11.960 -33.166 -32.816 1.00 66.62 559 GLY A O 1
ATOM 4328 N N . VAL A 1 560 ? -11.287 -33.499 -30.710 1.00 60.44 560 VAL A N 1
ATOM 4329 C CA . VAL A 1 560 ? -10.478 -34.699 -31.016 1.00 60.44 560 VAL A CA 1
ATOM 4330 C C . VAL A 1 560 ? -11.334 -35.888 -31.483 1.00 60.44 560 VAL A C 1
ATOM 4332 O O . VAL A 1 560 ? -10.828 -36.780 -32.160 1.00 60.44 560 VAL A O 1
ATOM 4335 N N . ARG A 1 561 ? -12.646 -35.894 -31.215 1.00 55.19 561 ARG A N 1
ATOM 4336 C CA . ARG A 1 561 ? -13.543 -36.991 -31.618 1.00 55.19 561 ARG A CA 1
ATOM 4337 C C . ARG A 1 561 ? -14.118 -36.855 -33.037 1.00 55.19 561 ARG A C 1
ATOM 4339 O O . ARG A 1 561 ? -14.754 -37.794 -33.500 1.00 55.19 561 ARG A O 1
ATOM 4346 N N . GLY A 1 562 ? -13.889 -35.727 -33.719 1.00 56.06 562 GLY A N 1
ATOM 4347 C CA . GLY A 1 562 ? -14.398 -35.462 -35.074 1.00 56.06 562 GLY A CA 1
ATOM 4348 C C . GLY A 1 562 ? -13.420 -35.755 -36.220 1.00 56.06 562 GLY A C 1
ATOM 4349 O O . GLY A 1 562 ? -13.858 -35.927 -37.349 1.00 56.06 562 GLY A O 1
ATOM 4350 N N . ASN A 1 563 ? -12.111 -35.868 -35.957 1.00 56.38 563 ASN A N 1
ATOM 4351 C CA . ASN A 1 563 ? -11.096 -36.022 -37.016 1.00 56.38 563 ASN A CA 1
ATOM 4352 C C . ASN A 1 563 ? -10.655 -37.475 -37.283 1.00 56.38 563 ASN A C 1
ATOM 4354 O O . ASN A 1 563 ? -9.837 -37.717 -38.170 1.00 56.38 563 ASN A O 1
ATOM 4358 N N . SER A 1 564 ? -11.184 -38.460 -36.551 1.00 57.25 564 SER A N 1
ATOM 4359 C CA . SER A 1 564 ? -10.875 -39.879 -36.788 1.00 57.25 564 SER A CA 1
ATOM 4360 C C . SER A 1 564 ? -11.766 -40.560 -37.836 1.00 57.25 564 SER A C 1
ATOM 4362 O O . SER A 1 564 ? -11.470 -41.690 -38.209 1.00 57.25 564 SER A O 1
ATOM 4364 N N . GLU A 1 565 ? -12.821 -39.909 -38.343 1.00 57.94 565 GLU A N 1
ATOM 4365 C CA . GLU A 1 565 ? -13.665 -40.475 -39.417 1.00 57.94 565 GLU A CA 1
ATOM 4366 C C . GLU A 1 565 ? -13.241 -40.053 -40.838 1.00 57.94 565 GLU A C 1
ATOM 4368 O O . GLU A 1 565 ? -13.511 -40.788 -41.784 1.00 57.94 565 GLU A O 1
ATOM 4373 N N . ASP A 1 566 ? -12.492 -38.956 -41.003 1.00 58.31 566 ASP A N 1
ATOM 4374 C CA . ASP A 1 566 ? -12.028 -38.483 -42.325 1.00 58.31 566 ASP A CA 1
ATOM 4375 C C . ASP A 1 566 ? -10.663 -39.052 -42.759 1.00 58.31 566 ASP A C 1
ATOM 4377 O O . ASP A 1 566 ? -10.211 -38.811 -43.873 1.00 58.31 566 ASP A O 1
ATOM 4381 N N . SER A 1 567 ? -10.005 -39.855 -41.917 1.00 56.53 567 SER A N 1
ATOM 4382 C CA . SER A 1 567 ? -8.759 -40.567 -42.267 1.00 56.53 567 SER A CA 1
ATOM 4383 C C . SER A 1 567 ? -8.984 -42.008 -42.756 1.00 56.53 567 SER A C 1
ATOM 4385 O O . SER A 1 567 ? -8.022 -42.727 -43.023 1.00 56.53 567 SER A O 1
ATOM 4387 N N . LEU A 1 568 ? -10.247 -42.424 -42.910 1.00 56.91 568 LEU A N 1
ATOM 4388 C CA . LEU A 1 568 ? -10.660 -43.723 -43.463 1.00 56.91 568 LEU A CA 1
ATOM 4389 C C . LEU A 1 568 ? -11.458 -43.599 -44.778 1.00 56.91 568 LEU A C 1
ATOM 4391 O O . LEU A 1 568 ? -12.105 -44.566 -45.187 1.00 56.91 568 LEU A O 1
ATOM 4395 N N . ARG A 1 569 ? -11.411 -42.441 -45.449 1.00 48.22 569 ARG A N 1
ATOM 4396 C CA . ARG A 1 569 ? -11.994 -42.235 -46.784 1.00 48.22 569 ARG A CA 1
ATOM 4397 C C . ARG A 1 569 ? -10.949 -41.964 -47.851 1.00 48.22 569 ARG A C 1
ATOM 4399 O O . ARG A 1 569 ? -10.024 -41.169 -47.581 1.00 48.22 569 ARG A O 1
#

Secondary structure (DSSP, 8-state):
---TTHHHHHHHHHHHHTTS-HHHHHHHHHHHHHHHHHHHTTT--HHHHHHHHHHHHHHTS---HHHHHHHHHHHHHHTT--HHHHHHHHHHHHHHHHHHHHHHHHHHHHHHHHHS---HHHHHHHHHHHHHHHHHTT-GGGHHHHHHHHHHHSPPTT-PPP-HHHHHHHHHHHHHHH-----HHHHHHTT-SSHHHHHHHHHHHHHIIIIIHHHHHHHHHHHHHHHHHHHHHHHHHHHHHHHHHHHHHHHHHHHHHHHHHHHHHHHHHT---GGGTSS-SS--TTHHHHHHHHHHHHHHHHHHHHHHHHHHHHIIIIIHHHHHHHHHHHHHH--S-HHHHHHHHHHHHHHHHHHHHHHHHHHHTTTTSHHHH-SSHHHHHHHHHHHHHHHHHHHHHHHHHHHHHHHHHTT-S------------TT----HHHHHHHHHHHHHHHHTTS-HHHHHHHHHHHHHHHHHHHHHTHHHHHH-TTS-HHHHHHHHHHHHHHHHHHHHHHHHHHHTTTTTTTS-GGGS-HHHHHHHHHHHHHHHHHHHHHHHHHHHHHHHHHHTTTSSSTT--

pLDDT: mean 71.0, std 16.41, range [33.28, 96.88]

Radius of gyration: 51.73 Å; chains: 1; bounding box: 128×84×146 Å